Protein 6RMN (pdb70)

Radius of gyration: 34.29 Å; Cα contacts (8 Å, |Δi|>4): 699; chains: 2; bounding box: 45×53×118 Å

B-factor: mean 69.09, std 30.94, range [25.37, 197.37]

GO terms:
  GO:0016887 ATP hydrolysis activity (F, IDA)
  GO:0005524 ATP binding (F, IMP)
  GO:0005634 nucleus (C, HDA)
  GO:0005737 cytoplasm (C, HDA)
  GO:0005739 mitochondrion (C, HDA)
  GO:0016887 ATP hydrolysis activity (F, IMP)
  GO:0006298 mismatch repair (P, IMP)
  GO:0007131 reciprocal meiotic recombination (P, IMP)
  GO:0000710 meiotic mismatch repair (P, IMP)
  GO:0000713 meiotic heteroduplex formation (P, IMP)
  GO:0032389 MutLalpha complex (C, IPI)
  GO:0032390 MutLbeta complex (C, IPI)
  GO:0097587 MutLgamma complex (C, IPI)
  GO:0005515 protein binding (F, IPI)
  GO:0000710 meiotic mismatch repair (P, IDA)

Solvent-accessible surface area: 26705 Å² total; per-residue (Å²): 218,136,84,149,31,119,52,90,9,0,98,129,2,74,112,142,21,103,98,24,39,44,199,120,6,20,78,25,0,44,97,5,90,49,9,9,12,6,35,14,75,150,33,20,0,0,0,16,30,106,80,82,0,16,30,0,37,0,4,22,0,0,61,23,1,1,27,18,0,1,5,68,30,1,19,43,20,41,88,18,111,73,150,132,84,32,36,0,49,107,27,0,75,132,21,133,131,10,131,84,99,64,32,36,45,116,3,0,34,75,0,54,119,72,23,89,41,0,48,108,58,0,8,0,32,12,55,32,99,44,131,110,136,46,22,124,24,0,61,4,83,0,0,0,64,13,18,177,46,8,124,4,44,58,110,36,3,7,101,4,0,29,65,0,13,117,106,12,64,33,149,67,96,52,81,6,8,14,5,0,2,92,8,3,0,60,3,0,6,5,34,101,11,80,125,41,78,69,107,56,97,110,51,63,157,113,72,42,47,80,9,82,93,134,27,110,115,8,50,49,36,0,88,120,31,0,2,48,0,1,90,165,102,6,81,0,2,134,119,6,95,188,38,15,78,85,34,6,45,0,61,86,15,59,158,65,15,131,188,60,135,206,121,114,102,106,153,79,100,50,146,54,49,6,78,118,24,82,8,8,38,26,1,27,85,49,0,0,0,0,23,50,119,92,76,90,124,48,78,2,14,0,0,10,0,24,3,0,15,0,20,13,90,5,15,100,56,2,113,56,3,0,42,57,5,36,83,70,90,34,82,47,115,120,42,190,123,2,53,8,129,6,87,176,107,31,10,95,26,0,143,130,32,52,80,12,1,97,60,1,7,3,1,0,68,37,69,168,140,9,56,0,57,3,95,30,0,0,79,38,0,40,88,121,15,133,51,68,81,121,53,0,54,102,6,2,24,62,6,0,74,24,10,100,66,187,160,29,113,71,2,70,67,88,107,252,229,46,100,27,94,130,37,25,72,5,0,3,42,6,0,60,98,15,2,23,60,98,0,36,217,66,8,30,127,65,46,60,126,24,86,111,110,81,0,58,77,18,6,48,85,0,29,148,9,96,43,11,77,62,2,13,82,42,123,64,0,31,31,104,20,89

Structure (mmCIF, N/CA/C/O backbone):
data_6RMN
#
_entry.id   6RMN
#
_cell.length_a   92.260
_cell.length_b   104.360
_cell.length_c   135.600
_cell.angle_alpha   90.00
_cell.angle_beta   90.00
_cell.angle_gamma   90.00
#
_symmetry.space_group_name_H-M   'I 2 2 2'
#
loop_
_entity.id
_entity.type
_entity.pdbx_description
1 polymer 'DNA mismatch repair protein MLH1'
2 polymer 'DNA mismatch repair protein MLH3'
3 non-polymer 'ZINC ION'
4 water water
#
loop_
_atom_site.group_PDB
_atom_site.id
_atom_site.type_symbol
_atom_site.label_atom_id
_atom_site.label_alt_id
_atom_site.label_comp_id
_atom_site.label_asym_id
_atom_site.label_entity_id
_atom_site.label_seq_id
_atom_site.pdbx_PDB_ins_code
_atom_site.Cartn_x
_atom_site.Cartn_y
_atom_site.Cartn_z
_atom_site.occupancy
_atom_site.B_iso_or_equiv
_atom_site.auth_seq_id
_atom_site.auth_comp_id
_atom_site.auth_asym_id
_atom_site.auth_atom_id
_atom_site.pdbx_PDB_model_num
ATOM 1 N N . GLU A 1 1 ? 23.939 -6.908 60.446 1.00 122.50 505 GLU A N 1
ATOM 2 C CA . GLU A 1 1 ? 24.990 -5.943 60.132 1.00 120.66 505 GLU A CA 1
ATOM 3 C C . GLU A 1 1 ? 24.415 -4.543 59.871 1.00 119.84 505 GLU A C 1
ATOM 4 O O . GLU A 1 1 ? 24.917 -3.562 60.427 1.00 118.55 505 GLU A O 1
ATOM 10 N N . ARG A 1 2 ? 23.370 -4.458 59.025 1.00 113.34 506 ARG A N 1
ATOM 11 C CA . ARG A 1 2 ? 22.701 -3.206 58.680 1.00 108.96 506 ARG A CA 1
ATOM 12 C C . ARG A 1 2 ? 21.827 -2.750 59.853 1.00 110.17 506 ARG A C 1
ATOM 13 O O . ARG A 1 2 ? 20.871 -3.443 60.206 1.00 111.00 506 ARG A O 1
ATOM 21 N N . VAL A 1 3 ? 22.177 -1.599 60.468 1.00 103.75 507 VAL A N 1
ATOM 22 C CA . VAL A 1 3 ? 21.460 -1.046 61.625 1.00 102.74 507 VAL A CA 1
ATOM 23 C C . VAL A 1 3 ? 20.042 -0.581 61.243 1.00 103.64 507 VAL A C 1
ATOM 24 O O . VAL A 1 3 ? 19.849 0.072 60.216 1.00 101.16 507 VAL A O 1
ATOM 28 N N . ASN A 1 4 ? 19.054 -0.972 62.066 1.00 100.54 508 ASN A N 1
ATOM 29 C CA . ASN A 1 4 ? 17.634 -0.676 61.869 1.00 98.94 508 ASN A CA 1
ATOM 30 C C . ASN A 1 4 ? 17.287 0.741 62.309 1.00 98.33 508 ASN A C 1
ATOM 31 O O . ASN A 1 4 ? 17.589 1.126 63.446 1.00 99.23 508 ASN A O 1
ATOM 36 N N . VAL A 1 5 ? 16.640 1.509 61.412 1.00 89.39 509 VAL A N 1
ATOM 37 C CA . VAL A 1 5 ? 16.213 2.886 61.680 1.00 85.46 509 VAL A CA 1
ATOM 38 C C . VAL A 1 5 ? 14.698 2.885 61.919 1.00 86.88 509 VAL A C 1
ATOM 39 O O . VAL A 1 5 ? 13.926 2.672 60.979 1.00 86.85 509 VAL A O 1
ATOM 43 N N . ASN A 1 6 ? 14.283 3.105 63.177 1.00 81.16 510 ASN A N 1
ATOM 44 C CA . ASN A 1 6 ? 12.869 3.133 63.561 1.00 80.51 510 ASN A CA 1
ATOM 45 C C . ASN A 1 6 ? 12.379 4.572 63.829 1.00 79.80 510 ASN A C 1
ATOM 46 O O . ASN A 1 6 ? 11.278 4.767 64.365 1.00 80.07 510 ASN A O 1
ATOM 51 N N . LEU A 1 7 ? 13.189 5.580 63.431 1.00 71.39 511 LEU A N 1
ATOM 52 C CA . LEU A 1 7 ? 12.873 6.995 63.625 1.00 68.51 511 LEU A CA 1
ATOM 53 C C . LEU A 1 7 ? 11.671 7.394 62.782 1.00 71.34 511 LEU A C 1
ATOM 54 O O . LEU A 1 7 ? 11.667 7.169 61.571 1.00 70.75 511 LEU A O 1
ATOM 59 N N . THR A 1 8 ? 10.642 7.963 63.435 1.00 67.91 512 THR A N 1
ATOM 60 C CA . THR A 1 8 ? 9.404 8.430 62.794 1.00 67.22 512 THR A CA 1
ATOM 61 C C . THR A 1 8 ? 9.702 9.558 61.813 1.00 67.79 512 THR A C 1
ATOM 62 O O . THR A 1 8 ? 9.127 9.586 60.719 1.00 67.39 512 THR A O 1
ATOM 66 N N . SER A 1 9 ? 10.637 10.461 62.195 1.00 61.51 513 SER A N 1
ATOM 67 C CA . SER A 1 9 ? 11.109 11.580 61.380 1.00 58.56 513 SER A CA 1
ATOM 68 C C . SER A 1 9 ? 11.604 11.064 60.023 1.00 60.67 513 SER A C 1
ATOM 69 O O . SER A 1 9 ? 11.171 11.587 58.999 1.00 60.31 513 SER A O 1
ATOM 72 N N . ILE A 1 10 ? 12.460 10.009 60.025 1.00 56.11 514 ILE A N 1
ATOM 73 C CA . ILE A 1 10 ? 13.022 9.373 58.823 1.00 54.93 514 ILE A CA 1
ATOM 74 C C . ILE A 1 10 ? 11.929 8.692 57.992 1.00 59.66 514 ILE A C 1
ATOM 75 O O . ILE A 1 10 ? 11.930 8.844 56.770 1.00 59.25 514 ILE A O 1
ATOM 80 N N . LYS A 1 11 ? 10.996 7.974 58.648 1.00 57.13 515 LYS A N 1
ATOM 81 C CA . LYS A 1 11 ? 9.875 7.309 57.978 1.00 57.97 515 LYS A CA 1
ATOM 82 C C . LYS A 1 11 ? 9.038 8.311 57.161 1.00 60.23 515 LYS A C 1
ATOM 83 O O . LYS A 1 11 ? 8.745 8.044 55.991 1.00 60.50 515 LYS A O 1
ATOM 89 N N . LYS A 1 12 ? 8.720 9.478 57.758 1.00 55.02 516 LYS A N 1
ATOM 90 C CA . LYS A 1 12 ? 7.962 10.567 57.127 1.00 54.50 516 LYS A CA 1
ATOM 91 C C . LYS A 1 12 ? 8.736 11.204 55.967 1.00 56.07 516 LYS A C 1
ATOM 92 O O . LYS A 1 12 ? 8.117 11.577 54.963 1.00 55.93 516 LYS A O 1
ATOM 98 N N . LEU A 1 13 ? 10.083 11.305 56.095 1.00 49.99 517 LEU A N 1
ATOM 99 C CA . LEU A 1 13 ? 10.948 11.856 55.045 1.00 48.12 517 LEU A CA 1
ATOM 100 C C . LEU A 1 13 ? 10.997 10.950 53.816 1.00 52.54 517 LEU A C 1
ATOM 101 O O . LEU A 1 13 ? 11.084 11.446 52.686 1.00 50.15 517 LEU A O 1
ATOM 106 N N . ARG A 1 14 ? 10.933 9.617 54.053 1.00 51.97 518 ARG A N 1
ATOM 107 C CA . ARG A 1 14 ? 10.938 8.552 53.039 1.00 52.22 518 ARG A CA 1
ATOM 108 C C . ARG A 1 14 ? 9.591 8.459 52.327 1.00 58.06 518 ARG A C 1
ATOM 109 O O . ARG A 1 14 ? 9.552 8.175 51.133 1.00 58.04 518 ARG A O 1
ATOM 117 N N . GLU A 1 15 ? 8.492 8.688 53.063 1.00 56.82 519 GLU A N 1
ATOM 118 C CA . GLU A 1 15 ? 7.127 8.679 52.536 1.00 58.39 519 GLU A CA 1
ATOM 119 C C . GLU A 1 15 ? 6.967 9.865 51.572 1.00 60.93 519 GLU A C 1
ATOM 120 O O . GLU A 1 15 ? 6.378 9.715 50.498 1.00 60.39 519 GLU A O 1
ATOM 126 N N . LYS A 1 16 ? 7.548 11.027 51.951 1.00 56.07 520 LYS A N 1
ATOM 127 C CA . LYS A 1 16 ? 7.542 12.268 51.178 1.00 54.43 520 LYS A CA 1
ATOM 128 C C . LYS A 1 16 ? 8.207 12.082 49.812 1.00 56.35 520 LYS A C 1
ATOM 129 O O . LYS A 1 16 ? 7.674 12.580 48.818 1.00 56.57 520 LYS A O 1
ATOM 135 N N . VAL A 1 17 ? 9.342 11.345 49.752 1.00 50.97 521 VAL A N 1
ATOM 136 C CA . VAL A 1 17 ? 10.035 11.056 48.491 1.00 49.58 521 VAL A CA 1
ATOM 137 C C . VAL A 1 17 ? 9.159 10.121 47.660 1.00 56.71 521 VAL A C 1
ATOM 138 O O . VAL A 1 17 ? 8.912 10.400 46.489 1.00 56.74 521 VAL A O 1
ATOM 142 N N . ASP A 1 18 ? 8.645 9.050 48.282 1.00 56.31 522 ASP A N 1
ATOM 143 C CA . ASP A 1 18 ? 7.793 8.052 47.626 1.00 58.64 522 ASP A CA 1
ATOM 144 C C . ASP A 1 18 ? 6.529 8.643 46.962 1.00 61.78 522 ASP A C 1
ATOM 145 O O . ASP A 1 18 ? 6.202 8.258 45.835 1.00 62.78 522 ASP A O 1
ATOM 150 N N . ASP A 1 19 ? 5.870 9.604 47.623 1.00 56.65 523 ASP A N 1
ATOM 151 C CA . ASP A 1 19 ? 4.677 10.271 47.097 1.00 57.82 523 ASP A CA 1
ATOM 152 C C . ASP A 1 19 ? 4.984 11.256 45.966 1.00 59.58 523 ASP A C 1
ATOM 153 O O . ASP A 1 19 ? 4.068 11.639 45.238 1.00 61.07 523 ASP A O 1
ATOM 158 N N . SER A 1 20 ? 6.256 11.671 45.822 1.00 52.40 524 SER A N 1
ATOM 159 C CA . SER A 1 20 ? 6.687 12.644 44.817 1.00 50.16 524 SER A CA 1
ATOM 160 C C . SER A 1 20 ? 7.111 12.035 43.474 1.00 53.17 524 SER A C 1
ATOM 161 O O . SER A 1 20 ? 7.149 12.753 42.467 1.00 52.07 524 SER A O 1
ATOM 164 N N . ILE A 1 21 ? 7.427 10.725 43.462 1.00 49.23 525 ILE A N 1
ATOM 165 C CA . ILE A 1 21 ? 7.923 10.004 42.289 1.00 48.00 525 ILE A CA 1
ATOM 166 C C . ILE A 1 21 ? 6.907 9.993 41.140 1.00 55.90 525 ILE A C 1
ATOM 167 O O . ILE A 1 21 ? 5.738 9.657 41.335 1.00 57.57 525 ILE A O 1
ATOM 172 N N . HIS A 1 22 ? 7.386 10.438 39.956 1.00 53.62 526 HIS A N 1
ATOM 173 C CA . HIS A 1 22 ? 6.706 10.514 38.662 1.00 55.54 526 HIS A CA 1
ATOM 174 C C . HIS A 1 22 ? 7.181 9.283 37.865 1.00 59.80 526 HIS A C 1
ATOM 175 O O . HIS A 1 22 ? 8.369 9.177 37.552 1.00 57.31 526 HIS A O 1
ATOM 182 N N . ARG A 1 23 ? 6.254 8.339 37.598 1.00 59.82 527 ARG A N 1
ATOM 183 C CA . ARG A 1 23 ? 6.468 7.048 36.930 1.00 61.01 527 ARG A CA 1
ATOM 184 C C . ARG A 1 23 ? 7.065 7.138 35.537 1.00 65.07 527 ARG A C 1
ATOM 185 O O . ARG A 1 23 ? 7.973 6.370 35.220 1.00 63.59 527 ARG A O 1
ATOM 193 N N . GLU A 1 24 ? 6.517 8.030 34.692 1.00 63.33 528 GLU A N 1
ATOM 194 C CA . GLU A 1 24 ? 6.928 8.209 33.299 1.00 62.61 528 GLU A CA 1
ATOM 195 C C . GLU A 1 24 ? 8.290 8.868 33.181 1.00 64.10 528 GLU A C 1
ATOM 196 O O . GLU A 1 24 ? 9.040 8.543 32.259 1.00 63.52 528 GLU A O 1
ATOM 202 N N . LEU A 1 25 ? 8.604 9.807 34.097 1.00 58.81 529 LEU A N 1
ATOM 203 C CA . LEU A 1 25 ? 9.892 10.493 34.114 1.00 55.85 529 LEU A CA 1
ATOM 204 C C . LEU A 1 25 ? 10.970 9.507 34.566 1.00 56.86 529 LEU A C 1
ATOM 205 O O . LEU A 1 25 ? 12.059 9.504 34.007 1.00 54.66 529 LEU A O 1
ATOM 210 N N . THR A 1 26 ? 10.632 8.619 35.520 1.00 53.77 530 THR A N 1
ATOM 211 C CA . THR A 1 26 ? 11.532 7.582 36.027 1.00 52.89 530 THR A CA 1
ATOM 212 C C . THR A 1 26 ? 11.852 6.560 34.917 1.00 57.48 530 THR A C 1
ATOM 213 O O . THR A 1 26 ? 12.973 6.056 34.876 1.00 56.54 530 THR A O 1
ATOM 217 N N . ASP A 1 27 ? 10.898 6.308 33.996 1.00 55.99 531 ASP A N 1
ATOM 218 C CA . ASP A 1 27 ? 11.075 5.405 32.851 1.00 56.60 531 ASP A CA 1
ATOM 219 C C . ASP A 1 27 ? 12.097 5.907 31.826 1.00 57.89 531 ASP A C 1
ATOM 220 O O . ASP A 1 27 ? 12.764 5.087 31.199 1.00 58.48 531 ASP A O 1
ATOM 225 N N . ILE A 1 28 ? 12.242 7.240 31.679 1.00 52.13 532 ILE A N 1
ATOM 226 C CA . ILE A 1 28 ? 13.216 7.883 30.776 1.00 49.94 532 ILE A CA 1
ATOM 227 C C . ILE A 1 28 ? 14.650 7.586 31.268 1.00 50.07 532 ILE A C 1
ATOM 228 O O . ILE A 1 28 ? 15.514 7.250 30.464 1.00 48.31 532 ILE A O 1
ATOM 233 N N . PHE A 1 29 ? 14.881 7.710 32.592 1.00 45.23 533 PHE A N 1
ATOM 234 C CA . PHE A 1 29 ? 16.171 7.470 33.231 1.00 42.86 533 PHE A CA 1
ATOM 235 C C . PHE A 1 29 ? 16.493 5.999 33.321 1.00 49.09 533 PHE A C 1
ATOM 236 O O . PHE A 1 29 ? 17.642 5.621 33.101 1.00 48.58 533 PHE A O 1
ATOM 244 N N . ALA A 1 30 ? 15.489 5.163 33.651 1.00 48.73 534 ALA A N 1
ATOM 245 C CA . ALA A 1 30 ? 15.634 3.710 33.788 1.00 50.45 534 ALA A CA 1
ATOM 246 C C . ALA A 1 30 ? 16.235 3.046 32.544 1.00 55.09 534 ALA A C 1
ATOM 247 O O . ALA A 1 30 ? 17.069 2.153 32.682 1.00 55.58 534 ALA A O 1
ATOM 249 N N . ASN A 1 31 ? 15.852 3.531 31.338 1.00 51.79 535 ASN A N 1
ATOM 250 C CA . ASN A 1 31 ? 16.299 3.030 30.035 1.00 51.52 535 ASN A CA 1
ATOM 251 C C . ASN A 1 31 ? 17.064 4.078 29.200 1.00 53.12 535 ASN A C 1
ATOM 252 O O . ASN A 1 31 ? 16.931 4.090 27.975 1.00 53.96 535 ASN A O 1
ATOM 257 N N . LEU A 1 32 ? 17.891 4.930 29.849 1.00 46.42 536 LEU A N 1
ATOM 258 C CA . LEU A 1 32 ? 18.674 5.973 29.170 1.00 42.46 536 LEU A CA 1
ATOM 259 C C . LEU A 1 32 ? 19.897 5.436 28.441 1.00 46.18 536 LEU A C 1
ATOM 260 O O . LEU A 1 32 ? 20.510 4.462 28.879 1.00 46.25 536 LEU A O 1
ATOM 265 N N . ASN A 1 33 ? 20.279 6.121 27.354 1.00 42.40 537 ASN A N 1
ATOM 266 C CA . ASN A 1 33 ? 21.488 5.875 26.580 1.00 41.62 537 ASN A CA 1
ATOM 267 C C . ASN A 1 33 ? 22.242 7.207 26.637 1.00 41.83 537 ASN A C 1
ATOM 268 O O . ASN A 1 33 ? 21.788 8.204 26.072 1.00 40.60 537 ASN A O 1
ATOM 273 N N . TYR A 1 34 ? 23.319 7.250 27.436 1.00 37.39 538 TYR A N 1
ATOM 274 C CA . TYR A 1 34 ? 24.091 8.468 27.677 1.00 35.05 538 TYR A CA 1
ATOM 275 C C . TYR A 1 34 ? 24.916 8.908 26.462 1.00 38.16 538 TYR A C 1
ATOM 276 O O . TYR A 1 34 ? 25.721 8.131 25.942 1.00 38.22 538 TYR A O 1
ATOM 285 N N . VAL A 1 35 ? 24.703 10.166 26.013 1.00 33.73 539 VAL A N 1
ATOM 286 C CA . VAL A 1 35 ? 25.406 10.745 24.861 1.00 32.30 539 VAL A CA 1
ATOM 287 C C . VAL A 1 35 ? 26.670 11.528 25.295 1.00 35.95 539 VAL A C 1
ATOM 288 O O . VAL A 1 35 ? 27.768 11.196 24.841 1.00 36.90 539 VAL A O 1
ATOM 292 N N . GLY A 1 36 ? 26.508 12.549 26.139 1.00 30.55 540 GLY A N 1
ATOM 293 C CA . GLY A 1 36 ? 27.623 13.371 26.604 1.00 30.13 540 GLY A CA 1
ATOM 294 C C . GLY A 1 36 ? 27.243 14.728 27.163 1.00 33.92 540 GLY A C 1
ATOM 295 O O . GLY A 1 36 ? 26.067 15.095 27.158 1.00 32.13 540 GLY A O 1
ATOM 296 N N . VAL A 1 37 ? 28.255 15.485 27.659 1.00 32.51 541 VAL A N 1
ATOM 297 C CA . VAL A 1 37 ? 28.091 16.818 28.254 1.00 32.18 541 VAL A CA 1
ATOM 298 C C . VAL A 1 37 ? 27.824 17.854 27.155 1.00 37.94 541 VAL A C 1
ATOM 299 O O . VAL A 1 37 ? 28.596 17.954 26.195 1.00 36.76 541 VAL A O 1
ATOM 303 N N . VAL A 1 38 ? 26.755 18.662 27.364 1.00 35.17 542 VAL A N 1
ATOM 304 C CA . VAL A 1 38 ? 26.300 19.760 26.527 1.00 35.23 542 VAL A CA 1
ATOM 305 C C . VAL A 1 38 ? 26.833 21.109 27.069 1.00 42.00 542 VAL A C 1
ATOM 306 O O . VAL A 1 38 ? 27.274 21.927 26.274 1.00 42.69 542 VAL A O 1
ATOM 310 N N . ASP A 1 39 ? 26.784 21.344 28.401 1.00 39.78 543 ASP A N 1
ATOM 311 C CA . ASP A 1 39 ? 27.249 22.594 29.035 1.00 40.60 543 ASP A CA 1
ATOM 312 C C . ASP A 1 39 ? 27.716 22.293 30.456 1.00 44.00 543 ASP A C 1
ATOM 313 O O . ASP A 1 39 ? 26.910 21.866 31.273 1.00 43.90 543 ASP A O 1
ATOM 318 N N . GLU A 1 40 ? 29.008 22.533 30.752 1.00 41.08 544 GLU A N 1
ATOM 319 C CA . GLU A 1 40 ? 29.648 22.278 32.054 1.00 41.37 544 GLU A CA 1
ATOM 320 C C . GLU A 1 40 ? 29.355 23.339 33.116 1.00 47.80 544 GLU A C 1
ATOM 321 O O . GLU A 1 40 ? 29.517 23.074 34.309 1.00 47.70 544 GLU A O 1
ATOM 327 N N . GLU A 1 41 ? 28.982 24.546 32.684 1.00 46.66 545 GLU A N 1
ATOM 328 C CA . GLU A 1 41 ? 28.674 25.666 33.563 1.00 48.15 545 GLU A CA 1
ATOM 329 C C . GLU A 1 41 ? 27.229 25.568 34.074 1.00 51.20 545 GLU A C 1
ATOM 330 O O . GLU A 1 41 ? 26.999 25.715 35.275 1.00 52.67 545 GLU A O 1
ATOM 336 N N . ARG A 1 42 ? 26.269 25.312 33.169 1.00 45.07 546 ARG A N 1
ATOM 337 C CA . ARG A 1 42 ? 24.853 25.158 33.500 1.00 44.08 546 ARG A CA 1
ATOM 338 C C . ARG A 1 42 ? 24.505 23.699 33.850 1.00 45.14 546 ARG A C 1
ATOM 339 O O . ARG A 1 42 ? 23.339 23.391 34.136 1.00 44.82 546 ARG A O 1
ATOM 347 N N . ARG A 1 43 ? 25.528 22.811 33.847 1.00 38.85 547 ARG A N 1
ATOM 348 C CA . ARG A 1 43 ? 25.448 21.380 34.155 1.00 35.92 547 ARG A CA 1
ATOM 349 C C . ARG A 1 43 ? 24.367 20.659 33.338 1.00 38.16 547 ARG A C 1
ATOM 350 O O . ARG A 1 43 ? 23.458 20.045 33.904 1.00 36.67 547 ARG A O 1
ATOM 358 N N . LEU A 1 44 ? 24.509 20.711 31.994 1.00 33.63 548 LEU A N 1
ATOM 359 C CA . LEU A 1 44 ? 23.609 20.068 31.047 1.00 33.04 548 LEU A CA 1
ATOM 360 C C . LEU A 1 44 ? 24.300 18.917 30.314 1.00 36.10 548 LEU A C 1
ATOM 361 O O . LEU A 1 44 ? 25.473 19.029 29.954 1.00 36.07 548 LEU A O 1
ATOM 366 N N . ALA A 1 45 ? 23.570 17.812 30.112 1.00 31.19 549 ALA A N 1
ATOM 367 C CA . ALA A 1 45 ? 24.052 16.628 29.399 1.00 31.36 549 ALA A CA 1
ATOM 368 C C . ALA A 1 45 ? 22.926 16.071 28.538 1.00 37.19 549 ALA A C 1
ATOM 369 O O . ALA A 1 45 ? 21.753 16.251 28.880 1.00 37.79 549 ALA A O 1
ATOM 371 N N . ALA A 1 46 ? 23.272 15.443 27.398 1.00 34.18 550 ALA A N 1
ATOM 372 C CA . ALA A 1 46 ? 22.292 14.846 26.500 1.00 34.17 550 ALA A CA 1
ATOM 373 C C . ALA A 1 46 ? 22.250 13.341 26.663 1.00 36.98 550 ALA A C 1
ATOM 374 O O . ALA A 1 46 ? 23.286 12.702 26.856 1.00 35.34 550 ALA A O 1
ATOM 376 N N . ILE A 1 47 ? 21.033 12.792 26.631 1.00 34.82 551 ILE A N 1
ATOM 377 C CA . ILE A 1 47 ? 20.748 11.359 26.701 1.00 36.28 551 ILE A CA 1
ATOM 378 C C . ILE A 1 47 ? 19.729 11.038 25.609 1.00 41.91 551 ILE A C 1
ATOM 379 O O . ILE A 1 47 ? 19.014 11.931 25.132 1.00 41.13 551 ILE A O 1
ATOM 384 N N . GLN A 1 48 ? 19.651 9.755 25.237 1.00 39.23 552 GLN A N 1
ATOM 385 C CA . GLN A 1 48 ? 18.657 9.261 24.304 1.00 39.25 552 GLN A CA 1
ATOM 386 C C . GLN A 1 48 ? 17.768 8.282 25.062 1.00 42.37 552 GLN A C 1
ATOM 387 O O . GLN A 1 48 ? 18.275 7.420 25.784 1.00 40.41 552 GLN A O 1
ATOM 393 N N . HIS A 1 49 ? 16.446 8.438 24.913 1.00 40.82 553 HIS A N 1
ATOM 394 C CA . HIS A 1 49 ? 15.444 7.526 25.466 1.00 42.60 553 HIS A CA 1
ATOM 395 C C . HIS A 1 49 ? 14.565 7.148 24.295 1.00 51.40 553 HIS A C 1
ATOM 396 O O . HIS A 1 49 ? 13.922 8.022 23.702 1.00 51.22 553 HIS A O 1
ATOM 403 N N . ASP A 1 50 ? 14.589 5.846 23.930 1.00 51.91 554 ASP A N 1
ATOM 404 C CA . ASP A 1 50 ? 13.902 5.274 22.772 1.00 54.27 554 ASP A CA 1
ATOM 405 C C . ASP A 1 50 ? 14.470 5.942 21.531 1.00 58.17 554 ASP A C 1
ATOM 406 O O . ASP A 1 50 ? 15.678 5.828 21.306 1.00 56.35 554 ASP A O 1
ATOM 411 N N . LEU A 1 51 ? 13.641 6.690 20.775 1.00 55.96 555 LEU A N 1
ATOM 412 C CA . LEU A 1 51 ? 14.103 7.412 19.589 1.00 55.10 555 LEU A CA 1
ATOM 413 C C . LEU A 1 51 ? 13.917 8.925 19.772 1.00 57.53 555 LEU A C 1
ATOM 414 O O . LEU A 1 51 ? 13.577 9.646 18.829 1.00 57.80 555 LEU A O 1
ATOM 419 N N . LYS A 1 52 ? 14.145 9.390 21.012 1.00 51.87 556 LYS A N 1
ATOM 420 C CA . LYS A 1 52 ? 14.042 10.792 21.410 1.00 50.18 556 LYS A CA 1
ATOM 421 C C . LYS A 1 52 ? 15.315 11.220 22.107 1.00 50.94 556 LYS A C 1
ATOM 422 O O . LYS A 1 52 ? 15.909 10.430 22.846 1.00 49.67 556 LYS A O 1
ATOM 428 N N . LEU A 1 53 ? 15.726 12.472 21.870 1.00 46.16 557 LEU A N 1
ATOM 429 C CA . LEU A 1 53 ? 16.907 13.073 22.477 1.00 44.44 557 LEU A CA 1
ATOM 430 C C . LEU A 1 53 ? 16.482 14.087 23.544 1.00 46.94 557 LEU A C 1
ATOM 431 O O . LEU A 1 53 ? 15.581 14.910 23.310 1.00 47.08 557 LEU A O 1
ATOM 436 N N . PHE A 1 54 ? 17.108 13.984 24.735 1.00 40.51 558 PHE A N 1
ATOM 437 C CA . PHE A 1 54 ? 16.801 14.825 25.880 1.00 39.66 558 PHE A CA 1
ATOM 438 C C . PHE A 1 54 ? 17.985 15.613 26.411 1.00 41.18 558 PHE A C 1
ATOM 439 O O . PHE A 1 54 ? 19.120 15.132 26.402 1.00 38.69 558 PHE A O 1
ATOM 447 N N . LEU A 1 55 ? 17.686 16.822 26.912 1.00 38.31 559 LEU A N 1
ATOM 448 C CA . LEU A 1 55 ? 18.617 17.687 27.608 1.00 38.17 559 LEU A CA 1
ATOM 449 C C . LEU A 1 55 ? 18.287 17.552 29.115 1.00 43.73 559 LEU A C 1
ATOM 450 O O . LEU A 1 55 ? 17.140 17.752 29.517 1.00 44.56 559 LEU A O 1
ATOM 455 N N . ILE A 1 56 ? 19.272 17.118 29.916 1.00 40.04 560 ILE A N 1
ATOM 456 C CA . ILE A 1 56 ? 19.139 16.824 31.355 1.00 39.80 560 ILE A CA 1
ATOM 457 C C . ILE A 1 56 ? 20.034 17.737 32.205 1.00 43.77 560 ILE A C 1
ATOM 458 O O . ILE A 1 56 ? 21.233 17.827 31.945 1.00 43.60 560 ILE A O 1
ATOM 463 N N . ASP A 1 57 ? 19.469 18.360 33.257 1.00 40.40 561 ASP A N 1
ATOM 464 C CA . ASP A 1 57 ? 20.258 19.145 34.207 1.00 39.36 561 ASP A CA 1
ATOM 465 C C . ASP A 1 57 ? 20.816 18.098 35.185 1.00 40.27 561 ASP A C 1
ATOM 466 O O . ASP A 1 57 ? 20.071 17.626 36.049 1.00 40.31 561 ASP A O 1
ATOM 471 N N . TYR A 1 58 ? 22.096 17.688 35.011 1.00 34.82 562 TYR A N 1
ATOM 472 C CA . TYR A 1 58 ? 22.698 16.650 35.863 1.00 33.59 562 TYR A CA 1
ATOM 473 C C . TYR A 1 58 ? 23.047 17.149 37.266 1.00 38.96 562 TYR A C 1
ATOM 474 O O . TYR A 1 58 ? 23.309 16.323 38.138 1.00 40.02 562 TYR A O 1
ATOM 483 N N . GLY A 1 59 ? 23.000 18.461 37.492 1.00 34.68 563 GLY A N 1
ATOM 484 C CA . GLY A 1 59 ? 23.215 19.028 38.821 1.00 34.82 563 GLY A CA 1
ATOM 485 C C . GLY A 1 59 ? 21.996 18.748 39.672 1.00 38.66 563 GLY A C 1
ATOM 486 O O . GLY A 1 59 ? 22.103 18.249 40.787 1.00 37.65 563 GLY A O 1
ATOM 487 N N . SER A 1 60 ? 20.817 18.973 39.072 1.00 37.21 564 SER A N 1
ATOM 488 C CA . SER A 1 60 ? 19.485 18.730 39.613 1.00 37.46 564 SER A CA 1
ATOM 489 C C . SER A 1 60 ? 19.243 17.248 39.883 1.00 41.83 564 SER A C 1
ATOM 490 O O . SER A 1 60 ? 18.725 16.902 40.943 1.00 41.99 564 SER A O 1
ATOM 493 N N . VAL A 1 61 ? 19.616 16.379 38.913 1.00 38.10 565 VAL A N 1
ATOM 494 C CA . VAL A 1 61 ? 19.463 14.927 38.983 1.00 37.03 565 VAL A CA 1
ATOM 495 C C . VAL A 1 61 ? 20.386 14.347 40.057 1.00 41.45 565 VAL A C 1
ATOM 496 O O . VAL A 1 61 ? 19.924 13.560 40.876 1.00 40.91 565 VAL A O 1
ATOM 500 N N . CYS A 1 62 ? 21.679 14.751 40.073 1.00 40.27 566 CYS A N 1
ATOM 501 C CA . CYS A 1 62 ? 22.655 14.295 41.082 1.00 41.43 566 CYS A CA 1
ATOM 502 C C . CYS A 1 62 ? 22.252 14.734 42.483 1.00 42.79 566 CYS A C 1
ATOM 503 O O . CYS A 1 62 ? 22.466 13.977 43.421 1.00 42.01 566 CYS A O 1
ATOM 506 N N . TYR A 1 63 ? 21.679 15.961 42.617 1.00 37.97 567 TYR A N 1
ATOM 507 C CA . TYR A 1 63 ? 21.208 16.493 43.898 1.00 38.30 567 TYR A CA 1
ATOM 508 C C . TYR A 1 63 ? 20.148 15.570 44.489 1.00 40.24 567 TYR A C 1
ATOM 509 O O . TYR A 1 63 ? 20.293 15.126 45.626 1.00 40.88 567 TYR A O 1
ATOM 518 N N . GLU A 1 64 ? 19.144 15.219 43.671 1.00 35.15 568 GLU A N 1
ATOM 519 C CA . GLU A 1 64 ? 18.047 14.329 44.027 1.00 35.35 568 GLU A CA 1
ATOM 520 C C . GLU A 1 64 ? 18.516 12.902 44.266 1.00 39.93 568 GLU A C 1
ATOM 521 O O . GLU A 1 64 ? 18.030 12.255 45.188 1.00 41.62 568 GLU A O 1
ATOM 527 N N . LEU A 1 65 ? 19.472 12.421 43.473 1.00 35.52 569 LEU A N 1
ATOM 528 C CA . LEU A 1 65 ? 20.018 11.066 43.618 1.00 35.36 569 LEU A CA 1
ATOM 529 C C . LEU A 1 65 ? 20.751 10.909 44.948 1.00 40.27 569 LEU A C 1
ATOM 530 O O . LEU A 1 65 ? 20.435 9.980 45.692 1.00 41.02 569 LEU A O 1
ATOM 535 N N . PHE A 1 66 ? 21.700 11.824 45.263 1.00 37.94 570 PHE A N 1
ATOM 536 C CA . PHE A 1 66 ? 22.473 11.758 46.511 1.00 39.24 570 PHE A CA 1
ATOM 537 C C . PHE A 1 66 ? 21.602 11.997 47.741 1.00 45.04 570 PHE A C 1
ATOM 538 O O . PHE A 1 66 ? 21.873 11.400 48.782 1.00 47.19 570 PHE A O 1
ATOM 546 N N . TYR A 1 67 ? 20.508 12.778 47.606 1.00 41.73 571 TYR A N 1
ATOM 547 C CA . TYR A 1 67 ? 19.541 12.980 48.697 1.00 42.12 571 TYR A CA 1
ATOM 548 C C . TYR A 1 67 ? 18.772 11.671 48.962 1.00 45.68 571 TYR A C 1
ATOM 549 O O . TYR A 1 67 ? 18.486 11.357 50.119 1.00 45.80 571 TYR A O 1
ATOM 558 N N . GLN A 1 68 ? 18.431 10.932 47.885 1.00 41.50 572 GLN A N 1
ATOM 559 C CA . GLN A 1 68 ? 17.712 9.664 47.949 1.00 42.72 572 GLN A CA 1
ATOM 560 C C . GLN A 1 68 ? 18.574 8.551 48.557 1.00 48.84 572 GLN A C 1
ATOM 561 O O . GLN A 1 68 ? 18.074 7.829 49.420 1.00 50.56 572 GLN A O 1
ATOM 567 N N . ILE A 1 69 ? 19.860 8.424 48.118 1.00 44.29 573 ILE A N 1
ATOM 568 C CA . ILE A 1 69 ? 20.840 7.446 48.620 1.00 44.81 573 ILE A CA 1
ATOM 569 C C . ILE A 1 69 ? 21.071 7.683 50.118 1.00 51.45 573 ILE A C 1
ATOM 570 O O . ILE A 1 69 ? 21.117 6.723 50.895 1.00 52.91 573 ILE A O 1
ATOM 575 N N . GLY A 1 70 ? 21.189 8.958 50.497 1.00 47.73 574 GLY A N 1
ATOM 576 C CA . GLY A 1 70 ? 21.383 9.375 51.880 1.00 47.98 574 GLY A CA 1
ATOM 577 C C . GLY A 1 70 ? 20.246 8.914 52.769 1.00 52.77 574 GLY A C 1
ATOM 578 O O . GLY A 1 70 ? 20.485 8.376 53.856 1.00 52.88 574 GLY A O 1
ATOM 579 N N . LEU A 1 71 ? 18.995 9.100 52.284 1.00 49.00 575 LEU A N 1
ATOM 580 C CA . LEU A 1 71 ? 17.777 8.681 52.974 1.00 49.50 575 LEU A CA 1
ATOM 581 C C . LEU A 1 71 ? 17.744 7.162 53.151 1.00 57.29 575 LEU A C 1
ATOM 582 O O . LEU A 1 71 ? 17.414 6.703 54.241 1.00 58.90 575 LEU A O 1
ATOM 587 N N . THR A 1 72 ? 18.102 6.393 52.084 1.00 54.15 576 THR A N 1
ATOM 588 C CA . THR A 1 72 ? 18.125 4.932 52.060 1.00 55.63 576 THR A CA 1
ATOM 589 C C . THR A 1 72 ? 19.192 4.366 52.986 1.00 62.34 576 THR A C 1
ATOM 590 O O . THR A 1 72 ? 18.875 3.552 53.857 1.00 63.81 576 THR A O 1
ATOM 594 N N . ASP A 1 73 ? 20.457 4.770 52.769 1.00 58.58 577 ASP A N 1
ATOM 595 C CA . ASP A 1 73 ? 21.623 4.283 53.504 1.00 59.38 577 ASP A CA 1
ATOM 596 C C . ASP A 1 73 ? 21.878 5.024 54.820 1.00 63.55 577 ASP A C 1
ATOM 597 O O . ASP A 1 73 ? 22.994 4.955 55.349 1.00 64.01 577 ASP A O 1
ATOM 602 N N . PHE A 1 74 ? 20.828 5.692 55.372 1.00 59.39 578 PHE A N 1
ATOM 603 C CA . PHE A 1 74 ? 20.868 6.426 56.645 1.00 59.54 578 PHE A CA 1
ATOM 604 C C . PHE A 1 74 ? 21.367 5.516 57.777 1.00 67.19 578 PHE A C 1
ATOM 605 O O . PHE A 1 74 ? 20.898 4.376 57.894 1.00 68.45 578 PHE A O 1
ATOM 613 N N . ALA A 1 75 ? 22.380 6.008 58.544 1.00 64.94 579 ALA A N 1
ATOM 614 C CA . ALA A 1 75 ? 23.089 5.332 59.647 1.00 67.43 579 ALA A CA 1
ATOM 615 C C . ALA A 1 75 ? 23.910 4.087 59.201 1.00 75.24 579 ALA A C 1
ATOM 616 O O . ALA A 1 75 ? 24.513 3.419 60.043 1.00 77.14 579 ALA A O 1
ATOM 618 N N . ASN A 1 76 ? 23.987 3.822 57.878 1.00 71.94 580 ASN A N 1
ATOM 619 C CA . ASN A 1 76 ? 24.696 2.664 57.328 1.00 73.89 580 ASN A CA 1
ATOM 620 C C . ASN A 1 76 ? 25.720 3.016 56.246 1.00 77.33 580 ASN A C 1
ATOM 621 O O . ASN A 1 76 ? 25.974 2.213 55.340 1.00 76.94 580 ASN A O 1
ATOM 626 N N . PHE A 1 77 ? 26.334 4.204 56.359 1.00 74.02 581 PHE A N 1
ATOM 627 C CA . PHE A 1 77 ? 27.311 4.669 55.375 1.00 73.31 581 PHE A CA 1
ATOM 628 C C . PHE A 1 77 ? 28.729 4.211 55.681 1.00 79.98 581 PHE A C 1
ATOM 629 O O . PHE A 1 77 ? 29.139 4.162 56.846 1.00 81.82 581 PHE A O 1
ATOM 637 N N . GLY A 1 78 ? 29.474 3.941 54.614 1.00 76.27 582 GLY A N 1
ATOM 638 C CA . GLY A 1 78 ? 30.893 3.630 54.663 1.00 78.04 582 GLY A CA 1
ATOM 639 C C . GLY A 1 78 ? 31.648 4.937 54.815 1.00 81.17 582 GLY A C 1
ATOM 640 O O . GLY A 1 78 ? 31.057 6.017 54.683 1.00 78.51 582 GLY A O 1
ATOM 641 N N . LYS A 1 79 ? 32.948 4.872 55.106 1.00 79.65 583 LYS A N 1
ATOM 642 C CA . LYS A 1 79 ? 33.694 6.108 55.309 1.00 79.16 583 LYS A CA 1
ATOM 643 C C . LYS A 1 79 ? 34.726 6.395 54.228 1.00 83.00 583 LYS A C 1
ATOM 644 O O . LYS A 1 79 ? 35.259 5.480 53.593 1.00 84.26 583 LYS A O 1
ATOM 650 N N . ILE A 1 80 ? 34.957 7.693 53.999 1.00 77.58 584 ILE A N 1
ATOM 651 C CA . ILE A 1 80 ? 35.966 8.230 53.095 1.00 77.45 584 ILE A CA 1
ATOM 652 C C . ILE A 1 80 ? 36.989 8.835 54.067 1.00 86.26 584 ILE A C 1
ATOM 653 O O . ILE A 1 80 ? 36.704 9.858 54.698 1.00 85.92 584 ILE A O 1
ATOM 658 N N . ASN A 1 81 ? 38.135 8.161 54.257 1.00 86.65 585 ASN A N 1
ATOM 659 C CA . ASN A 1 81 ? 39.141 8.645 55.196 1.00 89.89 585 ASN A CA 1
ATOM 660 C C . ASN A 1 81 ? 39.981 9.779 54.611 1.00 94.24 585 ASN A C 1
ATOM 661 O O . ASN A 1 81 ? 40.519 9.651 53.509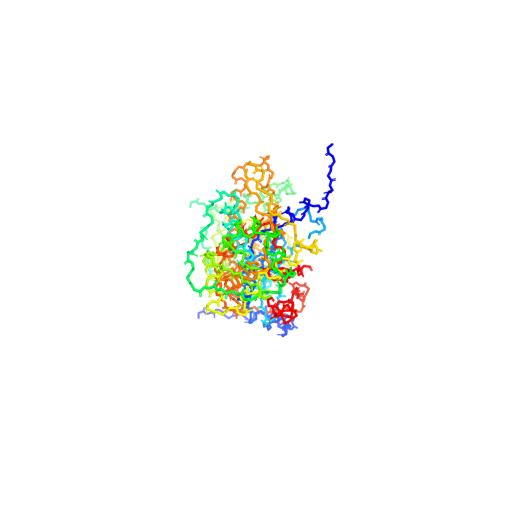 1.00 93.56 585 ASN A O 1
ATOM 666 N N . LEU A 1 82 ? 40.061 10.900 55.354 1.00 91.52 586 LEU A N 1
ATOM 667 C CA . LEU A 1 82 ? 40.798 12.105 54.970 1.00 123.25 586 LEU A CA 1
ATOM 668 C C . LEU A 1 82 ? 41.927 12.401 55.963 1.00 160.92 586 LEU A C 1
ATOM 669 O O . LEU A 1 82 ? 42.655 11.497 56.375 1.00 126.29 586 LEU A O 1
ATOM 674 N N . SER A 1 88 ? 49.003 13.457 56.090 1.00 148.34 592 SER A N 1
ATOM 675 C CA . SER A 1 88 ? 49.830 14.609 55.743 1.00 150.35 592 SER A CA 1
ATOM 676 C C . SER A 1 88 ? 48.985 15.852 55.438 1.00 150.33 592 SER A C 1
ATOM 677 O O . SER A 1 88 ? 49.163 16.881 56.094 1.00 151.61 592 SER A O 1
ATOM 680 N N . ASP A 1 89 ? 48.065 15.751 54.454 1.00 142.29 593 ASP A N 1
ATOM 681 C CA . ASP A 1 89 ? 47.191 16.846 54.025 1.00 139.08 593 ASP A CA 1
ATOM 682 C C . ASP A 1 89 ? 45.848 16.848 54.789 1.00 139.07 593 ASP A C 1
ATOM 683 O O . ASP A 1 89 ? 44.789 16.604 54.200 1.00 134.56 593 ASP A O 1
ATOM 688 N N . ASP A 1 90 ? 45.908 17.128 56.109 1.00 137.85 594 ASP A N 1
ATOM 689 C CA . ASP A 1 90 ? 44.740 17.172 56.998 1.00 135.22 594 ASP A CA 1
ATOM 690 C C . ASP A 1 90 ? 43.863 18.412 56.782 1.00 135.42 594 ASP A C 1
ATOM 691 O O . ASP A 1 90 ? 44.359 19.447 56.328 1.00 136.22 594 ASP A O 1
ATOM 696 N N . ILE A 1 91 ? 42.555 18.298 57.108 1.00 127.75 595 ILE A N 1
ATOM 697 C CA . ILE A 1 91 ? 41.575 19.375 56.933 1.00 124.82 595 ILE A CA 1
ATOM 698 C C . ILE A 1 91 ? 41.071 19.912 58.287 1.00 128.04 595 ILE A C 1
ATOM 699 O O . ILE A 1 91 ? 40.444 19.178 59.056 1.00 126.56 595 ILE A O 1
ATOM 704 N N . VAL A 1 92 ? 41.351 21.204 58.555 1.00 125.39 596 VAL A N 1
ATOM 705 C CA . VAL A 1 92 ? 40.963 21.933 59.772 1.00 125.52 596 VAL A CA 1
ATOM 706 C C . VAL A 1 92 ? 39.780 22.844 59.415 1.00 124.42 596 VAL A C 1
ATOM 707 O O . VAL A 1 92 ? 39.859 23.603 58.443 1.00 123.45 596 VAL A O 1
ATOM 711 N N . LEU A 1 93 ? 38.685 22.751 60.194 1.00 117.66 597 LEU A N 1
ATOM 712 C CA . LEU A 1 93 ? 37.446 23.510 59.976 1.00 114.20 597 LEU A CA 1
ATOM 713 C C . LEU A 1 93 ? 37.608 25.024 60.125 1.00 119.27 597 LEU A C 1
ATOM 714 O O . LEU A 1 93 ? 36.987 25.775 59.370 1.00 117.17 597 LEU A O 1
ATOM 719 N N . TYR A 1 94 ? 38.442 25.464 61.090 1.00 119.15 598 TYR A N 1
ATOM 720 C CA . TYR A 1 94 ? 38.743 26.872 61.372 1.00 121.55 598 TYR A CA 1
ATOM 721 C C . TYR A 1 94 ? 39.387 27.540 60.147 1.00 125.33 598 TYR A C 1
ATOM 722 O O . TYR A 1 94 ? 39.065 28.687 59.831 1.00 124.92 598 TYR A O 1
ATOM 731 N N . ASN A 1 95 ? 40.283 26.806 59.459 1.00 122.16 599 ASN A N 1
ATOM 732 C CA . ASN A 1 95 ? 40.993 27.259 58.263 1.00 122.60 599 ASN A CA 1
ATOM 733 C C . ASN A 1 95 ? 40.098 27.270 57.024 1.00 121.67 599 ASN A C 1
ATOM 734 O O . ASN A 1 95 ? 40.359 28.049 56.106 1.00 122.03 599 ASN A O 1
ATOM 739 N N . LEU A 1 96 ? 39.049 26.416 56.995 1.00 113.68 600 LEU A N 1
ATOM 740 C CA . LEU A 1 96 ? 38.093 26.325 55.882 1.00 109.40 600 LEU A CA 1
ATOM 741 C C . LEU A 1 96 ? 37.260 27.601 55.739 1.00 112.54 600 LEU A C 1
ATOM 742 O O . LEU A 1 96 ? 37.088 28.102 54.625 1.00 111.23 600 LEU A O 1
ATOM 747 N N . LEU A 1 97 ? 36.763 28.128 56.877 1.00 109.72 601 LEU A N 1
ATOM 748 C CA . LEU A 1 97 ? 35.914 29.319 56.972 1.00 109.42 601 LEU A CA 1
ATOM 749 C C . LEU A 1 97 ? 36.601 30.642 56.547 1.00 116.55 601 LEU A C 1
ATOM 750 O O . LEU A 1 97 ? 35.929 31.677 56.495 1.00 116.11 601 LEU A O 1
ATOM 755 N N . SER A 1 98 ? 37.912 30.596 56.195 1.00 116.04 602 SER A N 1
ATOM 756 C CA . SER A 1 98 ? 38.712 31.744 55.737 1.00 119.49 602 SER A CA 1
ATOM 757 C C . SER A 1 98 ? 38.144 32.358 54.456 1.00 122.61 602 SER A C 1
ATOM 758 O O . SER A 1 98 ? 38.321 33.553 54.217 1.00 124.32 602 SER A O 1
ATOM 761 N N . GLU A 1 99 ? 37.434 31.536 53.657 1.00 116.58 603 GLU A N 1
ATOM 762 C CA . GLU A 1 99 ? 36.774 31.905 52.401 1.00 115.15 603 GLU A CA 1
ATOM 763 C C . GLU A 1 99 ? 35.608 32.895 52.609 1.00 120.17 603 GLU A C 1
ATOM 764 O O . GLU A 1 99 ? 35.063 33.407 51.626 1.00 119.24 603 GLU A O 1
ATOM 770 N N . PHE A 1 100 ? 35.222 33.150 53.878 1.00 118.03 604 PHE A N 1
ATOM 771 C CA . PHE A 1 100 ? 34.116 34.041 54.229 1.00 117.99 604 PHE A CA 1
ATOM 772 C C . PHE A 1 100 ? 34.585 35.304 54.958 1.00 127.60 604 PHE A C 1
ATOM 773 O O . PHE A 1 100 ? 35.130 35.223 56.065 1.00 128.96 604 PHE A O 1
ATOM 781 N N . ASP A 1 101 ? 34.376 36.470 54.319 1.00 127.03 605 ASP A N 1
ATOM 782 C CA . ASP A 1 101 ? 34.712 37.778 54.885 1.00 131.71 605 ASP A CA 1
ATOM 783 C C . ASP A 1 101 ? 33.538 38.274 55.738 1.00 136.49 605 ASP A C 1
ATOM 784 O O . ASP A 1 101 ? 33.711 39.177 56.562 1.00 139.74 605 ASP A O 1
ATOM 789 N N . GLU A 1 102 ? 32.350 37.644 55.556 1.00 129.84 606 GLU A N 1
ATOM 790 C CA . GLU A 1 102 ? 31.102 37.904 56.287 1.00 129.22 606 GLU A CA 1
ATOM 791 C C . GLU A 1 102 ? 31.319 37.675 57.788 1.00 134.90 606 GLU A C 1
ATOM 792 O O . GLU A 1 102 ? 30.784 38.421 58.611 1.00 136.64 606 GLU A O 1
ATOM 798 N N . LEU A 1 103 ? 32.116 36.646 58.133 1.00 130.61 607 LEU A N 1
ATOM 799 C CA . LEU A 1 103 ? 32.456 36.288 59.506 1.00 131.76 607 LEU A CA 1
ATOM 800 C C . LEU A 1 103 ? 33.725 37.051 59.901 1.00 140.69 607 LEU A C 1
ATOM 801 O O . LEU A 1 103 ? 34.792 36.459 60.088 1.00 141.11 607 LEU A O 1
ATOM 806 N N . ASN A 1 104 ? 33.595 38.388 60.014 1.00 140.32 608 ASN A N 1
ATOM 807 C CA . ASN A 1 104 ? 34.668 39.325 60.365 1.00 144.84 608 ASN A CA 1
ATOM 808 C C . ASN A 1 104 ? 34.999 39.326 61.873 1.00 150.27 608 ASN A C 1
ATOM 809 O O . ASN A 1 104 ? 35.269 40.381 62.458 1.00 154.44 608 ASN A O 1
ATOM 814 N N . ASP A 1 105 ? 34.990 38.130 62.490 1.00 143.13 609 ASP A N 1
ATOM 815 C CA . ASP A 1 105 ? 35.276 37.923 63.909 1.00 144.47 609 ASP A CA 1
ATOM 816 C C . ASP A 1 105 ? 35.762 36.493 64.142 1.00 144.73 609 ASP A C 1
ATOM 817 O O . ASP A 1 105 ? 35.364 35.581 63.414 1.00 139.85 609 ASP A O 1
ATOM 822 N N . ASP A 1 106 ? 36.634 36.304 65.150 1.00 143.37 610 ASP A N 1
ATOM 823 C CA . ASP A 1 106 ? 37.177 34.993 65.526 1.00 141.60 610 ASP A CA 1
ATOM 824 C C . ASP A 1 106 ? 36.080 34.140 66.179 1.00 139.91 610 ASP A C 1
ATOM 825 O O . ASP A 1 106 ? 35.957 32.955 65.859 1.00 136.11 610 ASP A O 1
ATOM 830 N N . ALA A 1 107 ? 35.271 34.760 67.072 1.00 135.63 611 ALA A N 1
ATOM 831 C CA . ALA A 1 107 ? 34.159 34.119 67.781 1.00 131.83 611 ALA A CA 1
ATOM 832 C C . ALA A 1 107 ? 33.006 33.737 66.845 1.00 129.62 611 ALA A C 1
ATOM 833 O O . ALA A 1 107 ? 32.317 32.749 67.115 1.00 126.10 611 ALA A O 1
ATOM 835 N N . SER A 1 108 ? 32.799 34.510 65.749 1.00 124.63 612 SER A N 1
ATOM 836 C CA . SER A 1 108 ? 31.754 34.247 64.749 1.00 120.19 612 SER A CA 1
ATOM 837 C C . SER A 1 108 ? 32.060 32.954 63.972 1.00 118.59 612 SER A C 1
ATOM 838 O O . SER A 1 108 ? 31.144 32.184 63.666 1.00 114.14 612 SER A O 1
ATOM 841 N N . LYS A 1 109 ? 33.360 32.712 63.700 1.00 115.28 613 LYS A N 1
ATOM 842 C CA . LYS A 1 109 ? 33.881 31.519 63.029 1.00 112.16 613 LYS A CA 1
ATOM 843 C C . LYS A 1 109 ? 33.857 30.332 64.006 1.00 113.17 613 LYS A C 1
ATOM 844 O O . LYS A 1 109 ? 33.578 29.202 63.596 1.00 109.59 613 LYS A O 1
ATOM 850 N N . GLU A 1 110 ? 34.143 30.602 65.301 1.00 111.23 614 GLU A N 1
ATOM 851 C CA . GLU A 1 110 ? 34.150 29.611 66.384 1.00 110.20 614 GLU A CA 1
ATOM 852 C C . GLU A 1 110 ? 32.744 29.113 66.748 1.00 109.74 614 GLU A C 1
ATOM 853 O O . GLU A 1 110 ? 32.596 27.943 67.111 1.00 107.93 614 GLU A O 1
ATOM 859 N N . LYS A 1 111 ? 31.718 29.996 66.645 1.00 104.07 615 LYS A N 1
ATOM 860 C CA . LYS A 1 111 ? 30.309 29.683 66.926 1.00 100.36 615 LYS A CA 1
ATOM 861 C C . LYS A 1 111 ? 29.801 28.548 66.032 1.00 99.25 615 LYS A C 1
ATOM 862 O O . LYS A 1 111 ? 29.084 27.673 66.519 1.00 97.33 615 LYS A O 1
ATOM 868 N N . ILE A 1 112 ? 30.194 28.555 64.739 1.00 93.57 616 ILE A N 1
ATOM 869 C CA . ILE A 1 112 ? 29.816 27.533 63.755 1.00 89.68 616 ILE A CA 1
ATOM 870 C C . ILE A 1 112 ? 30.372 26.163 64.167 1.00 93.24 616 ILE A C 1
ATOM 871 O O . ILE A 1 112 ? 29.607 25.199 64.246 1.00 90.79 616 ILE A O 1
ATOM 876 N N . ILE A 1 113 ? 31.681 26.102 64.490 1.00 92.33 617 ILE A N 1
ATOM 877 C CA . ILE A 1 113 ? 32.387 24.885 64.911 1.00 92.65 617 ILE A CA 1
ATOM 878 C C . ILE A 1 113 ? 31.754 24.286 66.183 1.00 97.44 617 ILE A C 1
ATOM 879 O O . ILE A 1 113 ? 31.643 23.063 66.281 1.00 95.99 617 ILE A O 1
ATOM 884 N N . SER A 1 114 ? 31.297 25.158 67.120 1.00 95.70 618 SER A N 1
ATOM 885 C CA . SER A 1 114 ? 30.641 24.809 68.388 1.00 95.37 618 SER A CA 1
ATOM 886 C C . SER A 1 114 ? 29.358 24.001 68.186 1.00 96.23 618 SER A C 1
ATOM 887 O O . SER A 1 114 ? 29.162 23.004 68.878 1.00 95.16 618 SER A O 1
ATOM 890 N N . LYS A 1 115 ? 28.496 24.433 67.233 1.00 91.35 619 LYS A N 1
ATOM 891 C CA . LYS A 1 115 ? 27.220 23.794 66.878 1.00 88.57 619 LYS A CA 1
ATOM 892 C C . LYS A 1 115 ? 27.434 22.376 66.346 1.00 90.87 619 LYS A C 1
ATOM 893 O O . LYS A 1 115 ? 26.648 21.475 66.656 1.00 88.74 619 LYS A O 1
ATOM 899 N N . ILE A 1 116 ? 28.508 22.196 65.547 1.00 88.25 620 ILE A N 1
ATOM 900 C CA . ILE A 1 116 ? 28.896 20.941 64.898 1.00 87.04 620 ILE A CA 1
ATOM 901 C C . ILE A 1 116 ? 29.591 19.990 65.889 1.00 92.66 620 ILE A C 1
ATOM 902 O O . ILE A 1 116 ? 29.222 18.815 65.944 1.00 91.09 620 ILE A O 1
ATOM 907 N N . TRP A 1 117 ? 30.575 20.496 66.674 1.00 92.44 621 TRP A N 1
ATOM 908 C CA . TRP A 1 117 ? 31.313 19.688 67.658 1.00 94.33 621 TRP A CA 1
ATOM 909 C C . TRP A 1 117 ? 30.410 19.128 68.760 1.00 96.19 621 TRP A C 1
ATOM 910 O O . TRP A 1 117 ? 30.626 17.995 69.192 1.00 96.37 621 TRP A O 1
ATOM 921 N N . ASP A 1 118 ? 29.380 19.893 69.179 1.00 90.79 622 ASP A N 1
ATOM 922 C CA . ASP A 1 118 ? 28.410 19.450 70.186 1.00 90.12 622 ASP A CA 1
ATOM 923 C C . ASP A 1 118 ? 27.603 18.245 69.694 1.00 91.25 622 ASP A C 1
ATOM 924 O O . ASP A 1 118 ? 27.181 17.413 70.502 1.00 90.63 622 ASP A O 1
ATOM 929 N N . MET A 1 119 ? 27.415 18.152 68.364 1.00 85.87 623 MET A N 1
ATOM 930 C CA . MET A 1 119 ? 26.659 17.098 67.695 1.00 83.52 623 MET A CA 1
ATOM 931 C C . MET A 1 119 ? 27.560 16.104 66.952 1.00 86.39 623 MET A C 1
ATOM 932 O O . MET A 1 119 ? 27.084 15.419 66.043 1.00 84.78 623 MET A O 1
ATOM 937 N N . SER A 1 120 ? 28.848 15.997 67.367 1.00 83.54 624 SER A N 1
ATOM 938 C CA . SER A 1 120 ? 29.845 15.104 66.760 1.00 83.10 624 SER A CA 1
ATOM 939 C C . SER A 1 120 ? 29.448 13.628 66.815 1.00 85.27 624 SER A C 1
ATOM 940 O O . SER A 1 120 ? 29.700 12.892 65.857 1.00 83.65 624 SER A O 1
ATOM 943 N N . SER A 1 121 ? 28.821 13.207 67.927 1.00 82.38 625 SER A N 1
ATOM 944 C CA . SER A 1 121 ? 28.363 11.831 68.131 1.00 82.50 625 SER A CA 1
ATOM 945 C C . SER A 1 121 ? 27.215 11.489 67.182 1.00 83.22 625 SER A C 1
ATOM 946 O O . SER A 1 121 ? 27.205 10.406 66.594 1.00 82.36 625 SER A O 1
ATOM 949 N N . MET A 1 122 ? 26.260 12.422 67.039 1.00 77.97 626 MET A N 1
ATOM 950 C CA . MET A 1 122 ? 25.083 12.315 66.185 1.00 75.80 626 MET A CA 1
ATOM 951 C C . MET A 1 122 ? 25.508 12.297 64.699 1.00 78.94 626 MET A C 1
ATOM 952 O O . MET A 1 122 ? 25.051 11.432 63.945 1.00 78.47 626 MET A O 1
ATOM 957 N N . LEU A 1 123 ? 26.398 13.232 64.294 1.00 74.92 627 LEU A N 1
ATOM 958 C CA . LEU A 1 123 ? 26.909 13.351 62.924 1.00 73.48 627 LEU A CA 1
ATOM 959 C C . LEU A 1 123 ? 27.714 12.138 62.470 1.00 79.04 627 LEU A C 1
ATOM 960 O O . LEU A 1 123 ? 27.676 11.797 61.286 1.00 77.21 627 LEU A O 1
ATOM 965 N N . ASN A 1 124 ? 28.453 11.499 63.401 1.00 78.68 628 ASN A N 1
ATOM 966 C CA . ASN A 1 124 ? 29.283 10.327 63.099 1.00 79.99 628 ASN A CA 1
ATOM 967 C C . ASN A 1 124 ? 28.471 9.032 63.045 1.00 83.14 628 ASN A C 1
ATOM 968 O O . ASN A 1 124 ? 28.769 8.167 62.220 1.00 82.98 628 ASN A O 1
ATOM 973 N N . GLU A 1 125 ? 27.463 8.893 63.927 1.00 78.99 629 GLU A N 1
ATOM 974 C CA . GLU A 1 125 ? 26.627 7.694 64.015 1.00 78.56 629 GLU A CA 1
ATOM 975 C C . GLU A 1 125 ? 25.662 7.553 62.834 1.00 78.74 629 GLU A C 1
ATOM 976 O O . GLU A 1 125 ? 25.648 6.515 62.171 1.00 78.11 629 GLU A O 1
ATOM 982 N N . TYR A 1 126 ? 24.850 8.591 62.596 1.00 72.62 630 TYR A N 1
ATOM 983 C CA . TYR A 1 126 ? 23.815 8.603 61.570 1.00 69.96 630 TYR A CA 1
ATOM 984 C C . TYR A 1 126 ? 24.309 8.966 60.161 1.00 70.58 630 TYR A C 1
ATOM 985 O O . TYR A 1 126 ? 23.719 8.503 59.180 1.00 69.81 630 TYR A O 1
ATOM 994 N N . TYR A 1 127 ? 25.384 9.775 60.051 1.00 65.09 631 TYR A N 1
ATOM 995 C CA . TYR A 1 127 ? 25.861 10.252 58.747 1.00 63.03 631 TYR A CA 1
ATOM 996 C C . TYR A 1 127 ? 27.317 9.952 58.395 1.00 69.61 631 TYR A C 1
ATOM 997 O O . TYR A 1 127 ? 27.746 10.370 57.323 1.00 69.12 631 TYR A O 1
ATOM 1006 N N . SER A 1 128 ? 28.085 9.269 59.273 1.00 68.75 632 SER A N 1
ATOM 1007 C CA . SER A 1 128 ? 29.511 8.944 59.072 1.00 70.03 632 SER A CA 1
ATOM 1008 C C . SER A 1 128 ? 30.392 10.201 58.827 1.00 74.25 632 SER A C 1
ATOM 1009 O O . SER A 1 128 ? 31.409 10.128 58.127 1.00 74.48 632 SER A O 1
ATOM 1012 N N . ILE A 1 129 ? 29.982 11.349 59.408 1.00 71.02 633 ILE A N 1
ATOM 1013 C CA . ILE A 1 129 ? 30.727 12.612 59.375 1.00 72.11 633 ILE A CA 1
ATOM 1014 C C . ILE A 1 129 ? 31.486 12.622 60.722 1.00 82.01 633 ILE A C 1
ATOM 1015 O O . ILE A 1 129 ? 30.938 13.035 61.745 1.00 81.35 633 ILE A O 1
ATOM 1020 N N . GLU A 1 130 ? 32.716 12.073 60.719 1.00 83.88 634 GLU A N 1
ATOM 1021 C CA . GLU A 1 130 ? 33.569 11.929 61.899 1.00 87.80 634 GLU A CA 1
ATOM 1022 C C . GLU A 1 130 ? 34.401 13.178 62.157 1.00 95.19 634 GLU A C 1
ATOM 1023 O O . GLU A 1 130 ? 35.219 13.578 61.324 1.00 94.53 634 GLU A O 1
ATOM 1029 N N . LEU A 1 131 ? 34.185 13.786 63.326 1.00 95.28 635 LEU A N 1
ATOM 1030 C CA . LEU A 1 131 ? 34.910 14.968 63.771 1.00 98.16 635 LEU A CA 1
ATOM 1031 C C . LEU A 1 131 ? 35.844 14.587 64.914 1.00 107.61 635 LEU A C 1
ATOM 1032 O O . LEU A 1 131 ? 35.409 14.001 65.910 1.00 107.50 635 LEU A O 1
ATOM 1037 N N . VAL A 1 132 ? 37.139 14.886 64.741 1.00 108.90 636 VAL A N 1
ATOM 1038 C CA . VAL A 1 132 ? 38.188 14.552 65.700 1.00 113.48 636 VAL A CA 1
ATOM 1039 C C . VAL A 1 132 ? 38.821 15.813 66.306 1.00 121.81 636 VAL A C 1
ATOM 1040 O O . VAL A 1 132 ? 39.203 16.729 65.575 1.00 121.81 636 VAL A O 1
ATOM 1044 N N . ASN A 1 133 ? 38.916 15.847 67.646 1.00 121.73 637 ASN A N 1
ATOM 1045 C CA . ASN A 1 133 ? 39.543 16.922 68.413 1.00 124.91 637 ASN A CA 1
ATOM 1046 C C . ASN A 1 133 ? 40.872 16.397 68.954 1.00 133.60 637 ASN A C 1
ATOM 1047 O O . ASN A 1 133 ? 40.951 15.238 69.370 1.00 133.94 637 ASN A O 1
ATOM 1052 N N . ASP A 1 134 ? 41.915 17.241 68.930 1.00 134.26 638 ASP A N 1
ATOM 1053 C CA . ASP A 1 134 ? 43.247 16.875 69.412 1.00 139.39 638 ASP A CA 1
ATOM 1054 C C . ASP A 1 134 ? 43.614 17.579 70.719 1.00 147.38 638 ASP A C 1
ATOM 1055 O O . ASP A 1 134 ? 44.103 16.929 71.643 1.00 149.84 638 ASP A O 1
ATOM 1060 N N . GLY A 1 135 ? 43.339 18.880 70.796 1.00 144.39 639 GLY A N 1
ATOM 1061 C CA . GLY A 1 135 ? 43.600 19.687 71.982 1.00 147.80 639 GLY A CA 1
ATOM 1062 C C . GLY A 1 135 ? 42.535 19.522 73.047 1.00 150.26 639 GLY A C 1
ATOM 1063 O O . GLY A 1 135 ? 42.073 18.406 73.303 1.00 148.82 639 GLY A O 1
ATOM 1064 N N . LEU A 1 136 ? 42.143 20.639 73.680 1.00 148.18 640 LEU A N 1
ATOM 1065 C CA . LEU A 1 136 ? 41.115 20.663 74.724 1.00 147.30 640 LEU A CA 1
ATOM 1066 C C . LEU A 1 136 ? 39.711 20.526 74.109 1.00 147.75 640 LEU A C 1
ATOM 1067 O O . LEU A 1 136 ? 39.526 20.849 72.932 1.00 145.27 640 LEU A O 1
ATOM 1072 N N . ASP A 1 137 ? 38.730 20.037 74.907 1.00 143.97 641 ASP A N 1
ATOM 1073 C CA . ASP A 1 137 ? 37.326 19.857 74.494 1.00 139.82 641 ASP A CA 1
ATOM 1074 C C . ASP A 1 137 ? 36.643 21.199 74.197 1.00 142.20 641 ASP A C 1
ATOM 1075 O O . ASP A 1 137 ? 35.814 21.273 73.287 1.00 138.40 641 ASP A O 1
ATOM 1080 N N . ASN A 1 138 ? 36.994 22.248 74.972 1.00 141.64 642 ASN A N 1
ATOM 1081 C CA . ASN A 1 138 ? 36.485 23.617 74.829 1.00 140.99 642 ASN A CA 1
ATOM 1082 C C . ASN A 1 138 ? 37.168 24.335 73.651 1.00 145.46 642 ASN A C 1
ATOM 1083 O O . ASN A 1 138 ? 36.581 25.255 73.075 1.00 143.26 642 ASN A O 1
ATOM 1088 N N . ASP A 1 139 ? 38.409 23.913 73.306 1.00 144.75 643 ASP A N 1
ATOM 1089 C CA . ASP A 1 139 ? 39.202 24.456 72.200 1.00 145.74 643 ASP A CA 1
ATOM 1090 C C . ASP A 1 139 ? 38.611 23.994 70.865 1.00 145.85 643 ASP A C 1
ATOM 1091 O O . ASP A 1 139 ? 38.369 22.798 70.672 1.00 143.79 643 ASP A O 1
ATOM 1096 N N . LEU A 1 140 ? 38.369 24.952 69.956 1.00 140.82 644 LEU A N 1
ATOM 1097 C CA . LEU A 1 140 ? 37.754 24.709 68.649 1.00 136.36 644 LEU A CA 1
ATOM 1098 C C . LEU A 1 140 ? 38.730 24.795 67.466 1.00 139.90 644 LEU A C 1
ATOM 1099 O O . LEU A 1 140 ? 38.398 24.343 66.365 1.00 136.76 644 LEU A O 1
ATOM 1104 N N . LYS A 1 141 ? 39.932 25.357 67.695 1.00 139.46 645 LYS A N 1
ATOM 1105 C CA . LYS A 1 141 ? 40.978 25.507 66.676 1.00 140.50 645 LYS A CA 1
ATOM 1106 C C . LYS A 1 141 ? 41.612 24.156 66.299 1.00 142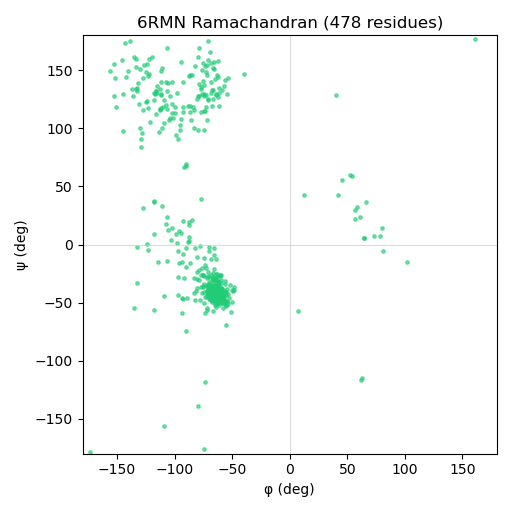.93 645 LYS A C 1
ATOM 1107 O O . LYS A 1 141 ? 42.155 24.024 65.200 1.00 141.89 645 LYS A O 1
ATOM 1113 N N . SER A 1 142 ? 41.535 23.163 67.214 1.00 139.11 646 SER A N 1
ATOM 1114 C CA . SER A 1 142 ? 42.091 21.814 67.056 1.00 138.75 646 SER A CA 1
ATOM 1115 C C . SER A 1 142 ? 41.084 20.774 66.513 1.00 136.52 646 SER A C 1
ATOM 1116 O O . SER A 1 142 ? 41.391 19.575 66.502 1.00 136.14 646 SER A O 1
ATOM 1119 N N . VAL A 1 143 ? 39.899 21.228 66.050 1.00 127.99 647 VAL A N 1
ATOM 1120 C CA . VAL A 1 143 ? 38.860 20.343 65.508 1.00 122.71 647 VAL A CA 1
ATOM 1121 C C . VAL A 1 143 ? 39.064 20.120 64.002 1.00 122.21 647 VAL A C 1
ATOM 1122 O O . VAL A 1 143 ? 39.041 21.074 63.220 1.00 121.35 647 VAL A O 1
ATOM 1126 N N . LYS A 1 144 ? 39.273 18.848 63.617 1.00 115.86 648 LYS A N 1
ATOM 1127 C CA . LYS A 1 144 ? 39.492 18.405 62.237 1.00 113.10 648 LYS A CA 1
ATOM 1128 C C . LYS A 1 144 ? 38.401 17.419 61.813 1.00 110.88 648 LYS A C 1
ATOM 1129 O O . LYS A 1 144 ? 37.741 16.820 62.668 1.00 109.57 648 LYS A O 1
ATOM 1135 N N . LEU A 1 145 ? 38.237 17.228 60.491 1.00 103.75 649 LEU A N 1
ATOM 1136 C CA . LEU A 1 145 ? 37.278 16.289 59.911 1.00 99.49 649 LEU A CA 1
ATOM 1137 C C . LEU A 1 145 ? 38.004 15.010 59.462 1.00 102.50 649 LEU A C 1
ATOM 1138 O O . LEU A 1 145 ? 38.771 15.041 58.493 1.00 101.91 649 LEU A O 1
ATOM 1143 N N . LYS A 1 146 ? 37.775 13.894 60.192 1.00 98.84 650 LYS A N 1
ATOM 1144 C CA . LYS A 1 146 ? 38.392 12.593 59.914 1.00 99.43 650 LYS A CA 1
ATOM 1145 C C . LYS A 1 146 ? 37.789 11.934 58.676 1.00 99.67 650 LYS A C 1
ATOM 1146 O O . LYS A 1 146 ? 38.522 11.650 57.725 1.00 100.18 650 LYS A O 1
ATOM 1152 N N . SER A 1 147 ? 36.464 11.686 58.683 1.00 92.56 651 SER A N 1
ATOM 1153 C CA . SER A 1 147 ? 35.803 11.028 57.559 1.00 89.37 651 SER A CA 1
ATOM 1154 C C . SER A 1 147 ? 34.476 11.668 57.116 1.00 87.40 651 SER A C 1
ATOM 1155 O O . SER A 1 147 ? 33.868 12.444 57.860 1.00 85.85 651 SER A O 1
ATOM 1158 N N . LEU A 1 148 ? 34.058 11.336 55.875 1.00 80.28 652 LEU A N 1
ATOM 1159 C CA . LEU A 1 148 ? 32.814 11.754 55.224 1.00 76.21 652 LEU A CA 1
ATOM 1160 C C . LEU A 1 148 ? 32.039 10.495 54.784 1.00 78.05 652 LEU A C 1
ATOM 1161 O O . LEU A 1 148 ? 32.682 9.460 54.571 1.00 78.80 652 LEU A O 1
ATOM 1166 N N . PRO A 1 149 ? 30.684 10.537 54.619 1.00 71.81 653 PRO A N 1
ATOM 1167 C CA . PRO A 1 149 ? 29.966 9.321 54.181 1.00 70.55 653 PRO A CA 1
ATOM 1168 C C . PRO A 1 149 ? 30.282 8.929 52.740 1.00 72.38 653 PRO A C 1
ATOM 1169 O O . PRO A 1 149 ? 30.403 9.810 51.890 1.00 70.48 653 PRO A O 1
ATOM 1173 N N . LEU A 1 150 ? 30.438 7.619 52.475 1.00 69.16 654 LEU A N 1
ATOM 1174 C CA . LEU A 1 150 ? 30.691 7.094 51.134 1.00 68.04 654 LEU A CA 1
ATOM 1175 C C . LEU A 1 150 ? 29.332 6.674 50.567 1.00 69.38 654 LEU A C 1
ATOM 1176 O O . LEU A 1 150 ? 28.828 5.599 50.905 1.00 70.22 654 LEU A O 1
ATOM 1181 N N . LEU A 1 151 ? 28.719 7.545 49.744 1.00 62.38 655 LEU A N 1
ATOM 1182 C CA . LEU A 1 151 ? 27.392 7.298 49.171 1.00 59.43 655 LEU A CA 1
ATOM 1183 C C . LEU A 1 151 ? 27.442 6.401 47.955 1.00 61.82 655 LEU A C 1
ATOM 1184 O O . LEU A 1 151 ? 26.556 5.563 47.778 1.00 60.96 655 LEU A O 1
ATOM 1189 N N . LEU A 1 152 ? 28.451 6.598 47.100 1.00 58.43 656 LEU A N 1
ATOM 1190 C CA . LEU A 1 152 ? 28.591 5.833 45.877 1.00 58.57 656 LEU A CA 1
ATOM 1191 C C . LEU A 1 152 ? 29.998 5.275 45.709 1.00 66.16 656 LEU A C 1
ATOM 1192 O O . LEU A 1 152 ? 30.963 6.043 45.667 1.00 66.25 656 LEU A O 1
ATOM 1197 N N . LYS A 1 153 ? 30.103 3.930 45.604 1.00 65.38 657 LYS A N 1
ATOM 1198 C CA . LYS A 1 153 ? 31.363 3.207 45.381 1.00 67.39 657 LYS A CA 1
ATOM 1199 C C . LYS A 1 153 ? 31.993 3.694 44.068 1.00 69.89 657 LYS A C 1
ATOM 1200 O O . LYS A 1 153 ? 31.291 3.859 43.069 1.00 67.88 657 LYS A O 1
ATOM 1206 N N . GLY A 1 154 ? 33.289 3.983 44.116 1.00 67.33 658 GLY A N 1
ATOM 1207 C CA . GLY A 1 154 ? 34.026 4.494 42.968 1.00 66.49 658 GLY A CA 1
ATOM 1208 C C . GLY A 1 154 ? 33.833 5.979 42.736 1.00 68.21 658 GLY A C 1
ATOM 1209 O O . GLY A 1 154 ? 34.177 6.486 41.670 1.00 66.61 658 GLY A O 1
ATOM 1210 N N . TYR A 1 155 ? 33.288 6.694 43.731 1.00 65.02 659 TYR A N 1
ATOM 1211 C CA . TYR A 1 155 ? 33.076 8.136 43.634 1.00 62.99 659 TYR A CA 1
ATOM 1212 C C . TYR A 1 155 ? 33.577 8.833 44.890 1.00 69.29 659 TYR A C 1
ATOM 1213 O O . TYR A 1 155 ? 33.305 8.375 46.002 1.00 70.17 659 TYR A O 1
ATOM 1222 N N . ILE A 1 156 ? 34.360 9.905 44.700 1.00 66.72 660 ILE A N 1
ATOM 1223 C CA . ILE A 1 156 ? 34.893 10.748 45.771 1.00 68.28 660 ILE A CA 1
ATOM 1224 C C . ILE A 1 156 ? 34.418 12.172 45.454 1.00 69.34 660 ILE A C 1
ATOM 1225 O O . ILE A 1 156 ? 34.751 12.690 44.387 1.00 68.43 660 ILE A O 1
ATOM 1230 N N . PRO A 1 157 ? 33.600 12.807 46.322 1.00 64.68 661 PRO A N 1
ATOM 1231 C CA . PRO A 1 157 ? 33.118 14.162 46.003 1.00 63.35 661 PRO A CA 1
ATOM 1232 C C . PRO A 1 157 ? 34.228 15.211 45.974 1.00 69.14 661 PRO A C 1
ATOM 1233 O O . PRO A 1 157 ? 35.244 15.054 46.658 1.00 71.47 661 PRO A O 1
ATOM 1237 N N . SER A 1 158 ? 34.041 16.265 45.162 1.00 64.15 662 SER A N 1
ATOM 1238 C CA . SER A 1 158 ? 34.985 17.373 45.068 1.00 65.24 662 SER A CA 1
ATOM 1239 C C . SER A 1 158 ? 34.831 18.217 46.324 1.00 70.31 662 SER A C 1
ATOM 1240 O O . SER A 1 158 ? 33.716 18.611 46.677 1.00 68.92 662 SER A O 1
ATOM 1243 N N . LEU A 1 159 ? 35.946 18.473 47.011 1.00 69.05 663 LEU A N 1
ATOM 1244 C CA . LEU A 1 159 ? 35.937 19.229 48.256 1.00 70.04 663 LEU A CA 1
ATOM 1245 C C . LEU A 1 159 ? 36.046 20.749 48.049 1.00 74.37 663 LEU A C 1
ATOM 1246 O O . LEU A 1 159 ? 36.366 21.470 48.992 1.00 76.47 663 LEU A O 1
ATOM 1251 N N . VAL A 1 160 ? 35.732 21.242 46.833 1.00 69.02 664 VAL A N 1
ATOM 1252 C CA . VAL A 1 160 ? 35.718 22.679 46.519 1.00 69.58 664 VAL A CA 1
ATOM 1253 C C . VAL A 1 160 ? 34.579 23.318 47.354 1.00 73.21 664 VAL A C 1
ATOM 1254 O O . VAL A 1 160 ? 34.745 24.405 47.915 1.00 74.37 664 VAL A O 1
ATOM 1258 N N . LYS A 1 161 ? 33.448 22.584 47.451 1.00 67.18 665 LYS A N 1
ATOM 1259 C CA . LYS A 1 161 ? 32.215 22.911 48.162 1.00 65.62 665 LYS A CA 1
ATOM 1260 C C . LYS A 1 161 ? 32.274 22.582 49.675 1.00 70.10 665 LYS A C 1
ATOM 1261 O O . LYS A 1 161 ? 31.311 22.873 50.383 1.00 69.53 665 LYS A O 1
ATOM 1267 N N . LEU A 1 162 ? 33.384 21.984 50.165 1.00 67.86 666 LEU A N 1
ATOM 1268 C CA . LEU A 1 162 ? 33.557 21.612 51.576 1.00 69.24 666 LEU A CA 1
ATOM 1269 C C . LEU A 1 162 ? 33.494 22.807 52.573 1.00 75.56 666 LEU A C 1
ATOM 1270 O O . LEU A 1 162 ? 32.833 22.641 53.602 1.00 74.57 666 LEU A O 1
ATOM 1275 N N . PRO A 1 163 ? 34.107 24.003 52.328 1.00 74.81 667 PRO A N 1
ATOM 1276 C CA . PRO A 1 163 ? 33.960 25.100 53.304 1.00 76.79 667 PRO A CA 1
ATOM 1277 C C . PRO A 1 163 ? 32.523 25.626 53.401 1.00 79.44 667 PRO A C 1
ATOM 1278 O O . PRO A 1 163 ? 32.147 26.158 54.444 1.00 80.75 667 PRO A O 1
ATOM 1282 N N . PHE A 1 164 ? 31.725 25.456 52.325 1.00 73.34 668 PHE A N 1
ATOM 1283 C CA . PHE A 1 164 ? 30.318 25.854 52.258 1.00 71.60 668 PHE A CA 1
ATOM 1284 C C . PHE A 1 164 ? 29.431 24.832 52.974 1.00 67.76 668 PHE A C 1
ATOM 1285 O O . PHE A 1 164 ? 28.398 25.196 53.516 1.00 65.09 668 PHE A O 1
ATOM 1293 N N . PHE A 1 165 ? 29.844 23.554 52.970 1.00 61.79 669 PHE A N 1
ATOM 1294 C CA . PHE A 1 165 ? 29.163 22.442 53.631 1.00 59.05 669 PHE A CA 1
ATOM 1295 C C . PHE A 1 165 ? 29.199 22.660 55.146 1.00 65.84 669 PHE A C 1
ATOM 1296 O O . PHE A 1 165 ? 28.162 22.554 55.810 1.00 65.39 669 PHE A O 1
ATOM 1304 N N . ILE A 1 166 ? 30.392 23.006 55.671 1.00 64.68 670 ILE A N 1
ATOM 1305 C CA . ILE A 1 166 ? 30.652 23.277 57.083 1.00 66.44 670 ILE A CA 1
ATOM 1306 C C . ILE A 1 166 ? 29.896 24.538 57.555 1.00 69.16 670 ILE A C 1
ATOM 1307 O O . ILE A 1 166 ? 29.244 24.502 58.600 1.00 68.20 670 ILE A O 1
ATOM 1312 N N . TYR A 1 167 ? 29.964 25.625 56.767 1.00 65.57 671 TYR A N 1
ATOM 1313 C CA . TYR A 1 167 ? 29.289 26.893 57.040 1.00 66.28 671 TYR A CA 1
ATOM 1314 C C . TYR A 1 167 ? 27.771 26.714 57.141 1.00 68.98 671 TYR A C 1
ATOM 1315 O O . TYR A 1 167 ? 27.165 27.214 58.089 1.00 70.41 671 TYR A O 1
ATOM 1324 N N . ARG A 1 168 ? 27.166 25.981 56.187 1.00 62.91 672 ARG A N 1
ATOM 1325 C CA . ARG A 1 168 ? 25.726 25.720 56.162 1.00 60.84 672 ARG A CA 1
ATOM 1326 C C . ARG A 1 168 ? 25.278 24.737 57.255 1.00 64.63 672 ARG A C 1
ATOM 1327 O O . ARG A 1 168 ? 24.147 24.838 57.728 1.00 63.57 672 ARG A O 1
ATOM 1335 N N . LEU A 1 169 ? 26.166 23.820 57.681 1.00 62.12 673 LEU A N 1
ATOM 1336 C CA . LEU A 1 169 ? 25.884 22.854 58.751 1.00 62.29 673 LEU A CA 1
ATOM 1337 C C . LEU A 1 169 ? 25.608 23.554 60.102 1.00 68.31 673 LEU A C 1
ATOM 1338 O O . LEU A 1 169 ? 24.783 23.082 60.886 1.00 67.48 673 LEU A O 1
ATOM 1343 N N . GLY A 1 170 ? 26.264 24.687 60.327 1.00 67.09 674 GLY A N 1
ATOM 1344 C CA . GLY A 1 170 ? 26.090 25.482 61.533 1.00 69.23 674 GLY A CA 1
ATOM 1345 C C . GLY A 1 170 ? 25.062 26.588 61.394 1.00 74.42 674 GLY A C 1
ATOM 1346 O O . GLY A 1 170 ? 24.215 26.757 62.278 1.00 74.70 674 GLY A O 1
ATOM 1347 N N . LYS A 1 171 ? 25.122 27.344 60.274 1.00 70.69 675 LYS A N 1
ATOM 1348 C CA . LYS A 1 171 ? 24.260 28.503 60.009 1.00 70.78 675 LYS A CA 1
ATOM 1349 C C . LYS A 1 171 ? 22.867 28.193 59.422 1.00 72.26 675 LYS A C 1
ATOM 1350 O O . LYS A 1 171 ? 21.906 28.842 59.830 1.00 73.78 675 LYS A O 1
ATOM 1356 N N . GLU A 1 172 ? 22.755 27.253 58.460 1.00 65.10 676 GLU A N 1
ATOM 1357 C CA . GLU A 1 172 ? 21.488 26.924 57.776 1.00 62.24 676 GLU A CA 1
ATOM 1358 C C . GLU A 1 172 ? 20.641 25.843 58.443 1.00 62.15 676 GLU A C 1
ATOM 1359 O O . GLU A 1 172 ? 19.423 26.006 58.521 1.00 61.44 676 GLU A O 1
ATOM 1365 N N . VAL A 1 173 ? 21.271 24.724 58.861 1.00 55.94 677 VAL A N 1
ATOM 1366 C CA . VAL A 1 173 ? 20.602 23.576 59.488 1.00 53.92 677 VAL A CA 1
ATOM 1367 C C . VAL A 1 173 ? 19.915 23.980 60.800 1.00 58.65 677 VAL A C 1
ATOM 1368 O O . VAL A 1 173 ? 20.527 24.656 61.631 1.00 60.46 677 VAL A O 1
ATOM 1372 N N . ASP A 1 174 ? 18.632 23.594 60.951 1.00 53.42 678 ASP A N 1
ATOM 1373 C CA . ASP A 1 174 ? 17.829 23.824 62.145 1.00 54.05 678 ASP A CA 1
ATOM 1374 C C . ASP A 1 174 ? 18.114 22.660 63.108 1.00 59.39 678 ASP A C 1
ATOM 1375 O O . ASP A 1 174 ? 17.667 21.541 62.860 1.00 57.66 678 ASP A O 1
ATOM 1380 N N . TRP A 1 175 ? 18.870 22.921 64.197 1.00 57.60 679 TRP A N 1
ATOM 1381 C CA . TRP A 1 175 ? 19.212 21.885 65.182 1.00 57.17 679 TRP A CA 1
ATOM 1382 C C . TRP A 1 175 ? 18.156 21.745 66.277 1.00 60.64 679 TRP A C 1
ATOM 1383 O O . TRP A 1 175 ? 18.341 20.929 67.180 1.00 61.00 679 TRP A O 1
ATOM 1394 N N . GLU A 1 176 ? 17.041 22.507 66.177 1.00 56.53 680 GLU A N 1
ATOM 1395 C CA . GLU A 1 176 ? 15.975 22.541 67.187 1.00 57.34 680 GLU A CA 1
ATOM 1396 C C . GLU A 1 176 ? 14.748 21.664 66.874 1.00 60.72 680 GLU A C 1
ATOM 1397 O O . GLU A 1 176 ? 13.744 21.754 67.584 1.00 62.06 680 GLU A O 1
ATOM 1403 N N . ASP A 1 177 ? 14.820 20.825 65.839 1.00 55.77 681 ASP A N 1
ATOM 1404 C CA . ASP A 1 177 ? 13.724 19.930 65.458 1.00 55.28 681 ASP A CA 1
ATOM 1405 C C . ASP A 1 177 ? 14.325 18.734 64.782 1.00 57.98 681 ASP A C 1
ATOM 1406 O O . ASP A 1 177 ? 15.099 18.921 63.846 1.00 58.07 681 ASP A O 1
ATOM 1411 N N . GLU A 1 178 ? 13.981 17.506 65.243 1.00 53.74 682 GLU A N 1
ATOM 1412 C CA . GLU A 1 178 ? 14.502 16.239 64.698 1.00 51.92 682 GLU A CA 1
ATOM 1413 C C . GLU A 1 178 ? 14.372 16.119 63.187 1.00 53.56 682 GLU A C 1
ATOM 1414 O O . GLU A 1 178 ? 15.397 15.942 62.530 1.00 52.81 682 GLU A O 1
ATOM 1420 N N . GLN A 1 179 ? 13.133 16.214 62.639 1.00 49.52 683 GLN A N 1
ATOM 1421 C CA . GLN A 1 179 ? 12.879 16.070 61.197 1.00 48.75 683 GLN A CA 1
ATOM 1422 C C . GLN A 1 179 ? 13.599 17.125 60.342 1.00 51.59 683 GLN A C 1
ATOM 1423 O O . GLN A 1 179 ? 14.324 16.731 59.431 1.00 49.57 683 GLN A O 1
ATOM 1429 N N . GLU A 1 180 ? 13.443 18.441 60.661 1.00 48.13 684 GLU A N 1
ATOM 1430 C CA . GLU A 1 180 ? 14.098 19.543 59.937 1.00 47.58 684 GLU A CA 1
ATOM 1431 C C . GLU A 1 180 ? 15.619 19.438 59.983 1.00 51.36 684 GLU A C 1
ATOM 1432 O O . GLU A 1 180 ? 16.278 19.704 58.971 1.00 50.74 684 GLU A O 1
ATOM 1438 N N . CYS A 1 181 ? 16.169 19.001 61.139 1.00 48.41 685 CYS A N 1
ATOM 1439 C CA . CYS A 1 181 ? 17.610 18.787 61.314 1.00 48.48 685 CYS A CA 1
ATOM 1440 C C . CYS A 1 181 ? 18.125 17.686 60.403 1.00 51.43 685 CYS A C 1
ATOM 1441 O O . CYS A 1 181 ? 19.066 17.936 59.653 1.00 51.12 685 CYS A O 1
ATOM 1444 N N . LEU A 1 182 ? 17.507 16.481 60.452 1.00 47.93 686 LEU A N 1
ATOM 1445 C CA . LEU A 1 182 ? 17.929 15.350 59.624 1.00 47.48 686 LEU A CA 1
ATOM 1446 C C . LEU A 1 182 ? 17.791 15.638 58.122 1.00 50.79 686 LEU A C 1
ATOM 1447 O O . LEU A 1 182 ? 18.716 15.344 57.352 1.00 50.47 686 LEU A O 1
ATOM 1452 N N . ASP A 1 183 ? 16.673 16.272 57.725 1.00 46.64 687 ASP A N 1
ATOM 1453 C CA . ASP A 1 183 ? 16.385 16.677 56.342 1.00 45.63 687 ASP A CA 1
ATOM 1454 C C . ASP A 1 183 ? 17.486 17.635 55.801 1.00 49.99 687 ASP A C 1
ATOM 1455 O O . ASP A 1 183 ? 18.027 17.399 54.712 1.00 49.58 687 ASP A O 1
ATOM 1460 N N . GLY A 1 184 ? 17.830 18.650 56.606 1.00 46.49 688 GLY A N 1
ATOM 1461 C CA . GLY A 1 184 ? 18.851 19.653 56.323 1.00 45.80 688 GLY A CA 1
ATOM 1462 C C . GLY A 1 184 ? 20.251 19.100 56.137 1.00 48.88 688 GLY A C 1
ATOM 1463 O O . GLY A 1 184 ? 20.975 19.568 55.252 1.00 49.49 688 GLY A O 1
ATOM 1464 N N . ILE A 1 185 ? 20.645 18.091 56.952 1.00 43.84 689 ILE A N 1
ATOM 1465 C CA . ILE A 1 185 ? 21.966 17.458 56.836 1.00 43.03 689 ILE A CA 1
ATOM 1466 C C . ILE A 1 185 ? 22.052 16.670 55.512 1.00 48.17 689 ILE A C 1
ATOM 1467 O O . ILE A 1 185 ? 23.080 16.736 54.832 1.00 48.88 689 ILE A O 1
ATOM 1472 N N . LEU A 1 186 ? 20.960 15.970 55.131 1.00 43.66 690 LEU A N 1
ATOM 1473 C CA . LEU A 1 186 ? 20.897 15.196 53.893 1.00 42.79 690 LEU A CA 1
ATOM 1474 C C . LEU A 1 186 ? 20.997 16.098 52.650 1.00 46.05 690 LEU A C 1
ATOM 1475 O O . LEU A 1 186 ? 21.710 15.761 51.711 1.00 44.83 690 LEU A O 1
ATOM 1480 N N . ARG A 1 187 ? 20.340 17.272 52.693 1.00 42.88 691 ARG A N 1
ATOM 1481 C CA . ARG A 1 187 ? 20.387 18.285 51.644 1.00 41.75 691 ARG A CA 1
ATOM 1482 C C . ARG A 1 187 ? 21.798 18.901 51.553 1.00 46.34 691 ARG A C 1
ATOM 1483 O O . ARG A 1 187 ? 22.262 19.191 50.449 1.00 45.26 691 ARG A O 1
ATOM 1491 N N . GLU A 1 188 ? 22.481 19.070 52.707 1.00 43.82 692 GLU A N 1
ATOM 1492 C CA . GLU A 1 188 ? 23.850 19.593 52.763 1.00 44.09 692 GLU A CA 1
ATOM 1493 C C . GLU A 1 188 ? 24.861 18.588 52.231 1.00 46.34 692 GLU A C 1
ATOM 1494 O O . GLU A 1 188 ? 25.843 19.007 51.622 1.00 46.52 692 GLU A O 1
ATOM 1500 N N . ILE A 1 189 ? 24.641 17.273 52.470 1.00 41.51 693 ILE A N 1
ATOM 1501 C CA . ILE A 1 189 ? 25.510 16.219 51.925 1.00 41.40 693 ILE A CA 1
ATOM 1502 C C . ILE A 1 189 ? 25.295 16.163 50.390 1.00 45.66 693 ILE A C 1
ATOM 1503 O O . ILE A 1 189 ? 26.274 16.169 49.643 1.00 45.65 693 ILE A O 1
ATOM 1508 N N . ALA A 1 190 ? 24.017 16.165 49.933 1.00 42.38 694 ALA A N 1
ATOM 1509 C CA . ALA A 1 190 ? 23.638 16.157 48.509 1.00 41.62 694 ALA A CA 1
ATOM 1510 C C . ALA A 1 190 ? 24.259 17.331 47.741 1.00 46.72 694 ALA A C 1
ATOM 1511 O O . ALA A 1 190 ? 24.758 17.124 46.644 1.00 47.76 694 ALA A O 1
ATOM 1513 N N . LEU A 1 191 ? 24.247 18.546 48.323 1.00 44.31 695 LEU A N 1
ATOM 1514 C CA . LEU A 1 191 ? 24.821 19.749 47.731 1.00 45.00 695 LEU A CA 1
ATOM 1515 C C . LEU A 1 191 ? 26.354 19.629 47.582 1.00 52.03 695 LEU A C 1
ATOM 1516 O O . LEU A 1 191 ? 26.916 20.109 46.599 1.00 51.42 695 LEU A O 1
ATOM 1521 N N . LEU A 1 192 ? 27.015 18.985 48.560 1.00 51.18 696 LEU A N 1
ATOM 1522 C CA . LEU A 1 192 ? 28.462 18.762 48.574 1.00 52.36 696 LEU A CA 1
ATOM 1523 C C . LEU A 1 192 ? 28.856 17.729 47.503 1.00 56.26 696 LEU A C 1
ATOM 1524 O O . LEU A 1 192 ? 29.839 17.913 46.778 1.00 55.90 696 LEU A O 1
ATOM 1529 N N . TYR A 1 193 ? 28.062 16.657 47.417 1.00 52.74 697 TYR A N 1
ATOM 1530 C CA . TYR A 1 193 ? 28.257 15.501 46.558 1.00 52.32 697 TYR A CA 1
ATOM 1531 C C . TYR A 1 193 ? 28.042 15.730 45.070 1.00 53.81 697 TYR A C 1
ATOM 1532 O O . TYR A 1 193 ? 28.634 14.997 44.284 1.00 53.58 697 TYR A O 1
ATOM 1541 N N . ILE A 1 194 ? 27.208 16.710 44.670 1.00 48.45 698 ILE A N 1
ATOM 1542 C CA . ILE A 1 194 ? 26.953 16.972 43.247 1.00 46.37 698 ILE A CA 1
ATOM 1543 C C . ILE A 1 194 ? 28.229 17.447 42.539 1.00 50.16 698 ILE A C 1
ATOM 1544 O O . ILE A 1 194 ? 29.026 18.154 43.166 1.00 50.69 698 ILE A O 1
ATOM 1549 N N . PRO A 1 195 ? 28.485 17.038 41.265 1.00 45.36 699 PRO A N 1
ATOM 1550 C CA . PRO A 1 195 ? 29.710 17.505 40.597 1.00 45.41 699 PRO A CA 1
ATOM 1551 C C . PRO A 1 195 ? 29.720 19.027 40.429 1.00 48.42 699 PRO A C 1
ATOM 1552 O O . PRO A 1 195 ? 28.667 19.629 40.226 1.00 46.14 699 PRO A O 1
ATOM 1556 N N . ASP A 1 196 ? 30.898 19.643 40.556 1.00 47.69 700 ASP A N 1
ATOM 1557 C CA . ASP A 1 196 ? 31.080 21.094 40.450 1.00 49.46 700 ASP A CA 1
ATOM 1558 C C . ASP A 1 196 ? 30.708 21.635 39.083 1.00 54.00 700 ASP A C 1
ATOM 1559 O O . ASP A 1 196 ? 30.724 20.898 38.089 1.00 54.31 700 ASP A O 1
ATOM 1564 N N . MET A 1 197 ? 30.403 22.936 39.033 1.00 50.82 701 MET A N 1
ATOM 1565 C CA . MET A 1 197 ? 30.128 23.658 37.800 1.00 50.75 701 MET A CA 1
ATOM 1566 C C . MET A 1 197 ? 31.486 24.084 37.260 1.00 54.10 701 MET A C 1
ATOM 1567 O O . MET A 1 197 ? 32.389 24.385 38.047 1.00 54.15 701 MET A O 1
ATOM 1572 N N . VAL A 1 198 ? 31.640 24.110 35.930 1.00 49.92 702 VAL A N 1
ATOM 1573 C CA . VAL A 1 198 ? 32.894 24.539 35.309 1.00 50.89 702 VAL A CA 1
ATOM 1574 C C . VAL A 1 198 ? 32.648 25.852 34.556 1.00 55.96 702 VAL A C 1
ATOM 1575 O O . VAL A 1 198 ? 32.128 25.821 33.434 1.00 53.77 702 VAL A O 1
ATOM 1579 N N . PRO A 1 199 ? 32.964 27.017 35.188 1.00 56.40 703 PRO A N 1
ATOM 1580 C CA . PRO A 1 199 ? 32.739 28.313 34.511 1.00 58.32 703 PRO A CA 1
ATOM 1581 C C . PRO A 1 199 ? 33.469 28.411 33.172 1.00 65.40 703 PRO A C 1
ATOM 1582 O O . PRO A 1 199 ? 34.616 27.968 33.079 1.00 65.79 703 PRO A O 1
ATOM 1586 N N . LYS A 1 200 ? 32.783 28.936 32.131 1.00 63.74 704 LYS A N 1
ATOM 1587 C CA . LYS A 1 200 ? 33.334 29.061 30.773 1.00 65.03 704 LYS A CA 1
ATOM 1588 C C . LYS A 1 200 ? 34.538 30.007 30.694 1.00 73.83 704 LYS A C 1
ATOM 1589 O O . LYS A 1 200 ? 34.494 31.139 31.187 1.00 75.19 704 LYS A O 1
ATOM 1595 N N . VAL A 1 201 ? 35.616 29.506 30.075 1.00 72.50 705 VAL A N 1
ATOM 1596 C CA . VAL A 1 201 ? 36.880 30.208 29.878 1.00 75.97 705 VAL A CA 1
ATOM 1597 C C . VAL A 1 201 ? 37.100 30.371 28.362 1.00 82.47 705 VAL A C 1
ATOM 1598 O O . VAL A 1 201 ? 36.963 29.396 27.621 1.00 79.56 705 VAL A O 1
ATOM 1602 N N . ASP A 1 202 ? 37.405 31.612 27.910 1.00 84.48 706 ASP A N 1
ATOM 1603 C CA . ASP A 1 202 ? 37.649 31.941 26.497 1.00 85.82 706 ASP A CA 1
ATOM 1604 C C . ASP A 1 202 ? 39.023 31.433 26.043 1.00 93.40 706 ASP A C 1
ATOM 1605 O O . ASP A 1 202 ? 40.047 32.079 26.288 1.00 96.27 706 ASP A O 1
ATOM 1610 N N . THR A 1 203 ? 39.034 30.268 25.384 1.00 89.70 707 THR A N 1
ATOM 1611 C CA . THR A 1 203 ? 40.255 29.631 24.888 1.00 91.41 707 THR A CA 1
ATOM 1612 C C . THR A 1 203 ? 40.892 30.392 23.709 1.00 99.97 707 THR A C 1
ATOM 1613 O O . THR A 1 203 ? 42.121 30.404 23.599 1.00 102.39 707 THR A O 1
ATOM 1617 N N . SER A 1 204 ? 40.071 31.045 22.854 1.00 96.76 708 SER A N 1
ATOM 1618 C CA . SER A 1 204 ? 40.560 31.812 21.697 1.00 98.46 708 SER A CA 1
ATOM 1619 C C . SER A 1 204 ? 41.252 33.142 22.077 1.00 106.41 708 SER A C 1
ATOM 1620 O O . SER A 1 204 ? 42.033 33.665 21.276 1.00 108.26 708 SER A O 1
ATOM 1623 N N . ASP A 1 205 ? 40.981 33.672 23.296 1.00 103.89 709 ASP A N 1
ATOM 1624 C CA . ASP A 1 205 ? 41.576 34.916 23.792 1.00 107.79 709 ASP A CA 1
ATOM 1625 C C . ASP A 1 205 ? 43.051 34.701 24.175 1.00 113.88 709 ASP A C 1
ATOM 1626 O O . ASP A 1 205 ? 43.340 33.953 25.112 1.00 112.99 709 ASP A O 1
ATOM 1631 N N . ALA A 1 206 ? 43.975 35.359 23.443 1.00 112.85 710 ALA A N 1
ATOM 1632 C CA . ALA A 1 206 ? 45.426 35.262 23.654 1.00 115.57 710 ALA A CA 1
ATOM 1633 C C . ALA A 1 206 ? 45.923 35.833 24.998 1.00 122.00 710 ALA A C 1
ATOM 1634 O O . ALA A 1 206 ? 46.995 35.440 25.461 1.00 123.43 710 ALA A O 1
ATOM 1636 N N . SER A 1 207 ? 45.135 36.727 25.633 1.00 118.96 711 SER A N 1
ATOM 1637 C CA . SER A 1 207 ? 45.453 37.383 26.910 1.00 121.96 711 SER A CA 1
ATOM 1638 C C . SER A 1 207 ? 45.423 36.457 28.158 1.00 123.33 711 SER A C 1
ATOM 1639 O O . SER A 1 207 ? 45.725 36.920 29.263 1.00 125.18 711 SER A O 1
ATOM 1642 N N . LEU A 1 208 ? 45.078 35.165 27.983 1.00 115.68 712 LEU A N 1
ATOM 1643 C CA . LEU A 1 208 ? 45.039 34.168 29.063 1.00 113.50 712 LEU A CA 1
ATOM 1644 C C . LEU A 1 208 ? 46.228 33.206 28.955 1.00 116.39 712 LEU A C 1
ATOM 1645 O O . LEU A 1 208 ? 46.586 32.795 27.845 1.00 115.43 712 LEU A O 1
ATOM 1650 N N . SER A 1 209 ? 46.842 32.861 30.109 1.00 112.65 713 SER A N 1
ATOM 1651 C CA . SER A 1 209 ? 48.008 31.972 30.183 1.00 112.89 713 SER A CA 1
ATOM 1652 C C . SER A 1 209 ? 47.722 30.523 29.749 1.00 110.89 713 SER A C 1
ATOM 1653 O O . SER A 1 209 ? 46.569 30.082 29.783 1.00 106.09 713 SER A O 1
ATOM 1656 N N . GLU A 1 210 ? 48.788 29.797 29.333 1.00 107.66 714 GLU A N 1
ATOM 1657 C CA . GLU A 1 210 ? 48.738 28.401 28.886 1.00 104.12 714 GLU A CA 1
ATOM 1658 C C . GLU A 1 210 ? 48.266 27.431 29.970 1.00 104.87 714 GLU A C 1
ATOM 1659 O O . GLU A 1 210 ? 47.718 26.386 29.634 1.00 101.33 714 GLU A O 1
ATOM 1665 N N . ASP A 1 211 ? 48.476 27.775 31.256 1.00 102.69 715 ASP A N 1
ATOM 1666 C CA . ASP A 1 211 ? 48.058 26.967 32.405 1.00 100.67 715 ASP A CA 1
ATOM 1667 C C . ASP A 1 211 ? 46.549 27.090 32.636 1.00 98.29 715 ASP A C 1
ATOM 1668 O O . ASP A 1 211 ? 45.899 26.081 32.906 1.00 94.97 715 ASP A O 1
ATOM 1673 N N . GLU A 1 212 ? 46.000 28.326 32.519 1.00 93.31 716 GLU A N 1
ATOM 1674 C CA . GLU A 1 212 ? 44.574 28.647 32.682 1.00 89.38 716 GLU A CA 1
ATOM 1675 C C . GLU A 1 212 ? 43.703 27.896 31.671 1.00 86.23 716 GLU A C 1
ATOM 1676 O O . GLU A 1 212 ? 42.611 27.444 32.019 1.00 82.94 716 GLU A O 1
ATOM 1682 N N . LYS A 1 213 ? 44.183 27.778 30.425 1.00 80.50 717 LYS A N 1
ATOM 1683 C CA . LYS A 1 213 ? 43.475 27.088 29.353 1.00 76.14 717 LYS A CA 1
ATOM 1684 C C . LYS A 1 213 ? 43.595 25.571 29.498 1.00 77.85 717 LYS A C 1
ATOM 1685 O O . LYS A 1 213 ? 42.629 24.858 29.208 1.00 74.75 717 LYS A O 1
ATOM 1691 N N . ALA A 1 214 ? 44.774 25.079 29.948 1.00 75.61 718 ALA A N 1
ATOM 1692 C CA . ALA A 1 214 ? 45.053 23.649 30.147 1.00 73.98 718 ALA A CA 1
ATOM 1693 C C . ALA A 1 214 ? 44.240 23.060 31.298 1.00 74.56 718 ALA A C 1
ATOM 1694 O O . ALA A 1 214 ? 43.705 21.955 31.154 1.00 71.04 718 ALA A O 1
ATOM 1696 N N . GLN A 1 215 ? 44.151 23.798 32.436 1.00 71.81 719 GLN A N 1
ATOM 1697 C CA . GLN A 1 215 ? 43.402 23.384 33.623 1.00 69.80 719 GLN A CA 1
ATOM 1698 C C . GLN A 1 215 ? 41.895 23.312 33.342 1.00 68.52 719 GLN A C 1
ATOM 1699 O O . GLN A 1 215 ? 41.216 22.433 33.875 1.00 66.92 719 GLN A O 1
ATOM 1705 N N . PHE A 1 216 ? 41.390 24.220 32.484 1.00 61.91 720 PHE A N 1
ATOM 1706 C CA . PHE A 1 216 ? 39.993 24.271 32.082 1.00 58.16 720 PHE A CA 1
ATOM 1707 C C . PHE A 1 216 ? 39.679 23.017 31.264 1.00 58.82 720 PHE A C 1
ATOM 1708 O O . PHE A 1 216 ? 38.690 22.344 31.554 1.00 55.42 720 PHE A O 1
ATOM 1716 N N . ILE A 1 217 ? 40.568 22.666 30.294 1.00 56.03 721 ILE A N 1
ATOM 1717 C CA . ILE A 1 217 ? 40.450 21.463 29.461 1.00 53.43 721 ILE A CA 1
ATOM 1718 C C . ILE A 1 217 ? 40.417 20.213 30.353 1.00 56.68 721 ILE A C 1
ATOM 1719 O O . ILE A 1 217 ? 39.518 19.383 30.201 1.00 53.78 721 ILE A O 1
ATOM 1724 N N . ASN A 1 218 ? 41.353 20.123 31.314 1.00 56.29 722 ASN A N 1
ATOM 1725 C CA . ASN A 1 218 ? 41.431 19.014 32.260 1.00 57.23 722 ASN A CA 1
ATOM 1726 C C . ASN A 1 218 ? 40.218 18.931 33.189 1.00 61.23 722 ASN A C 1
ATOM 1727 O O . ASN A 1 218 ? 39.830 17.821 33.559 1.00 60.53 722 ASN A O 1
ATOM 1732 N N . ARG A 1 219 ? 39.597 20.086 33.533 1.00 57.80 723 ARG A N 1
ATOM 1733 C CA . ARG A 1 219 ? 38.391 20.140 34.370 1.00 56.06 723 ARG A CA 1
ATOM 1734 C C . ARG A 1 219 ? 37.188 19.607 33.594 1.00 57.88 723 ARG A C 1
ATOM 1735 O O . ARG A 1 219 ? 36.358 18.900 34.164 1.00 56.99 723 ARG A O 1
ATOM 1743 N N . LYS A 1 220 ? 37.120 19.935 32.288 1.00 53.25 724 LYS A N 1
ATOM 1744 C CA . LYS A 1 220 ? 36.092 19.493 31.340 1.00 50.47 724 LYS A CA 1
ATOM 1745 C C . LYS A 1 220 ? 36.197 17.977 31.132 1.00 53.51 724 LYS A C 1
ATOM 1746 O O . LYS A 1 220 ? 35.178 17.285 31.114 1.00 50.83 724 LYS A O 1
ATOM 1752 N N . GLU A 1 221 ? 37.431 17.466 30.993 1.00 52.53 725 GLU A N 1
ATOM 1753 C CA . GLU A 1 221 ? 37.697 16.044 30.789 1.00 53.02 725 GLU A CA 1
ATOM 1754 C C . GLU A 1 221 ? 37.353 15.205 32.016 1.00 57.37 725 GLU A C 1
ATOM 1755 O O . GLU A 1 221 ? 36.832 14.095 31.875 1.00 55.41 725 GLU A O 1
ATOM 1761 N N . HIS A 1 222 ? 37.586 15.769 33.217 1.00 56.32 726 HIS A N 1
ATOM 1762 C CA . HIS A 1 222 ? 37.303 15.124 34.499 0.60 56.47 726 HIS A CA 1
ATOM 1763 C C . HIS A 1 222 ? 35.811 14.904 34.707 1.00 55.71 726 HIS A C 1
ATOM 1764 O O . HIS A 1 222 ? 35.415 13.794 35.061 1.00 55.15 726 HIS A O 1
ATOM 1771 N N . ILE A 1 223 ? 34.981 15.939 34.458 1.00 49.40 727 ILE A N 1
ATOM 1772 C CA . ILE A 1 223 ? 33.530 15.825 34.609 1.00 47.17 727 ILE A CA 1
ATOM 1773 C C . ILE A 1 223 ? 32.962 14.801 33.585 1.00 47.63 727 ILE A C 1
ATOM 1774 O O . ILE A 1 223 ? 32.215 13.900 33.978 1.00 45.84 727 ILE A O 1
ATOM 1779 N N . SER A 1 224 ? 33.375 14.912 32.308 1.00 42.76 728 SER A N 1
ATOM 1780 C CA . SER A 1 224 ? 32.981 14.013 31.220 1.00 41.58 728 SER A CA 1
ATOM 1781 C C . SER A 1 224 ? 33.180 12.524 31.597 1.00 45.57 728 SER A C 1
ATOM 1782 O O . SER A 1 224 ? 32.245 11.734 31.466 1.00 44.59 728 SER A O 1
ATOM 1785 N N . SER A 1 225 ? 34.373 12.171 32.109 1.00 43.62 729 SER A N 1
ATOM 1786 C CA . SER A 1 225 ? 34.741 10.833 32.574 1.00 45.34 729 SER A CA 1
ATOM 1787 C C . SER A 1 225 ? 33.860 10.393 33.776 1.00 49.53 729 SER A C 1
ATOM 1788 O O . SER A 1 225 ? 33.404 9.252 33.815 1.00 48.60 729 SER A O 1
ATOM 1791 N N . LEU A 1 226 ? 33.603 11.313 34.728 1.00 47.14 730 LEU A N 1
ATOM 1792 C CA . LEU A 1 226 ? 32.768 11.077 35.913 1.00 47.51 730 LEU A CA 1
ATOM 1793 C C . LEU A 1 226 ? 31.316 10.741 35.558 1.00 48.91 730 LEU A C 1
ATOM 1794 O O . LEU A 1 226 ? 30.774 9.768 36.085 1.00 49.09 730 LEU A O 1
ATOM 1799 N N . LEU A 1 227 ? 30.695 11.538 34.666 1.00 43.08 731 LEU A N 1
ATOM 1800 C CA . LEU A 1 227 ? 29.321 11.327 34.233 1.00 41.42 731 LEU A CA 1
ATOM 1801 C C . LEU A 1 227 ? 29.153 10.034 33.444 1.00 47.09 731 LEU A C 1
ATOM 1802 O O . LEU A 1 227 ? 28.182 9.312 33.655 1.00 47.17 731 LEU A O 1
ATOM 1807 N N . GLU A 1 228 ? 30.099 9.740 32.554 1.00 44.85 732 GLU A N 1
ATOM 1808 C CA . GLU A 1 228 ? 30.056 8.554 31.701 1.00 45.37 732 GLU A CA 1
ATOM 1809 C C . GLU A 1 228 ? 30.324 7.246 32.453 1.00 50.65 732 GLU A C 1
ATOM 1810 O O . GLU A 1 228 ? 29.611 6.265 32.228 1.00 50.75 732 GLU A O 1
ATOM 1816 N N . HIS A 1 229 ? 31.353 7.220 33.313 1.00 47.82 733 HIS A N 1
ATOM 1817 C CA . HIS A 1 229 ? 31.757 5.998 34.002 1.00 49.35 733 HIS A CA 1
ATOM 1818 C C . HIS A 1 229 ? 31.138 5.747 35.349 1.00 51.79 733 HIS A C 1
ATOM 1819 O O . HIS A 1 229 ? 31.026 4.580 35.730 1.00 53.01 733 HIS A O 1
ATOM 1826 N N . VAL A 1 230 ? 30.769 6.808 36.098 1.00 45.95 734 VAL A N 1
ATOM 1827 C CA . VAL A 1 230 ? 30.276 6.641 37.467 1.00 44.83 734 VAL A CA 1
ATOM 1828 C C . VAL A 1 230 ? 28.814 7.123 37.698 1.00 45.25 734 VAL A C 1
ATOM 1829 O O . VAL A 1 230 ? 27.993 6.358 38.203 1.00 44.24 734 VAL A O 1
ATOM 1833 N N . LEU A 1 231 ? 28.518 8.387 37.390 1.00 40.00 735 LEU A N 1
ATOM 1834 C CA . LEU A 1 231 ? 27.236 9.007 37.708 1.00 38.30 735 LEU A CA 1
ATOM 1835 C C . LEU A 1 231 ? 26.050 8.525 36.864 1.00 40.54 735 LEU A C 1
ATOM 1836 O O . LEU A 1 231 ? 25.078 8.063 37.459 1.00 40.77 735 LEU A O 1
ATOM 1841 N N . PHE A 1 232 ? 26.103 8.608 35.517 1.00 36.19 736 PHE A N 1
ATOM 1842 C CA . PHE A 1 232 ? 24.980 8.143 34.685 1.00 34.77 736 PHE A CA 1
ATOM 1843 C C . PHE A 1 232 ? 24.714 6.623 34.846 1.00 42.72 736 PHE A C 1
ATOM 1844 O O . PHE A 1 232 ? 23.541 6.296 35.039 1.00 42.88 736 PHE A O 1
ATOM 1852 N N . PRO A 1 233 ? 25.720 5.699 34.951 1.00 41.67 737 PRO A N 1
ATOM 1853 C CA . PRO A 1 233 ? 25.383 4.295 35.244 1.00 42.91 737 PRO A CA 1
ATOM 1854 C C . PRO A 1 233 ? 24.554 4.147 36.524 1.00 48.74 737 PRO A C 1
ATOM 1855 O O . PRO A 1 233 ? 23.590 3.391 36.522 1.00 50.14 737 PRO A O 1
ATOM 1859 N N . CYS A 1 234 ? 24.883 4.915 37.584 1.00 45.63 738 CYS A N 1
ATOM 1860 C CA . CYS A 1 234 ? 24.177 4.924 38.875 1.00 45.33 738 CYS A CA 1
ATOM 1861 C C . CYS A 1 234 ? 22.756 5.491 38.725 1.00 47.85 738 CYS A C 1
ATOM 1862 O O . CYS A 1 234 ? 21.807 4.894 39.245 1.00 47.57 738 CYS A O 1
ATOM 1865 N N . ILE A 1 235 ? 22.618 6.650 38.023 1.00 42.40 739 ILE A N 1
ATOM 1866 C CA . ILE A 1 235 ? 21.335 7.311 37.749 1.00 40.97 739 ILE A CA 1
ATOM 1867 C C . ILE A 1 235 ? 20.410 6.297 37.044 1.00 47.33 739 ILE A C 1
ATOM 1868 O O . ILE A 1 235 ? 19.312 6.036 37.532 1.00 49.31 739 ILE A O 1
ATOM 1873 N N . LYS A 1 236 ? 20.901 5.667 35.965 1.00 43.18 740 LYS A N 1
ATOM 1874 C CA . LYS A 1 236 ? 20.174 4.663 35.188 1.00 43.79 740 LYS A CA 1
ATOM 1875 C C . LYS A 1 236 ? 19.748 3.478 36.059 1.00 51.37 740 LYS A C 1
ATOM 1876 O O . LYS A 1 236 ? 18.601 3.036 35.986 1.00 52.91 740 LYS A O 1
ATOM 1882 N N . ARG A 1 237 ? 20.664 3.006 36.904 1.00 49.50 741 ARG A N 1
ATOM 1883 C CA . ARG A 1 237 ? 20.491 1.882 37.815 1.00 51.66 741 ARG A CA 1
ATOM 1884 C C . ARG A 1 237 ? 19.413 2.081 38.892 1.00 55.65 741 ARG A C 1
ATOM 1885 O O . ARG A 1 237 ? 18.576 1.197 39.060 1.00 57.84 741 ARG A O 1
ATOM 1893 N N . ARG A 1 238 ? 19.437 3.216 39.628 1.00 50.20 742 ARG A N 1
ATOM 1894 C CA . ARG A 1 238 ? 18.540 3.414 40.770 1.00 50.23 742 ARG A CA 1
ATOM 1895 C C . ARG A 1 238 ? 17.771 4.757 40.886 1.00 52.61 742 ARG A C 1
ATOM 1896 O O . ARG A 1 238 ? 16.999 4.898 41.843 1.00 54.34 742 ARG A O 1
ATOM 1904 N N . PHE A 1 239 ? 17.961 5.726 39.973 1.00 45.36 743 PHE A N 1
ATOM 1905 C CA . PHE A 1 239 ? 17.282 7.019 40.130 1.00 43.12 743 PHE A CA 1
ATOM 1906 C C . PHE A 1 239 ? 15.751 6.985 39.947 1.00 47.82 743 PHE A C 1
ATOM 1907 O O . PHE A 1 239 ? 15.238 6.456 38.963 1.00 48.81 743 PHE A O 1
ATOM 1915 N N . LEU A 1 240 ? 15.041 7.578 40.918 1.00 44.08 744 LEU A N 1
ATOM 1916 C CA . LEU A 1 240 ? 13.583 7.758 40.939 1.00 44.52 744 LEU A CA 1
ATOM 1917 C C . LEU A 1 240 ? 13.339 9.252 40.759 1.00 45.75 744 LEU A C 1
ATOM 1918 O O . LEU A 1 240 ? 13.817 10.061 41.555 1.00 43.95 744 LEU A O 1
ATOM 1923 N N . ALA A 1 241 ? 12.655 9.612 39.673 1.00 41.85 745 ALA A N 1
ATOM 1924 C CA . ALA A 1 241 ? 12.412 10.998 39.322 1.00 41.47 745 ALA A CA 1
ATOM 1925 C C . ALA A 1 241 ? 11.211 11.650 40.035 1.00 49.07 745 ALA A C 1
ATOM 1926 O O . ALA A 1 241 ? 10.064 11.256 39.796 1.00 50.88 745 ALA A O 1
ATOM 1928 N N . PRO A 1 242 ? 11.455 12.687 40.879 1.00 45.87 746 PRO A N 1
ATOM 1929 C CA . PRO A 1 242 ? 10.330 13.416 41.492 1.00 46.93 746 PRO A CA 1
ATOM 1930 C C . PRO A 1 242 ? 9.623 14.302 40.458 1.00 52.08 746 PRO A C 1
ATOM 1931 O O . PRO A 1 242 ? 10.267 14.791 39.530 1.00 51.26 746 PRO A O 1
ATOM 1935 N N . ARG A 1 243 ? 8.305 14.507 40.605 1.00 51.22 747 ARG A N 1
ATOM 1936 C CA . ARG A 1 243 ? 7.503 15.342 39.697 1.00 52.75 747 ARG A CA 1
ATOM 1937 C C . ARG A 1 243 ? 8.092 16.743 39.481 1.00 57.57 747 ARG A C 1
ATOM 1938 O O . ARG A 1 243 ? 7.977 17.279 38.382 1.00 57.19 747 ARG A O 1
ATOM 1946 N N . HIS A 1 244 ? 8.722 17.325 40.523 1.00 54.96 748 HIS A N 1
ATOM 1947 C CA . HIS A 1 244 ? 9.296 18.667 40.479 1.00 55.19 748 HIS A CA 1
ATOM 1948 C C . HIS A 1 244 ? 10.552 18.783 39.605 1.00 60.01 748 HIS A C 1
ATOM 1949 O O . HIS A 1 244 ? 11.041 19.898 39.400 1.00 60.25 748 HIS A O 1
ATOM 1956 N N . ILE A 1 245 ? 11.056 17.640 39.082 1.00 56.33 749 ILE A N 1
ATOM 1957 C CA . ILE A 1 245 ? 12.238 17.536 38.220 1.00 54.42 749 ILE A CA 1
ATOM 1958 C C . ILE A 1 245 ? 11.839 17.584 36.724 1.00 59.49 749 ILE A C 1
ATOM 1959 O O . ILE A 1 245 ? 12.708 17.756 35.871 1.00 57.72 749 ILE A O 1
ATOM 1964 N N . LEU A 1 246 ? 10.526 17.534 36.422 1.00 59.09 750 LEU A N 1
ATOM 1965 C CA . LEU A 1 246 ? 9.989 17.587 35.058 1.00 60.92 750 LEU A CA 1
ATOM 1966 C C . LEU A 1 246 ? 10.567 18.726 34.183 1.00 66.05 750 LEU A C 1
ATOM 1967 O O . LEU A 1 246 ? 10.829 18.505 32.998 1.00 65.70 750 LEU A O 1
ATOM 1972 N N . LYS A 1 247 ? 10.784 19.920 34.776 1.00 63.47 751 LYS A N 1
ATOM 1973 C CA . LYS A 1 247 ? 11.350 21.099 34.103 1.00 63.66 751 LYS A CA 1
ATOM 1974 C C . LYS A 1 247 ? 12.839 20.912 33.734 1.00 65.45 751 LYS A C 1
ATOM 1975 O O . LYS A 1 247 ? 13.320 21.547 32.790 1.00 65.90 751 LYS A O 1
ATOM 1981 N N . ASP A 1 248 ? 13.559 20.045 34.477 1.00 58.54 752 ASP A N 1
ATOM 1982 C CA . ASP A 1 248 ? 14.984 19.758 34.276 1.00 55.49 752 ASP A CA 1
ATOM 1983 C C . ASP A 1 248 ? 15.253 18.626 33.252 1.00 54.39 752 ASP A C 1
ATOM 1984 O O . ASP A 1 248 ? 16.404 18.214 33.081 1.00 52.03 752 ASP A O 1
ATOM 1989 N N . VAL A 1 249 ? 14.183 18.135 32.582 1.00 49.56 753 VAL A N 1
ATOM 1990 C CA . VAL A 1 249 ? 14.191 17.059 31.574 1.00 48.35 753 VAL A CA 1
ATOM 1991 C C . VAL A 1 249 ? 13.406 17.566 30.347 1.00 52.02 753 VAL A C 1
ATOM 1992 O O . VAL A 1 249 ? 12.170 17.584 30.365 1.00 53.88 753 VAL A O 1
ATOM 1996 N N . VAL A 1 250 ? 14.133 18.021 29.307 1.00 46.38 754 VAL A N 1
ATOM 1997 C CA . VAL A 1 250 ? 13.549 18.621 28.099 1.00 46.55 754 VAL A CA 1
ATOM 1998 C C . VAL A 1 250 ? 13.838 17.801 26.830 1.00 50.35 754 VAL A C 1
ATOM 1999 O O . VAL A 1 250 ? 14.998 17.483 26.561 1.00 48.47 754 VAL A O 1
ATOM 2003 N N . GLU A 1 251 ? 12.791 17.537 26.019 1.00 48.10 755 GLU A N 1
ATOM 2004 C CA . GLU A 1 251 ? 12.918 16.846 24.739 1.00 48.11 755 GLU A CA 1
ATOM 2005 C C . GLU A 1 251 ? 13.471 17.851 23.711 1.00 52.16 755 GLU A C 1
ATOM 2006 O O . GLU A 1 251 ? 12.797 18.832 23.404 1.00 53.77 755 GLU A O 1
ATOM 2012 N N . ILE A 1 252 ? 14.701 17.619 23.203 1.00 46.94 756 ILE A N 1
ATOM 2013 C CA . ILE A 1 252 ? 15.353 18.502 22.223 1.00 46.24 756 ILE A CA 1
ATOM 2014 C C . ILE A 1 252 ? 15.184 18.011 20.764 1.00 51.71 756 ILE A C 1
ATOM 2015 O O . ILE A 1 252 ? 15.176 18.840 19.848 1.00 52.74 756 ILE A O 1
ATOM 2020 N N . ALA A 1 253 ? 15.024 16.685 20.551 1.00 47.56 757 ALA A N 1
ATOM 2021 C CA . ALA A 1 253 ? 14.827 16.111 19.221 1.00 47.27 757 ALA A CA 1
ATOM 2022 C C . ALA A 1 253 ? 14.025 14.814 19.232 1.00 53.40 757 ALA A C 1
ATOM 2023 O O . ALA A 1 253 ? 14.174 13.997 20.141 1.00 52.30 757 ALA A O 1
ATOM 2025 N N . ASN A 1 254 ? 13.186 14.631 18.191 1.00 52.20 758 ASN A N 1
ATOM 2026 C CA . ASN A 1 254 ? 12.417 13.421 17.927 1.00 53.20 758 ASN A CA 1
ATOM 2027 C C . ASN A 1 254 ? 13.062 12.843 16.663 1.00 56.44 758 ASN A C 1
ATOM 2028 O O . ASN A 1 254 ? 12.838 13.350 15.560 1.00 55.97 758 ASN A O 1
ATOM 2033 N N . LEU A 1 255 ? 13.927 11.825 16.847 1.00 52.75 759 LEU A N 1
ATOM 2034 C CA . LEU A 1 255 ? 14.713 11.170 15.792 1.00 52.23 759 LEU A CA 1
ATOM 2035 C C . LEU A 1 255 ? 13.875 10.592 14.615 1.00 59.86 759 LEU A C 1
ATOM 2036 O O . LEU A 1 255 ? 14.370 10.726 13.498 1.00 59.67 759 LEU A O 1
ATOM 2041 N N . PRO A 1 256 ? 12.626 10.056 14.740 1.00 59.95 760 PRO A N 1
ATOM 2042 C CA . PRO A 1 256 ? 11.901 9.625 13.525 1.00 62.49 760 PRO A CA 1
ATOM 2043 C C . PRO A 1 256 ? 11.648 10.769 12.529 1.00 68.48 760 PRO A C 1
ATOM 2044 O O . PRO A 1 256 ? 11.583 10.522 11.323 1.00 68.82 760 PRO A O 1
ATOM 2048 N N . ASP A 1 257 ? 11.556 12.022 13.032 1.00 65.69 761 ASP A N 1
ATOM 2049 C CA . ASP A 1 257 ? 11.381 13.224 12.213 1.00 66.65 761 ASP A CA 1
ATOM 2050 C C . ASP A 1 257 ? 12.682 13.590 11.495 1.00 70.03 761 ASP A C 1
ATOM 2051 O O . ASP A 1 257 ? 12.646 14.202 10.431 1.00 70.04 761 ASP A O 1
ATOM 2056 N N . LEU A 1 258 ? 13.824 13.207 12.081 1.00 66.79 762 LEU A N 1
ATOM 2057 C CA . LEU A 1 258 ? 15.160 13.443 11.538 1.00 65.78 762 LEU A CA 1
ATOM 2058 C C . LEU A 1 258 ? 15.509 12.411 10.469 1.00 71.71 762 LEU A C 1
ATOM 2059 O O . LEU A 1 258 ? 16.257 12.741 9.548 1.00 71.16 762 LEU A O 1
ATOM 2064 N N . TYR A 1 259 ? 14.953 11.174 10.572 1.00 70.25 763 TYR A N 1
ATOM 2065 C CA . TYR A 1 259 ? 15.170 10.105 9.585 1.00 71.10 763 TYR A CA 1
ATOM 2066 C C . TYR A 1 259 ? 14.610 10.541 8.239 1.00 77.40 763 TYR A C 1
ATOM 2067 O O . TYR A 1 259 ? 15.220 10.252 7.218 1.00 76.19 76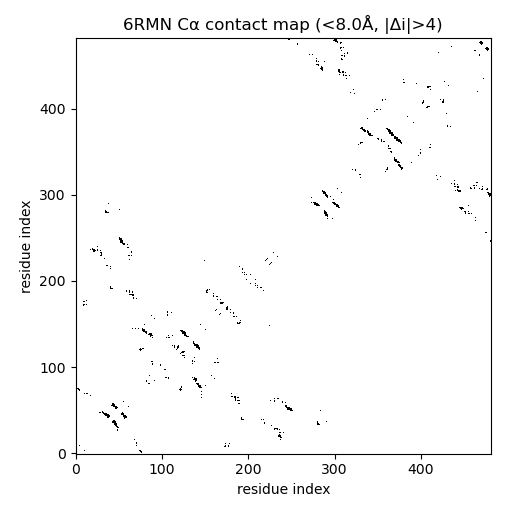3 TYR A O 1
ATOM 2076 N N . LYS A 1 260 ? 13.451 11.243 8.258 1.00 76.94 764 LYS A N 1
ATOM 2077 C CA . LYS A 1 260 ? 12.739 11.811 7.109 1.00 78.87 764 LYS A CA 1
ATOM 2078 C C . LYS A 1 260 ? 13.606 12.859 6.368 1.00 82.62 764 LYS A C 1
ATOM 2079 O O . LYS A 1 260 ? 13.576 12.900 5.136 1.00 83.57 764 LYS A O 1
ATOM 2085 N N . VAL A 1 261 ? 14.369 13.694 7.118 1.00 77.59 765 VAL A N 1
ATOM 2086 C CA . VAL A 1 261 ? 15.262 14.743 6.583 1.00 76.11 765 VAL A CA 1
ATOM 2087 C C . VAL A 1 261 ? 16.402 14.124 5.752 1.00 78.04 765 VAL A C 1
ATOM 2088 O O . VAL A 1 261 ? 16.734 14.635 4.679 1.00 78.31 765 VAL A O 1
ATOM 2092 N N . PHE A 1 262 ? 16.989 13.026 6.257 1.00 72.39 766 PHE A N 1
ATOM 2093 C CA . PHE A 1 262 ? 18.087 12.299 5.616 1.00 70.32 766 PHE A CA 1
ATOM 2094 C C . PHE A 1 262 ? 17.611 10.913 5.127 1.00 76.49 766 PHE A C 1
ATOM 2095 O O . PHE A 1 262 ? 18.389 9.952 5.139 1.00 75.22 766 PHE A O 1
ATOM 2103 N N . GLU A 1 263 ? 16.321 10.827 4.693 1.00 76.22 767 GLU A N 1
ATOM 2104 C CA . GLU A 1 263 ? 15.645 9.608 4.215 1.00 78.34 767 GLU A CA 1
ATOM 2105 C C . GLU A 1 263 ? 16.380 8.950 3.052 1.00 82.17 767 GLU A C 1
ATOM 2106 O O . GLU A 1 263 ? 16.623 7.739 3.079 1.00 83.11 767 GLU A O 1
ATOM 2112 N N . ARG A 1 264 ? 16.731 9.756 2.041 1.00 76.49 768 ARG A N 1
ATOM 2113 C CA . ARG A 1 264 ? 17.470 9.317 0.863 1.00 75.03 768 ARG A CA 1
ATOM 2114 C C . ARG A 1 264 ? 18.688 10.223 0.721 1.00 73.56 768 ARG A C 1
ATOM 2115 O O . ARG A 1 264 ? 18.681 11.338 1.255 1.00 73.07 768 ARG A O 1
ATOM 2123 N N . CYS A 1 265 ? 19.754 9.727 0.071 1.00 65.61 769 CYS A N 1
ATOM 2124 C CA . CYS A 1 265 ? 20.993 10.491 -0.119 1.00 55.57 769 CYS A CA 1
ATOM 2125 C C . CYS A 1 265 ? 20.859 11.505 -1.273 1.00 73.97 769 CYS A C 1
ATOM 2126 O O . CYS A 1 265 ? 19.941 11.362 -2.108 1.00 79.32 769 CYS A O 1
ATOM 2130 N N . GLY B 2 1 ? 37.978 48.643 -0.459 1.00 126.41 477 GLY B N 1
ATOM 2131 C CA . GLY B 2 1 ? 38.099 47.195 -0.369 1.00 120.95 477 GLY B CA 1
ATOM 2132 C C . GLY B 2 1 ? 36.907 46.538 0.296 1.00 121.25 477 GLY B C 1
ATOM 2133 O O . GLY B 2 1 ? 37.058 45.867 1.322 1.00 119.63 477 GLY B O 1
ATOM 2134 N N . LYS B 2 2 ? 35.712 46.719 -0.295 1.00 117.45 478 LYS B N 1
ATOM 2135 C CA . LYS B 2 2 ? 34.443 46.183 0.209 1.00 114.13 478 LYS B CA 1
ATOM 2136 C C . LYS B 2 2 ? 34.180 44.709 -0.177 1.00 112.63 478 LYS B C 1
ATOM 2137 O O . LYS B 2 2 ? 34.684 44.215 -1.190 1.00 110.55 478 LYS B O 1
ATOM 2143 N N . THR B 2 3 ? 33.391 44.019 0.659 1.00 107.17 479 THR B N 1
ATOM 2144 C CA . THR B 2 3 ? 32.948 42.628 0.502 1.00 103.08 479 THR B CA 1
ATOM 2145 C C . THR B 2 3 ? 31.493 42.507 1.017 1.00 108.11 479 THR B C 1
ATOM 2146 O O . THR B 2 3 ? 30.955 43.475 1.560 1.00 110.34 479 THR B O 1
ATOM 2150 N N . ILE B 2 4 ? 30.857 41.337 0.829 1.00 102.93 480 ILE B N 1
ATOM 2151 C CA . ILE B 2 4 ? 29.513 41.052 1.336 1.00 102.73 480 ILE B CA 1
ATOM 2152 C C . ILE B 2 4 ? 29.717 40.237 2.621 1.00 108.04 480 ILE B C 1
ATOM 2153 O O . ILE B 2 4 ? 30.324 39.161 2.590 1.00 104.47 480 ILE B O 1
ATOM 2158 N N . THR B 2 5 ? 29.257 40.795 3.752 1.00 109.29 481 THR B N 1
ATOM 2159 C CA . THR B 2 5 ? 29.413 40.247 5.107 1.00 108.87 481 THR B CA 1
ATOM 2160 C C . THR B 2 5 ? 28.793 38.847 5.322 1.00 111.76 481 THR B C 1
ATOM 2161 O O . THR B 2 5 ? 29.276 38.113 6.186 1.00 109.38 481 THR B O 1
ATOM 2165 N N . ASP B 2 6 ? 27.758 38.477 4.541 1.00 109.99 482 ASP B N 1
ATOM 2166 C CA . ASP B 2 6 ? 27.055 37.190 4.652 1.00 107.62 482 ASP B CA 1
ATOM 2167 C C . ASP B 2 6 ? 27.891 35.954 4.271 1.00 109.93 482 ASP B C 1
ATOM 2168 O O . ASP B 2 6 ? 27.620 34.866 4.787 1.00 107.01 482 ASP B O 1
ATOM 2173 N N . PHE B 2 7 ? 28.885 36.113 3.372 1.00 108.19 483 PHE B N 1
ATOM 2174 C CA . PHE B 2 7 ? 29.726 35.011 2.888 1.00 106.31 483 PHE B CA 1
ATOM 2175 C C . PHE B 2 7 ? 30.729 34.474 3.917 1.00 111.63 483 PHE B C 1
ATOM 2176 O O . PHE B 2 7 ? 30.924 33.257 3.982 1.00 108.58 483 PHE B O 1
ATOM 2184 N N . SER B 2 8 ? 31.361 35.368 4.706 1.00 112.26 484 SER B N 1
ATOM 2185 C CA . SER B 2 8 ? 32.355 35.005 5.726 1.00 112.32 484 SER B CA 1
ATOM 2186 C C . SER B 2 8 ? 31.766 34.275 6.942 1.00 116.17 484 SER B C 1
ATOM 2187 O O . SER B 2 8 ? 32.440 33.413 7.516 1.00 114.18 484 SER B O 1
ATOM 2190 N N . ILE B 2 9 ? 30.517 34.631 7.330 1.00 114.50 485 ILE B N 1
ATOM 2191 C CA . ILE B 2 9 ? 29.778 34.093 8.484 1.00 113.34 485 ILE B CA 1
ATOM 2192 C C . ILE B 2 9 ? 29.584 32.562 8.396 1.00 115.60 485 ILE B C 1
ATOM 2193 O O . ILE B 2 9 ? 29.755 31.888 9.415 1.00 113.91 485 ILE B O 1
ATOM 2198 N N . SER B 2 10 ? 29.266 32.020 7.194 1.00 112.23 486 SER B N 1
ATOM 2199 C CA . SER B 2 10 ? 29.041 30.578 6.971 1.00 109.72 486 SER B CA 1
ATOM 2200 C C . SER B 2 10 ? 30.224 29.680 7.389 1.00 112.00 486 SER B C 1
ATOM 2201 O O . SER B 2 10 ? 29.997 28.637 8.013 1.00 109.33 486 SER B O 1
ATOM 2204 N N . ARG B 2 11 ? 31.477 30.108 7.078 1.00 109.89 487 ARG B N 1
ATOM 2205 C CA . ARG B 2 11 ? 32.710 29.376 7.410 1.00 108.81 487 ARG B CA 1
ATOM 2206 C C . ARG B 2 11 ? 33.016 29.377 8.924 1.00 110.89 487 ARG B C 1
ATOM 2207 O O . ARG B 2 11 ? 33.311 28.312 9.481 1.00 108.77 487 ARG B O 1
ATOM 2215 N N . SER B 2 12 ? 32.932 30.563 9.576 1.00 107.57 488 SER B N 1
ATOM 2216 C CA . SER B 2 12 ? 33.196 30.758 11.010 1.00 106.76 488 SER B CA 1
ATOM 2217 C C . SER B 2 12 ? 32.220 30.001 11.954 1.00 104.81 488 SER B C 1
ATOM 2218 O O . SER B 2 12 ? 32.617 29.679 13.080 1.00 104.07 488 SER B O 1
ATOM 2221 N N . VAL B 2 13 ? 30.972 29.696 11.485 1.00 96.88 489 VAL B N 1
ATOM 2222 C CA . VAL B 2 13 ? 29.933 28.959 12.230 1.00 93.36 489 VAL B CA 1
ATOM 2223 C C . VAL B 2 13 ? 30.475 27.594 12.707 1.00 90.71 489 VAL B C 1
ATOM 2224 O O . VAL B 2 13 ? 30.737 27.457 13.901 1.00 90.63 489 VAL B O 1
ATOM 2228 N N . LEU B 2 14 ? 30.723 26.641 11.771 1.00 81.63 490 LEU B N 1
ATOM 2229 C CA . LEU B 2 14 ? 31.252 25.296 12.022 1.00 77.85 490 LEU B CA 1
ATOM 2230 C C . LEU B 2 14 ? 32.584 25.282 12.766 1.00 80.81 490 LEU B C 1
ATOM 2231 O O . LEU B 2 14 ? 32.851 24.325 13.501 1.00 80.74 490 LEU B O 1
ATOM 2236 N N . ALA B 2 15 ? 33.425 26.318 12.562 1.00 76.63 491 ALA B N 1
ATOM 2237 C CA . ALA B 2 15 ? 34.736 26.466 13.200 1.00 77.07 491 ALA B CA 1
ATOM 2238 C C . ALA B 2 15 ? 34.630 26.577 14.727 1.00 78.70 491 ALA B C 1
ATOM 2239 O O . ALA B 2 15 ? 35.527 26.108 15.432 1.00 79.22 491 ALA B O 1
ATOM 2241 N N . LYS B 2 16 ? 33.521 27.167 15.227 1.00 72.19 492 LYS B N 1
ATOM 2242 C CA . LYS B 2 16 ? 33.217 27.345 16.653 1.00 70.87 492 LYS B CA 1
ATOM 2243 C C . LYS B 2 16 ? 32.477 26.122 17.258 1.00 67.99 492 LYS B C 1
ATOM 2244 O O . LYS B 2 16 ? 31.883 26.259 18.321 1.00 66.95 492 LYS B O 1
ATOM 2250 N N . TYR B 2 17 ? 32.496 24.946 16.589 1.00 61.02 493 TYR B N 1
ATOM 2251 C CA . TYR B 2 17 ? 31.753 23.766 17.033 1.00 58.12 493 TYR B CA 1
ATOM 2252 C C . TYR B 2 17 ? 32.582 22.582 17.514 1.00 59.57 493 TYR B C 1
ATOM 2253 O O . TYR B 2 17 ? 33.277 21.948 16.704 1.00 60.99 493 TYR B O 1
ATOM 2262 N N . GLU B 2 18 ? 32.400 22.222 18.819 1.00 51.03 494 GLU B N 1
ATOM 2263 C CA . GLU B 2 18 ? 32.992 21.070 19.514 1.00 47.82 494 GLU B CA 1
ATOM 2264 C C . GLU B 2 18 ? 32.051 19.838 19.455 1.00 44.01 494 GLU B C 1
ATOM 2265 O O . GLU B 2 18 ? 30.838 19.975 19.622 1.00 42.26 494 GLU B O 1
ATOM 2271 N N . VAL B 2 19 ? 32.621 18.637 19.250 1.00 37.21 495 VAL B N 1
ATOM 2272 C CA . VAL B 2 19 ? 31.874 17.368 19.183 1.00 34.42 495 VAL B CA 1
ATOM 2273 C C . VAL B 2 19 ? 31.459 16.874 20.574 1.00 35.98 495 VAL B C 1
ATOM 2274 O O . VAL B 2 19 ? 32.297 16.762 21.468 1.00 33.79 495 VAL B O 1
ATOM 2278 N N . ILE B 2 20 ? 30.193 16.461 20.704 1.00 32.37 496 ILE B N 1
ATOM 2279 C CA . ILE B 2 20 ? 29.680 15.826 21.905 1.00 31.60 496 ILE B CA 1
ATOM 2280 C C . ILE B 2 20 ? 29.914 14.315 21.680 1.00 36.83 496 ILE B C 1
ATOM 2281 O O . ILE B 2 20 ? 30.887 13.784 22.214 1.00 37.72 496 ILE B O 1
ATOM 2286 N N . ASN B 2 21 ? 29.115 13.650 20.815 1.00 32.81 497 ASN B N 1
ATOM 2287 C CA . ASN B 2 21 ? 29.325 12.229 20.482 1.00 32.52 497 ASN B CA 1
ATOM 2288 C C . ASN B 2 21 ? 28.391 11.739 19.362 1.00 36.16 497 ASN B C 1
ATOM 2289 O O . ASN B 2 21 ? 27.591 12.523 18.837 1.00 35.85 497 ASN B O 1
ATOM 2294 N N . GLN B 2 22 ? 28.489 10.433 19.011 1.00 32.08 498 GLN B N 1
ATOM 2295 C CA . GLN B 2 22 ? 27.618 9.792 18.030 1.00 31.17 498 GLN B CA 1
ATOM 2296 C C . GLN B 2 22 ? 26.254 9.561 18.691 1.00 36.12 498 GLN B C 1
ATOM 2297 O O . GLN B 2 22 ? 26.180 9.229 19.879 1.00 34.90 498 GLN B O 1
ATOM 2303 N N . VAL B 2 23 ? 25.183 9.765 17.917 1.00 34.87 499 VAL B N 1
ATOM 2304 C CA . VAL B 2 23 ? 23.792 9.625 18.345 1.00 35.70 499 VAL B CA 1
ATOM 2305 C C . VAL B 2 23 ? 23.094 8.647 17.395 1.00 41.85 499 VAL B C 1
ATOM 2306 O O . VAL B 2 23 ? 23.085 8.882 16.187 1.00 41.94 499 VAL B O 1
ATOM 2310 N N . ASP B 2 24 ? 22.517 7.556 17.947 1.00 40.43 500 ASP B N 1
ATOM 2311 C CA . ASP B 2 24 ? 21.706 6.535 17.261 1.00 41.44 500 ASP B CA 1
ATOM 2312 C C . ASP B 2 24 ? 22.421 5.837 16.082 1.00 45.04 500 ASP B C 1
ATOM 2313 O O . ASP B 2 24 ? 21.757 5.232 15.237 1.00 45.71 500 ASP B O 1
ATOM 2318 N N . LYS B 2 25 ? 23.776 5.857 16.067 1.00 40.58 501 LYS B N 1
ATOM 2319 C CA . LYS B 2 25 ? 24.631 5.252 15.019 1.00 40.62 501 LYS B CA 1
ATOM 2320 C C . LYS B 2 25 ? 24.366 5.888 13.632 1.00 42.85 501 LYS B C 1
ATOM 2321 O O . LYS B 2 25 ? 24.614 5.270 12.594 1.00 43.42 501 LYS B O 1
ATOM 2327 N N . LYS B 2 26 ? 23.850 7.122 13.627 1.00 37.51 502 LYS B N 1
ATOM 2328 C CA . LYS B 2 26 ? 23.508 7.839 12.400 1.00 36.80 502 LYS B CA 1
ATOM 2329 C C . LYS B 2 26 ? 24.033 9.271 12.405 1.00 39.18 502 LYS B C 1
ATOM 2330 O O . LYS B 2 26 ? 24.344 9.812 11.335 1.00 38.29 502 LYS B O 1
ATOM 2336 N N . PHE B 2 27 ? 24.073 9.900 13.595 1.00 33.78 503 PHE B N 1
ATOM 2337 C CA . PHE B 2 27 ? 24.430 11.309 13.707 1.00 32.89 503 PHE B CA 1
ATOM 2338 C C . PHE B 2 27 ? 25.601 11.618 14.574 1.00 35.36 503 PHE B C 1
ATOM 2339 O O . PHE B 2 27 ? 25.954 10.832 15.448 1.00 34.90 503 PHE B O 1
ATOM 2347 N N . ILE B 2 28 ? 26.188 12.794 14.352 1.00 31.42 504 ILE B N 1
ATOM 2348 C CA . ILE B 2 28 ? 27.251 13.312 15.198 1.00 31.36 504 ILE B CA 1
ATOM 2349 C C . ILE B 2 28 ? 26.689 14.574 15.837 1.00 35.32 504 ILE B C 1
ATOM 2350 O O . ILE B 2 28 ? 26.382 15.529 15.121 1.00 35.10 504 ILE B O 1
ATOM 2355 N N . LEU B 2 29 ? 26.475 14.545 17.172 1.00 31.80 505 LEU B N 1
ATOM 2356 C CA . LEU B 2 29 ? 25.965 15.702 17.901 1.00 31.08 505 LEU B CA 1
ATOM 2357 C C . LEU B 2 29 ? 27.112 16.669 18.175 1.00 35.21 505 LEU B C 1
ATOM 2358 O O . LEU B 2 29 ? 28.154 16.274 18.712 1.00 33.84 505 LEU B O 1
ATOM 2363 N N . ILE B 2 30 ? 26.923 17.930 17.753 1.00 32.92 506 ILE B N 1
ATOM 2364 C CA . ILE B 2 30 ? 27.905 18.999 17.920 1.00 33.26 506 ILE B CA 1
ATOM 2365 C C . ILE B 2 30 ? 27.292 20.204 18.648 1.00 39.59 506 ILE B C 1
ATOM 2366 O O . ILE B 2 30 ? 26.084 20.451 18.556 1.00 38.96 506 ILE B O 1
ATOM 2371 N N . ARG B 2 31 ? 28.124 20.916 19.416 1.00 38.24 507 ARG B N 1
ATOM 2372 C CA . ARG B 2 31 ? 27.718 22.118 20.152 1.00 39.98 507 ARG B CA 1
ATOM 2373 C C . ARG B 2 31 ? 28.582 23.303 19.762 1.00 47.27 507 ARG B C 1
ATOM 2374 O O . ARG B 2 31 ? 29.774 23.126 19.510 1.00 46.91 507 ARG B O 1
ATOM 2382 N N . CYS B 2 32 ? 27.993 24.511 19.727 1.00 46.66 508 CYS B N 1
ATOM 2383 C CA . CYS B 2 32 ? 28.726 25.751 19.452 1.00 85.87 508 CYS B CA 1
ATOM 2384 C C . CYS B 2 32 ? 29.576 26.149 20.678 1.00 116.95 508 CYS B C 1
ATOM 2385 O O . CYS B 2 32 ? 29.132 26.037 21.826 1.00 73.04 508 CYS B O 1
ATOM 2388 N N . SER B 2 36 ? 29.378 31.687 24.650 1.00 139.48 511 SER B N 1
ATOM 2389 C CA . SER B 2 36 ? 29.88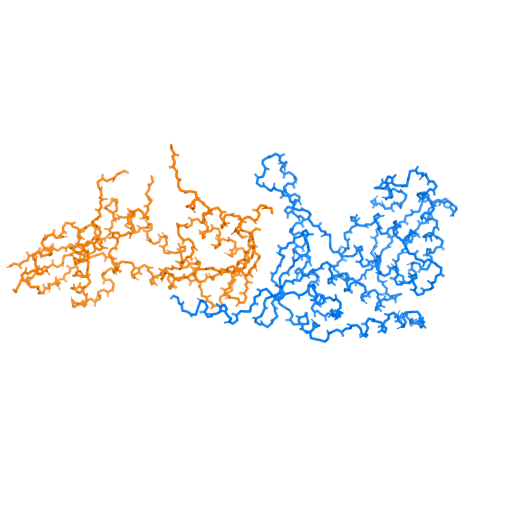9 33.034 24.419 1.00 142.13 511 SER B CA 1
ATOM 2390 C C . SER B 2 36 ? 29.655 33.486 22.973 1.00 146.60 511 SER B C 1
ATOM 2391 O O . SER B 2 36 ? 30.009 32.761 22.037 1.00 144.92 511 SER B O 1
ATOM 2393 N N . ILE B 2 37 ? 29.048 34.689 22.807 1.00 145.17 512 ILE B N 1
ATOM 2394 C CA . ILE B 2 37 ? 28.713 35.361 21.540 1.00 146.02 512 ILE B CA 1
ATOM 2395 C C . ILE B 2 37 ? 27.867 34.479 20.588 1.00 147.44 512 ILE B C 1
ATOM 2396 O O . ILE B 2 37 ? 28.273 34.206 19.452 1.00 146.47 512 ILE B O 1
ATOM 2398 N N . HIS B 2 38 ? 26.683 34.044 21.072 1.00 142.60 513 HIS B N 1
ATOM 2399 C CA . HIS B 2 38 ? 25.740 33.202 20.327 1.00 140.28 513 HIS B CA 1
ATOM 2400 C C . HIS B 2 38 ? 24.736 34.052 19.522 1.00 145.57 513 HIS B C 1
ATOM 2401 O O . HIS B 2 38 ? 23.543 34.101 19.846 1.00 145.09 513 HIS B O 1
ATOM 2403 N N . ASN B 2 39 ? 25.242 34.727 18.470 1.00 143.51 514 ASN B N 1
ATOM 2404 C CA . ASN B 2 39 ? 24.461 35.592 17.584 1.00 145.21 514 ASN B CA 1
ATOM 2405 C C . ASN B 2 39 ? 24.147 34.894 16.253 1.00 147.34 514 ASN B C 1
ATOM 2406 O O . ASN B 2 39 ? 25.064 34.598 15.481 1.00 146.23 514 ASN B O 1
ATOM 2408 N N . CYS B 2 40 ? 22.840 34.607 16.014 1.00 143.29 515 CYS B N 1
ATOM 2409 C CA . CYS B 2 40 ? 22.252 33.948 14.830 1.00 141.81 515 CYS B CA 1
ATOM 2410 C C . CYS B 2 40 ? 22.697 32.469 14.614 1.00 142.15 515 CYS B C 1
ATOM 2411 O O . CYS B 2 40 ? 22.293 31.862 13.616 1.00 140.93 515 CYS B O 1
ATOM 2413 N N . PRO B 2 41 ? 23.475 31.883 15.559 1.00 136.73 516 PRO B N 1
ATOM 2414 C CA . PRO B 2 41 ? 23.966 30.500 15.482 1.00 157.39 516 PRO B CA 1
ATOM 2415 C C . PRO B 2 41 ? 23.281 29.577 16.493 1.00 180.32 516 PRO B C 1
ATOM 2416 O O . PRO B 2 41 ? 23.450 29.734 17.701 1.00 141.38 516 PRO B O 1
ATOM 2418 N N . LEU B 2 42 ? 23.106 26.534 18.637 1.00 53.19 518 LEU B N 1
ATOM 2419 C CA . LEU B 2 42 ? 23.846 25.921 19.747 1.00 52.05 518 LEU B CA 1
ATOM 2420 C C . LEU B 2 42 ? 24.067 24.406 19.554 1.00 49.95 518 LEU B C 1
ATOM 2421 O O . LEU B 2 42 ? 25.207 23.967 19.643 1.00 49.23 518 LEU B O 1
ATOM 2426 N N . LEU B 2 43 ? 22.997 23.614 19.327 1.00 42.74 519 LEU B N 1
ATOM 2427 C CA . LEU B 2 43 ? 23.098 22.161 19.122 1.00 39.64 519 LEU B CA 1
ATOM 2428 C C . LEU B 2 43 ? 22.740 21.768 17.693 1.00 42.56 519 LEU B C 1
ATOM 2429 O O . LEU B 2 43 ? 21.687 22.163 17.181 1.00 42.84 519 LEU B O 1
ATOM 2434 N N . VAL B 2 44 ? 23.624 20.993 17.048 1.00 37.31 520 VAL B N 1
ATOM 2435 C CA . VAL B 2 44 ? 23.462 20.532 15.667 1.00 35.64 520 VAL B CA 1
ATOM 2436 C C . VAL B 2 44 ? 23.734 19.014 15.563 1.00 39.21 520 VAL B C 1
ATOM 2437 O O . VAL B 2 44 ? 24.678 18.505 16.183 1.00 36.92 520 VAL B O 1
ATOM 2441 N N . LEU B 2 45 ? 22.893 18.306 14.761 1.00 37.51 521 LEU B N 1
ATOM 2442 C CA . LEU B 2 45 ? 23.033 16.885 14.425 1.00 36.70 521 LEU B CA 1
ATOM 2443 C C . LEU B 2 45 ? 23.519 16.770 12.956 1.00 40.10 521 LEU B C 1
ATOM 2444 O O . LEU B 2 45 ? 22.840 17.228 12.025 1.00 40.33 521 LEU B O 1
ATOM 2449 N N . VAL B 2 46 ? 24.724 16.204 12.770 1.00 33.70 522 VAL B N 1
ATOM 2450 C CA . VAL B 2 46 ? 25.344 16.015 11.465 1.00 31.98 522 VAL B CA 1
ATOM 2451 C C . VAL B 2 46 ? 25.099 14.572 11.000 1.00 37.43 522 VAL B C 1
ATOM 2452 O O . VAL B 2 46 ? 25.363 13.636 11.765 1.00 38.31 522 VAL B O 1
ATOM 2456 N N . ASP B 2 47 ? 24.610 14.390 9.745 1.00 33.50 523 ASP B N 1
ATOM 2457 C CA . ASP B 2 47 ? 24.438 13.072 9.127 1.00 32.57 523 ASP B CA 1
ATOM 2458 C C . ASP B 2 47 ? 25.879 12.518 8.924 1.00 35.91 523 ASP B C 1
ATOM 2459 O O . ASP B 2 47 ? 26.689 13.165 8.249 1.00 35.53 523 ASP B O 1
ATOM 2464 N N . GLN B 2 48 ? 26.218 11.370 9.548 1.00 31.68 524 GLN B N 1
ATOM 2465 C CA . GLN B 2 48 ? 27.586 10.822 9.438 1.00 31.43 524 GLN B CA 1
ATOM 2466 C C . GLN B 2 48 ? 27.959 10.363 8.019 1.00 35.80 524 GLN B C 1
ATOM 2467 O O . GLN B 2 48 ? 29.135 10.392 7.657 1.00 35.51 524 GLN B O 1
ATOM 2473 N N . HIS B 2 49 ? 26.964 9.941 7.230 1.00 32.69 525 HIS B N 1
ATOM 2474 C CA . HIS B 2 49 ? 27.187 9.499 5.864 1.00 32.76 525 HIS B CA 1
ATOM 2475 C C . HIS B 2 49 ? 27.452 10.707 4.949 1.00 35.42 525 HIS B C 1
ATOM 2476 O O . HIS B 2 49 ? 28.458 10.713 4.237 1.00 34.28 525 HIS B O 1
ATOM 2483 N N . ALA B 2 50 ? 26.575 11.732 5.009 1.00 31.80 526 ALA B N 1
ATOM 2484 C CA . ALA B 2 50 ? 26.669 12.978 4.240 1.00 32.08 526 ALA B CA 1
ATOM 2485 C C . ALA B 2 50 ? 27.987 13.700 4.510 1.00 35.40 526 ALA B C 1
ATOM 2486 O O . ALA B 2 50 ? 28.616 14.194 3.580 1.00 34.41 526 ALA B O 1
ATOM 2488 N N . CYS B 2 51 ? 28.406 13.726 5.783 1.00 31.79 527 CYS B N 1
ATOM 2489 C CA . CYS B 2 51 ? 29.654 14.308 6.268 1.00 31.66 527 CYS B CA 1
ATOM 2490 C C . CYS B 2 51 ? 30.858 13.650 5.578 1.00 35.08 527 CYS B C 1
ATOM 2491 O O . CYS B 2 51 ? 31.682 14.344 4.992 1.00 36.55 527 CYS B O 1
ATOM 2494 N N . ASP B 2 52 ? 30.946 12.313 5.652 1.00 30.68 528 ASP B N 1
ATOM 2495 C CA . ASP B 2 52 ? 32.014 11.511 5.070 1.00 30.64 528 ASP B CA 1
ATOM 2496 C C . ASP B 2 52 ? 32.030 11.607 3.535 1.00 34.69 528 ASP B C 1
ATOM 2497 O O . ASP B 2 52 ? 33.097 11.829 2.947 1.00 34.70 528 ASP B O 1
ATOM 2502 N N . GLU B 2 53 ? 30.841 11.486 2.903 1.00 30.93 529 GLU B N 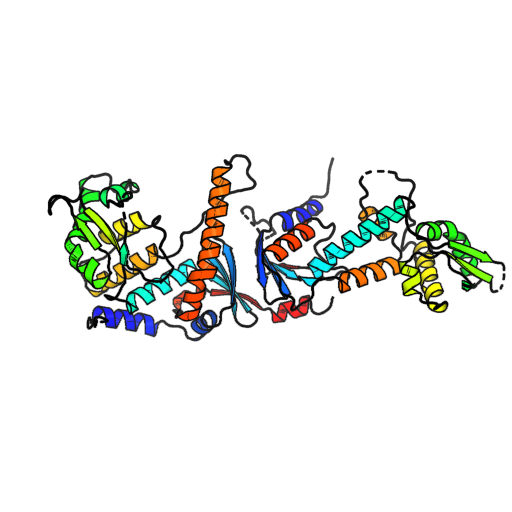1
ATOM 2503 C C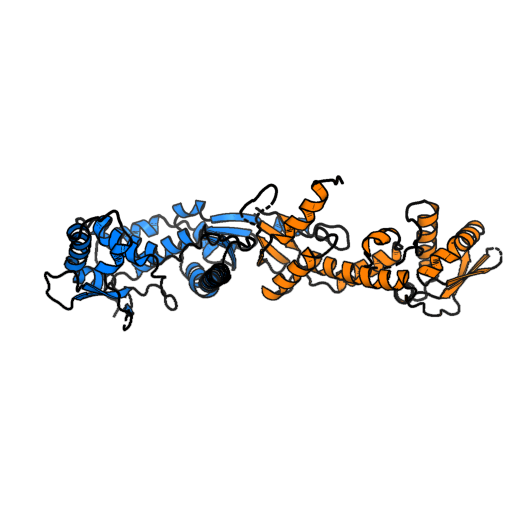A . GLU B 2 53 ? 30.639 11.598 1.452 1.00 31.36 529 GLU B CA 1
ATOM 2504 C C . GLU B 2 53 ? 31.114 12.964 0.931 1.00 35.11 529 GLU B C 1
ATOM 2505 O O . GLU B 2 53 ? 31.762 13.008 -0.114 1.00 36.19 529 GLU B O 1
ATOM 2511 N N . ARG B 2 54 ? 30.826 14.053 1.677 1.00 29.89 530 ARG B N 1
ATOM 2512 C CA . ARG B 2 54 ? 31.244 15.410 1.351 1.00 29.52 530 ARG B CA 1
ATOM 2513 C C . ARG B 2 54 ? 32.775 15.563 1.330 1.00 33.21 530 ARG B C 1
ATOM 2514 O O . ARG B 2 54 ? 33.327 16.135 0.377 1.00 33.33 530 ARG B O 1
ATOM 2522 N N . ILE B 2 55 ? 33.438 15.093 2.405 1.00 28.79 531 ILE B N 1
ATOM 2523 C CA . ILE B 2 55 ? 34.897 15.133 2.553 1.00 28.62 531 ILE B CA 1
ATOM 2524 C C . ILE B 2 55 ? 35.527 14.366 1.387 1.00 33.33 531 ILE B C 1
ATOM 2525 O O . ILE B 2 55 ? 36.511 14.828 0.806 1.00 33.16 531 ILE B O 1
ATOM 2530 N N . ARG B 2 56 ? 34.966 13.181 1.085 1.00 30.51 532 ARG B N 1
ATOM 2531 C CA . ARG B 2 56 ? 35.456 12.280 0.049 1.00 30.88 532 ARG B CA 1
ATOM 2532 C C . ARG B 2 56 ? 35.317 12.857 -1.347 1.00 35.13 532 ARG B C 1
ATOM 2533 O O . ARG B 2 56 ? 36.240 12.698 -2.141 1.00 35.56 532 ARG B O 1
ATOM 2541 N N . LEU B 2 57 ? 34.196 13.561 -1.626 1.00 31.39 533 LEU B N 1
ATOM 2542 C CA . LEU B 2 57 ? 33.924 14.205 -2.907 1.00 32.14 533 LEU B CA 1
ATOM 2543 C C . LEU B 2 57 ? 34.908 15.317 -3.191 1.00 35.14 533 LEU B C 1
ATOM 2544 O O . LEU B 2 57 ? 35.513 15.334 -4.259 1.00 35.42 533 LEU B O 1
ATOM 2549 N N . GLU B 2 58 ? 35.090 16.221 -2.235 1.00 31.24 534 GLU B N 1
ATOM 2550 C CA . GLU B 2 58 ? 36.021 17.339 -2.374 1.00 32.05 534 GLU B CA 1
ATOM 2551 C C . GLU B 2 58 ? 37.489 16.872 -2.601 1.00 39.00 534 GLU B C 1
ATOM 2552 O O . GLU B 2 58 ? 38.221 17.548 -3.330 1.00 40.18 534 GLU B O 1
ATOM 2558 N N . GLU B 2 59 ? 37.883 15.685 -2.039 1.00 34.81 535 GLU B N 1
ATOM 2559 C CA . GLU B 2 59 ? 39.199 15.073 -2.240 1.00 35.31 535 GLU B CA 1
ATOM 2560 C C . GLU B 2 59 ? 39.298 14.569 -3.675 1.00 38.00 535 GLU B C 1
ATOM 2561 O O . GLU B 2 59 ? 40.342 14.736 -4.313 1.00 39.37 535 GLU B O 1
ATOM 2567 N N . LEU B 2 60 ? 38.211 13.948 -4.181 1.00 32.56 536 LEU B N 1
ATOM 2568 C CA . LEU B 2 60 ? 38.128 13.388 -5.542 1.00 31.65 536 LEU B CA 1
ATOM 2569 C C . LEU B 2 60 ? 38.186 14.476 -6.600 1.00 36.26 536 LEU B C 1
ATOM 2570 O O . LEU B 2 60 ? 38.899 14.321 -7.599 1.00 36.39 536 LEU B O 1
ATOM 2575 N N . PHE B 2 61 ? 37.450 15.580 -6.363 1.00 33.94 537 PHE B N 1
ATOM 2576 C CA . PHE B 2 61 ? 37.421 16.760 -7.207 1.00 35.45 537 PHE B CA 1
ATOM 2577 C C . PHE B 2 61 ? 38.786 17.420 -7.261 1.00 41.78 537 PHE B C 1
ATOM 2578 O O . PHE B 2 61 ? 39.274 17.698 -8.359 1.00 43.10 537 PHE B O 1
ATOM 2586 N N . TYR B 2 62 ? 39.433 17.604 -6.092 1.00 39.87 538 TYR B N 1
ATOM 2587 C CA . TYR B 2 62 ? 40.767 18.193 -5.993 1.00 42.09 538 TYR B CA 1
ATOM 2588 C C . TYR B 2 62 ? 41.787 17.387 -6.820 1.00 44.93 538 TYR B C 1
ATOM 2589 O O . TYR B 2 62 ? 42.566 17.981 -7.555 1.00 46.62 538 TYR B O 1
ATOM 2598 N N . SER B 2 63 ? 41.745 16.050 -6.740 1.00 39.38 539 SER B N 1
ATOM 2599 C CA . SER B 2 63 ? 42.624 15.168 -7.514 1.00 39.63 539 SER B CA 1
ATOM 2600 C C . SER B 2 63 ? 42.405 15.291 -9.029 1.00 42.40 539 SER B C 1
ATOM 2601 O O . SER B 2 63 ? 43.377 15.404 -9.774 1.00 42.40 539 SER B O 1
ATOM 2604 N N . LEU B 2 64 ? 41.133 15.256 -9.473 1.00 37.77 540 LEU B N 1
ATOM 2605 C CA . LEU B 2 64 ? 40.733 15.317 -10.873 1.00 37.33 540 LEU B CA 1
ATOM 2606 C C . LEU B 2 64 ? 41.132 16.640 -11.527 1.00 43.07 540 LEU B C 1
ATOM 2607 O O . LEU B 2 64 ? 41.679 16.633 -12.630 1.00 43.98 540 LEU B O 1
ATOM 2612 N N . LEU B 2 65 ? 40.842 17.762 -10.860 1.00 39.62 541 LEU B N 1
ATOM 2613 C CA . LEU B 2 65 ? 41.124 19.080 -11.412 1.00 40.14 541 LEU B CA 1
ATOM 2614 C C . LEU B 2 65 ? 42.608 19.454 -11.361 1.00 46.47 541 LEU B C 1
ATOM 2615 O O . LEU B 2 65 ? 43.041 20.198 -12.228 1.00 46.85 541 LEU B O 1
ATOM 2620 N N . THR B 2 66 ? 43.397 18.892 -10.421 1.00 45.14 542 THR B N 1
ATOM 2621 C CA . THR B 2 66 ? 44.853 19.106 -10.347 1.00 47.28 542 THR B CA 1
ATOM 2622 C C . THR B 2 66 ? 45.493 18.421 -11.558 1.00 53.64 542 THR B C 1
ATOM 2623 O O . THR B 2 66 ? 46.373 19.008 -12.180 1.00 56.31 542 THR B O 1
ATOM 2627 N N . GLU B 2 67 ? 45.002 17.219 -11.929 1.00 48.22 543 GLU B N 1
ATOM 2628 C CA . GLU B 2 67 ? 45.485 16.461 -13.085 1.00 48.12 543 GLU B CA 1
ATOM 2629 C C . GLU B 2 67 ? 45.173 17.175 -14.405 1.00 52.14 543 GLU B C 1
ATOM 2630 O O . GLU B 2 67 ? 46.032 17.254 -15.284 1.00 53.67 543 GLU B O 1
ATOM 2636 N N . VAL B 2 68 ? 43.936 17.655 -14.555 1.00 46.78 544 VAL B N 1
ATOM 2637 C CA . VAL B 2 68 ? 43.459 18.318 -15.769 1.00 46.38 544 VAL B CA 1
ATOM 2638 C C . VAL B 2 68 ? 44.205 19.642 -16.014 1.00 53.81 544 VAL B C 1
ATOM 2639 O O . VAL B 2 68 ? 44.728 19.850 -17.115 1.00 55.17 544 VAL B O 1
ATOM 2643 N N . VAL B 2 69 ? 44.291 20.499 -14.979 1.00 51.95 545 VAL B N 1
ATOM 2644 C CA . VAL B 2 69 ? 44.950 21.811 -15.031 1.00 54.46 545 VAL B CA 1
ATOM 2645 C C . VAL B 2 69 ? 46.473 21.693 -15.285 1.00 61.39 545 VAL B C 1
ATOM 2646 O O . VAL B 2 69 ? 47.035 22.579 -15.924 1.00 63.57 545 VAL B O 1
ATOM 2650 N N . THR B 2 70 ? 47.127 20.603 -14.832 1.00 58.23 546 THR B N 1
ATOM 2651 C CA . THR B 2 70 ? 48.582 20.413 -15.004 1.00 59.95 546 THR B CA 1
ATOM 2652 C C . THR B 2 70 ? 48.956 19.508 -16.205 1.00 63.67 546 THR B C 1
ATOM 2653 O O . THR B 2 70 ? 50.142 19.270 -16.449 1.00 65.42 546 THR B O 1
ATOM 2657 N N . GLY B 2 71 ? 47.955 19.032 -16.941 1.00 58.43 547 GLY B N 1
ATOM 2658 C CA . GLY B 2 71 ? 48.151 18.164 -18.099 1.00 58.68 547 GLY B CA 1
ATOM 2659 C C . GLY B 2 71 ? 48.716 16.800 -17.748 1.00 64.16 547 GLY B C 1
ATOM 2660 O O . GLY B 2 71 ? 49.527 16.249 -18.497 1.00 65.66 547 GLY B O 1
ATOM 2661 N N . THR B 2 72 ? 48.290 16.249 -16.601 1.00 59.70 548 THR B N 1
ATOM 2662 C CA . THR B 2 72 ? 48.733 14.945 -16.089 1.00 59.84 548 THR B CA 1
ATOM 2663 C C . THR B 2 72 ? 47.576 13.931 -15.973 1.00 62.15 548 THR B C 1
ATOM 2664 O O . THR B 2 72 ? 47.763 12.851 -15.416 1.00 61.99 548 THR B O 1
ATOM 2668 N N . PHE B 2 73 ? 46.389 14.274 -16.511 1.00 57.67 549 PHE B N 1
ATOM 2669 C CA . PHE B 2 73 ? 45.207 13.411 -16.474 1.00 55.91 549 PHE B CA 1
ATOM 2670 C C . PHE B 2 73 ? 45.394 12.241 -17.439 1.00 63.24 549 PHE B C 1
ATOM 2671 O O . PHE B 2 73 ? 45.609 12.463 -18.623 1.00 64.03 549 PHE B O 1
ATOM 2679 N N . VAL B 2 74 ? 45.388 11.005 -16.917 1.00 62.09 550 VAL B N 1
ATOM 2680 C CA . VAL B 2 74 ? 45.618 9.780 -17.701 1.00 63.56 550 VAL B CA 1
ATOM 2681 C C . VAL B 2 74 ? 44.551 9.594 -18.802 1.00 67.53 550 VAL B C 1
ATOM 2682 O O . VAL B 2 74 ? 43.362 9.786 -18.558 1.00 65.70 550 VAL B O 1
ATOM 2686 N N . ALA B 2 75 ? 45.010 9.252 -20.017 1.00 66.19 551 ALA B N 1
ATOM 2687 C CA . ALA B 2 75 ? 44.183 9.000 -21.193 1.00 65.58 551 ALA B CA 1
ATOM 2688 C C . ALA B 2 75 ? 44.566 7.635 -21.802 1.00 71.68 551 ALA B C 1
ATOM 2689 O O . ALA B 2 75 ? 45.548 7.528 -22.544 1.00 73.62 551 ALA B O 1
ATOM 2691 N N . ARG B 2 76 ? 43.801 6.589 -21.436 1.00 67.41 552 ARG B N 1
ATOM 2692 C CA . ARG B 2 76 ? 43.974 5.203 -21.881 1.00 68.40 552 ARG B CA 1
ATOM 2693 C C . ARG B 2 76 ? 43.592 5.021 -23.362 1.00 72.00 552 ARG B C 1
ATOM 2694 O O . ARG B 2 76 ? 42.474 5.365 -23.763 1.00 70.26 552 ARG B O 1
ATOM 2702 N N . ASP B 2 77 ? 44.534 4.476 -24.169 1.00 70.18 553 ASP B N 1
ATOM 2703 C CA . ASP B 2 77 ? 44.353 4.210 -25.599 1.00 70.25 553 ASP B CA 1
ATOM 2704 C C . ASP B 2 77 ? 43.265 3.160 -25.815 1.00 73.49 553 ASP B C 1
ATOM 2705 O O . ASP B 2 77 ? 43.288 2.096 -25.195 1.00 73.55 553 ASP B O 1
ATOM 2710 N N . LEU B 2 78 ? 42.303 3.486 -26.678 1.00 69.88 554 LEU B N 1
ATOM 2711 C CA . LEU B 2 78 ? 41.142 2.670 -27.010 1.00 70.28 554 LEU B CA 1
ATOM 2712 C C . LEU B 2 78 ? 41.178 2.225 -28.480 1.00 77.41 554 LEU B C 1
ATOM 2713 O O . LEU B 2 78 ? 41.499 3.022 -29.372 1.00 76.73 554 LEU B O 1
ATOM 2718 N N . LYS B 2 79 ? 40.852 0.944 -28.717 1.00 77.27 555 LYS B N 1
ATOM 2719 C CA . LYS B 2 79 ? 40.843 0.337 -30.050 1.00 80.01 555 LYS B CA 1
ATOM 2720 C C . LYS B 2 79 ? 39.420 0.013 -30.511 1.00 84.79 555 LYS B C 1
ATOM 2721 O O . LYS B 2 79 ? 38.552 -0.252 -29.672 1.00 83.47 555 LYS B O 1
ATOM 2727 N N . ASP B 2 80 ? 39.201 0.021 -31.857 1.00 82.90 556 ASP B N 1
ATOM 2728 C CA . ASP B 2 80 ? 37.948 -0.319 -32.552 1.00 83.65 556 ASP B CA 1
ATOM 2729 C C . ASP B 2 80 ? 36.706 0.327 -31.918 1.00 82.66 556 ASP B C 1
ATOM 2730 O O . ASP B 2 80 ? 35.763 -0.363 -31.506 1.00 82.53 556 ASP B O 1
ATOM 2735 N N . CYS B 2 81 ? 36.745 1.659 -31.806 1.00 75.13 557 CYS B N 1
ATOM 2736 C CA . CYS B 2 81 ? 35.665 2.459 -31.248 1.00 73.07 557 CYS B CA 1
ATOM 2737 C C . CYS B 2 81 ? 35.353 3.584 -32.225 1.00 78.06 557 CYS B C 1
ATOM 2738 O O . CYS B 2 81 ? 35.995 4.640 -32.211 1.00 76.25 557 CYS B O 1
ATOM 2741 N N . CYS B 2 82 ? 34.411 3.304 -33.136 1.00 77.18 558 CYS B N 1
ATOM 2742 C CA . CYS B 2 82 ? 33.955 4.228 -34.167 1.00 77.60 558 CYS B CA 1
ATOM 2743 C C . CYS B 2 82 ? 32.453 4.390 -34.032 1.00 78.15 558 CYS B C 1
ATOM 2744 O O . CYS B 2 82 ? 31.707 3.401 -34.033 1.00 79.31 558 CYS B O 1
ATOM 2747 N N . ILE B 2 83 ? 32.019 5.640 -33.858 1.00 70.41 559 ILE B N 1
ATOM 2748 C CA . ILE B 2 83 ? 30.618 5.982 -33.650 1.00 69.00 559 ILE B CA 1
ATOM 2749 C C . ILE B 2 83 ? 30.053 6.743 -34.847 1.00 72.26 559 ILE B C 1
ATOM 2750 O O . ILE B 2 83 ? 30.650 7.721 -35.301 1.00 70.55 559 ILE B O 1
ATOM 2755 N N . GLU B 2 84 ? 28.895 6.288 -35.352 1.00 70.31 560 GLU B N 1
ATOM 2756 C CA . GLU B 2 84 ? 28.194 6.937 -36.460 1.00 71.14 560 GLU B CA 1
ATOM 2757 C C . GLU B 2 84 ? 27.502 8.182 -35.910 1.00 72.25 560 GLU B C 1
ATOM 2758 O O . GLU B 2 84 ? 26.833 8.114 -34.873 1.00 70.78 560 GLU B O 1
ATOM 2764 N N . VAL B 2 85 ? 27.709 9.325 -36.579 1.00 67.85 561 VAL B N 1
ATOM 2765 C CA . VAL B 2 85 ? 27.150 10.626 -36.192 1.00 66.63 561 VAL B CA 1
ATOM 2766 C C . VAL B 2 85 ? 26.532 11.379 -37.383 1.00 73.45 561 VAL B C 1
ATOM 2767 O O . VAL B 2 85 ? 26.978 11.200 -38.519 1.00 73.06 561 VAL B O 1
ATOM 2771 N N . ASP B 2 86 ? 25.537 12.255 -37.106 1.00 72.56 562 ASP B N 1
ATOM 2772 C CA . ASP B 2 86 ? 24.881 13.144 -38.085 1.00 74.84 562 ASP B CA 1
ATOM 2773 C C . ASP B 2 86 ? 25.879 14.223 -38.532 1.00 77.85 562 ASP B C 1
ATOM 2774 O O . ASP B 2 86 ? 26.890 14.435 -37.853 1.00 75.51 562 ASP B O 1
ATOM 2779 N N . ARG B 2 87 ? 25.568 14.942 -39.631 1.00 75.73 563 ARG B N 1
ATOM 2780 C CA . ARG B 2 87 ? 26.409 16.036 -40.133 1.00 75.11 563 ARG B CA 1
ATOM 2781 C C . ARG B 2 87 ? 26.555 17.146 -39.075 1.00 76.64 563 ARG B C 1
ATOM 2782 O O . ARG B 2 87 ? 27.675 17.588 -38.808 1.00 74.57 563 ARG B O 1
ATOM 2790 N N . THR B 2 88 ? 25.440 17.522 -38.418 1.00 73.12 564 THR B N 1
ATOM 2791 C CA . THR B 2 88 ? 25.421 18.527 -37.353 1.00 72.35 564 THR B CA 1
ATOM 2792 C C . THR B 2 88 ? 26.193 18.032 -36.115 1.00 72.87 564 THR B C 1
ATOM 2793 O O . THR B 2 88 ? 26.889 18.823 -35.475 1.00 71.33 564 THR B O 1
ATOM 2797 N N . GLU B 2 89 ? 26.074 16.724 -35.790 1.00 67.76 565 GLU B N 1
ATOM 2798 C CA . GLU B 2 89 ? 26.773 16.111 -34.658 1.00 64.71 565 GLU B CA 1
ATOM 2799 C C . GLU B 2 89 ? 28.272 16.118 -34.917 1.00 66.72 565 GLU B C 1
ATOM 2800 O O . GLU B 2 89 ? 29.042 16.459 -34.018 1.00 64.61 565 GLU B O 1
ATOM 2806 N N . ALA B 2 90 ? 28.673 15.773 -36.158 1.00 63.50 566 ALA B N 1
ATOM 2807 C CA . ALA B 2 90 ? 30.061 15.738 -36.618 1.00 62.64 566 ALA B CA 1
ATOM 2808 C C . ALA B 2 90 ? 30.694 17.130 -36.562 1.00 66.91 566 ALA B C 1
ATOM 2809 O O . ALA B 2 90 ? 31.846 17.244 -36.149 1.00 65.92 566 ALA B O 1
ATOM 2811 N N . ASP B 2 91 ? 29.934 18.182 -36.950 1.00 64.58 567 ASP B N 1
ATOM 2812 C CA . ASP B 2 91 ? 30.376 19.579 -36.908 1.00 64.87 567 ASP B CA 1
ATOM 2813 C C . ASP B 2 91 ? 30.552 20.033 -35.454 1.00 66.28 567 ASP B C 1
ATOM 2814 O O . ASP B 2 91 ? 31.552 20.681 -35.135 1.00 66.12 567 ASP B O 1
ATOM 2819 N N . LEU B 2 92 ? 29.609 19.638 -34.569 1.00 60.09 568 LEU B N 1
ATOM 2820 C CA . LEU B 2 92 ? 29.625 19.909 -33.129 1.00 57.76 568 LEU B CA 1
ATOM 2821 C C . LEU B 2 92 ? 30.872 19.288 -32.469 1.00 57.88 568 LEU B C 1
ATOM 2822 O O . LEU B 2 92 ? 31.538 19.968 -31.690 1.00 57.05 568 LEU B O 1
ATOM 2827 N N . PHE B 2 93 ? 31.219 18.033 -32.828 1.00 52.54 569 PHE B N 1
ATOM 2828 C CA . PHE B 2 93 ? 32.418 17.364 -32.313 1.00 50.82 569 PHE B CA 1
ATOM 2829 C C . PHE B 2 93 ? 33.706 17.968 -32.873 1.00 56.80 569 PHE B C 1
ATOM 2830 O O . PHE B 2 93 ? 34.694 18.099 -32.143 1.00 55.67 569 PHE B O 1
ATOM 2838 N N . LYS B 2 94 ? 33.676 18.379 -34.153 1.00 56.31 570 LYS B N 1
ATOM 2839 C CA . LYS B 2 94 ? 34.794 19.045 -34.836 1.00 57.33 570 LYS B CA 1
ATOM 2840 C C . LYS B 2 94 ? 35.120 20.357 -34.112 1.00 61.04 570 LYS B C 1
ATOM 2841 O O . LYS B 2 94 ? 36.289 20.633 -33.830 1.00 60.20 570 LYS B O 1
ATOM 2847 N N . HIS B 2 95 ? 34.064 21.118 -33.758 1.00 57.82 571 HIS B N 1
ATOM 2848 C CA . HIS B 2 95 ? 34.114 22.389 -33.045 1.00 58.36 571 HIS B CA 1
ATOM 2849 C C . HIS B 2 95 ? 34.695 22.256 -31.640 1.00 59.50 571 HIS B C 1
ATOM 2850 O O . HIS B 2 95 ? 35.431 23.147 -31.221 1.00 59.75 571 HIS B O 1
ATOM 2857 N N . TYR B 2 96 ? 34.347 21.177 -30.900 1.00 53.49 572 TYR B N 1
ATOM 2858 C CA . TYR B 2 96 ? 34.795 21.010 -29.511 1.00 50.99 572 TYR B CA 1
ATOM 2859 C C . TYR B 2 96 ? 35.879 19.932 -29.291 1.00 53.92 572 TYR B C 1
ATOM 2860 O O . TYR B 2 96 ? 36.121 19.566 -28.143 1.00 51.09 572 TYR B O 1
ATOM 2869 N N . GLN B 2 97 ? 36.582 19.490 -30.361 1.00 52.51 573 GLN B N 1
ATOM 2870 C CA . GLN B 2 97 ? 37.665 18.491 -30.267 1.00 52.35 573 GLN B CA 1
ATOM 2871 C C . GLN B 2 97 ? 38.741 18.865 -29.225 1.00 57.11 573 GLN B C 1
ATOM 2872 O O . GLN B 2 97 ? 39.123 18.032 -28.407 1.00 56.42 573 GLN B O 1
ATOM 2878 N N . SER B 2 98 ? 39.188 20.130 -29.254 1.00 56.21 574 SER B N 1
ATOM 2879 C CA . SER B 2 98 ? 40.183 20.754 -28.370 1.00 56.05 574 SER B CA 1
ATOM 2880 C C . SER B 2 98 ? 39.730 20.711 -26.907 1.00 58.13 574 SER B C 1
ATOM 2881 O O . SER B 2 98 ? 40.538 20.436 -26.009 1.00 58.16 574 SER B O 1
ATOM 2884 N N . GLU B 2 99 ? 38.432 20.969 -26.677 1.00 52.50 575 GLU B N 1
ATOM 2885 C CA . GLU B 2 99 ? 37.815 20.944 -25.354 1.00 50.26 575 GLU B CA 1
ATOM 2886 C C . GLU B 2 99 ? 37.794 19.524 -24.752 1.00 50.32 575 GLU B C 1
ATOM 2887 O O . GLU B 2 99 ? 38.197 19.350 -23.595 1.00 47.83 575 GLU B O 1
ATOM 2893 N N . PHE B 2 100 ? 37.400 18.507 -25.557 1.00 46.06 576 PHE B N 1
ATOM 2894 C CA . PHE B 2 100 ? 37.359 17.105 -25.107 1.00 44.26 576 PHE B CA 1
ATOM 2895 C C . PHE B 2 100 ? 38.737 16.525 -24.786 1.00 49.70 576 PHE B C 1
ATOM 2896 O O . PHE B 2 100 ? 38.818 15.655 -23.925 1.00 48.73 576 PHE B O 1
ATOM 2904 N N . LYS B 2 101 ? 39.819 17.011 -25.458 1.00 48.36 577 LYS B N 1
ATOM 2905 C CA . LYS B 2 101 ? 41.210 16.570 -25.225 1.00 48.27 577 LYS B CA 1
ATOM 2906 C C . LYS B 2 101 ? 41.662 16.866 -23.786 1.00 49.95 577 LYS B C 1
ATOM 2907 O O . LYS B 2 101 ? 42.422 16.083 -23.222 1.00 50.39 577 LYS B O 1
ATOM 2913 N N . LYS B 2 102 ? 41.183 17.971 -23.192 1.00 45.22 578 LYS B N 1
ATOM 2914 C CA . LYS B 2 102 ? 41.504 18.383 -21.812 1.00 44.95 578 LYS B CA 1
ATOM 2915 C C . LYS B 2 102 ? 41.001 17.378 -20.762 1.00 48.10 578 LYS B C 1
ATOM 2916 O O . LYS B 2 102 ? 41.543 17.322 -19.656 1.00 48.37 578 LYS B O 1
ATOM 2922 N N . TRP B 2 103 ? 39.955 16.606 -21.107 1.00 43.37 579 TRP B N 1
ATOM 2923 C CA . TRP B 2 103 ? 39.354 15.595 -20.242 1.00 41.91 579 TRP B CA 1
ATOM 2924 C C . TRP B 2 103 ? 39.778 14.168 -20.613 1.00 46.39 579 TRP B C 1
ATOM 2925 O O . TRP B 2 103 ? 39.164 13.217 -20.146 1.00 45.09 579 TRP B O 1
ATOM 2936 N N . GLY B 2 104 ? 40.825 14.034 -21.428 1.00 44.97 580 GLY B N 1
ATOM 2937 C CA . GLY B 2 104 ? 41.355 12.743 -21.850 1.00 45.52 580 GLY B CA 1
ATOM 2938 C C . GLY B 2 104 ? 40.575 12.057 -22.954 1.00 50.68 580 GLY B C 1
ATOM 2939 O O . GLY B 2 104 ? 40.874 10.908 -23.293 1.00 51.47 580 GLY B O 1
ATOM 2940 N N . ILE B 2 105 ? 39.577 12.750 -23.531 1.00 46.42 581 ILE B N 1
ATOM 2941 C CA . ILE B 2 105 ? 38.741 12.218 -24.607 1.00 46.19 581 ILE B CA 1
ATOM 2942 C C . ILE B 2 105 ? 39.347 12.682 -25.934 1.00 52.71 581 ILE B C 1
ATOM 2943 O O . ILE B 2 105 ? 39.219 13.852 -26.296 1.00 52.68 581 ILE B O 1
ATOM 2948 N N . GLY B 2 106 ? 40.050 11.765 -26.608 1.00 50.86 582 GLY B N 1
ATOM 2949 C CA . GLY B 2 106 ? 40.729 12.032 -27.868 1.00 51.71 582 GLY B CA 1
ATOM 2950 C C . GLY B 2 106 ? 40.045 11.384 -29.048 1.00 57.42 582 GLY B C 1
ATOM 2951 O O . GLY B 2 106 ? 39.892 10.165 -29.074 1.00 57.87 582 GLY B O 1
ATOM 2952 N N . TYR B 2 107 ? 39.611 12.187 -30.026 1.00 54.65 583 TYR B N 1
ATOM 2953 C CA . TYR B 2 107 ? 38.947 11.649 -31.210 1.00 55.48 583 TYR B CA 1
ATOM 2954 C C . TYR B 2 107 ? 39.374 12.332 -32.502 1.00 64.79 583 TYR B C 1
ATOM 2955 O O . TYR B 2 107 ? 40.139 13.303 -32.478 1.00 64.78 583 TYR B O 1
ATOM 2964 N N . GLU B 2 108 ? 38.871 11.798 -33.633 1.00 65.40 584 GLU B N 1
ATOM 2965 C CA . GLU B 2 108 ? 39.049 12.296 -34.998 1.00 67.59 584 GLU B CA 1
ATOM 2966 C C . GLU B 2 108 ? 37.698 12.211 -35.703 1.00 74.75 584 GLU B C 1
ATOM 2967 O O . GLU B 2 108 ? 37.009 11.196 -35.581 1.00 74.23 584 GLU B O 1
ATOM 2973 N N . THR B 2 109 ? 37.307 13.288 -36.407 1.00 74.88 585 THR B N 1
ATOM 2974 C CA . THR B 2 109 ? 36.056 13.358 -37.175 1.00 76.81 585 THR B CA 1
ATOM 2975 C C . THR B 2 109 ? 36.334 12.940 -38.629 1.00 84.01 585 THR B C 1
ATOM 2976 O O . THR B 2 109 ? 37.147 13.576 -39.310 1.00 84.36 585 THR B O 1
ATOM 2980 N N . ILE B 2 110 ? 35.682 11.844 -39.081 1.00 82.18 586 ILE B N 1
ATOM 2981 C CA . ILE B 2 110 ? 35.854 11.248 -40.415 1.00 83.40 586 ILE B CA 1
ATOM 2982 C C . ILE B 2 110 ? 34.594 11.383 -41.298 1.00 88.55 586 ILE B C 1
ATOM 2983 O O . ILE B 2 110 ? 33.484 11.088 -40.843 1.00 87.76 586 ILE B O 1
ATOM 2988 N N . GLU B 2 111 ? 34.801 11.798 -42.575 1.00 86.64 587 GLU B N 1
ATOM 2989 C CA . GLU B 2 111 ? 33.801 11.967 -43.647 1.00 118.58 587 GLU B CA 1
ATOM 2990 C C . GLU B 2 111 ? 32.742 13.017 -43.328 1.00 144.11 587 GLU B C 1
ATOM 2991 O O . GLU B 2 111 ? 31.993 13.423 -44.217 1.00 104.55 587 GLU B O 1
ATOM 2997 N N . THR B 2 116 ? 26.225 10.934 -42.620 1.00 100.37 592 THR B N 1
ATOM 2998 C CA . THR B 2 116 ? 26.587 9.576 -42.200 1.00 99.37 592 THR B CA 1
ATOM 2999 C C . THR B 2 116 ? 28.089 9.463 -41.863 1.00 98.59 592 THR B C 1
ATOM 3000 O O . THR B 2 116 ? 28.738 8.463 -42.198 1.00 98.41 592 THR B O 1
ATOM 3004 N N . SER B 2 117 ? 28.619 10.483 -41.155 1.00 90.87 593 SER B N 1
ATOM 3005 C CA . SER B 2 117 ? 30.022 10.580 -40.731 1.00 87.24 593 SER B CA 1
ATOM 3006 C C . SER B 2 117 ? 30.395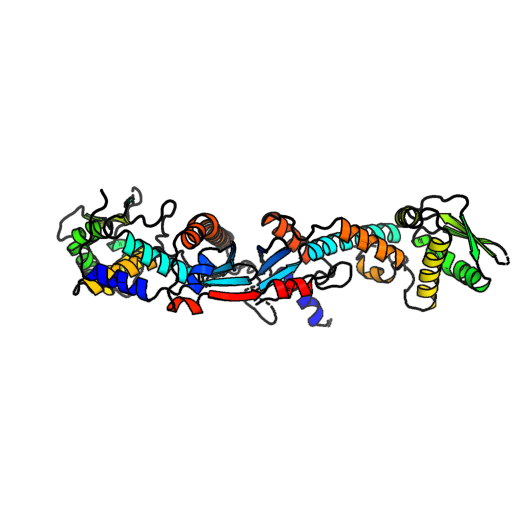 9.580 -39.612 1.00 86.03 593 SER B C 1
ATOM 3007 O O . SER B 2 117 ? 29.531 8.856 -39.103 1.00 85.24 593 SER B O 1
ATOM 3010 N N . LEU B 2 118 ? 31.693 9.536 -39.249 1.00 79.00 594 LEU B N 1
ATOM 3011 C CA . LEU B 2 118 ? 32.205 8.664 -38.196 1.00 76.74 594 LEU B CA 1
ATOM 3012 C C . LEU B 2 118 ? 33.127 9.380 -37.210 1.00 77.60 594 LEU B C 1
ATOM 3013 O O . LEU B 2 118 ? 34.025 10.119 -37.620 1.00 76.99 594 LEU B O 1
ATOM 3018 N N . LEU B 2 119 ? 32.904 9.132 -35.906 1.00 71.30 595 LEU B N 1
ATOM 3019 C CA . LEU B 2 119 ? 33.691 9.657 -34.794 1.00 68.38 595 LEU B CA 1
ATOM 3020 C C . LEU B 2 119 ? 34.564 8.517 -34.265 1.00 70.53 595 LEU B C 1
ATOM 3021 O O . LEU B 2 119 ? 34.052 7.572 -33.660 1.00 69.56 595 LEU B O 1
ATOM 3026 N N . GLU B 2 120 ? 35.872 8.587 -34.538 1.00 66.61 596 GLU B N 1
ATOM 3027 C CA . GLU B 2 120 ? 36.813 7.563 -34.100 1.00 66.27 596 GLU B CA 1
ATOM 3028 C C . GLU B 2 120 ? 37.430 7.987 -32.784 1.00 66.59 596 GLU B C 1
ATOM 3029 O O . GLU B 2 120 ? 38.247 8.908 -32.769 1.00 65.28 596 GLU B O 1
ATOM 3035 N N . ILE B 2 121 ? 37.041 7.322 -31.682 1.00 62.00 597 ILE B N 1
ATOM 3036 C CA . ILE B 2 121 ? 37.590 7.612 -30.360 1.00 60.30 597 ILE B CA 1
ATOM 3037 C C . ILE B 2 121 ? 38.897 6.846 -30.177 1.00 64.17 597 ILE B C 1
ATOM 3038 O O . ILE B 2 121 ? 38.917 5.613 -30.233 1.00 64.94 597 ILE B O 1
ATOM 3043 N N . LYS B 2 122 ? 39.986 7.603 -29.978 1.00 59.38 598 LYS B N 1
ATOM 3044 C CA . LYS B 2 122 ? 41.349 7.118 -29.784 1.00 59.05 598 LYS B CA 1
ATOM 3045 C C . LYS B 2 122 ? 41.704 6.927 -28.310 1.00 61.26 598 LYS B C 1
ATOM 3046 O O . LYS B 2 122 ? 42.276 5.896 -27.961 1.00 62.07 598 LYS B O 1
ATOM 3052 N N . THR B 2 123 ? 41.399 7.915 -27.451 1.00 55.00 599 THR B N 1
ATOM 3053 C CA . THR B 2 123 ? 41.708 7.838 -26.018 1.00 53.69 599 THR B CA 1
ATOM 3054 C C . THR B 2 123 ? 40.504 8.180 -25.156 1.00 53.80 599 THR B C 1
ATOM 3055 O O . THR B 2 123 ? 39.657 8.977 -25.557 1.00 52.07 599 THR B O 1
ATOM 3059 N N . LEU B 2 124 ? 40.457 7.591 -23.952 1.00 49.26 600 LEU B N 1
ATOM 3060 C CA . LEU B 2 124 ? 39.435 7.842 -22.939 1.00 47.15 600 LEU B CA 1
ATOM 3061 C C . LEU B 2 124 ? 40.075 7.837 -21.562 1.00 50.81 600 LEU B C 1
ATOM 3062 O O . LEU B 2 124 ? 40.971 7.029 -21.352 1.00 51.80 600 LEU B O 1
ATOM 3067 N N . PRO B 2 125 ? 39.639 8.674 -20.588 1.00 46.83 601 PRO B N 1
ATOM 3068 C CA . PRO B 2 125 ? 40.224 8.575 -19.236 1.00 46.62 601 PRO B CA 1
ATOM 3069 C C . PRO B 2 125 ? 39.754 7.283 -18.556 1.00 51.95 601 PRO B C 1
ATOM 3070 O O . PRO B 2 125 ? 38.751 6.711 -18.985 1.00 52.45 601 PRO B O 1
ATOM 3074 N N . GLU B 2 126 ? 40.483 6.805 -17.543 1.00 49.53 602 GLU B N 1
ATOM 3075 C CA . GLU B 2 126 ? 40.176 5.550 -16.838 1.00 50.70 602 GLU B CA 1
ATOM 3076 C C . GLU B 2 126 ? 38.732 5.460 -16.290 1.00 52.82 602 GLU B C 1
ATOM 3077 O O . GLU B 2 126 ? 38.104 4.416 -16.450 1.00 52.26 602 GLU B O 1
ATOM 3083 N N . MET B 2 127 ? 38.206 6.546 -15.693 1.00 49.38 603 MET B N 1
ATOM 3084 C CA . MET B 2 127 ? 36.832 6.634 -15.176 1.00 49.77 603 MET B CA 1
ATOM 3085 C C . MET B 2 127 ? 35.843 6.291 -16.280 1.00 52.03 603 MET B C 1
ATOM 3086 O O . MET B 2 127 ? 34.962 5.454 -16.075 1.00 52.88 603 MET B O 1
ATOM 3091 N N . LEU B 2 128 ? 35.966 6.985 -17.431 1.00 46.14 604 LEU B N 1
ATOM 3092 C CA . LEU B 2 128 ? 35.076 6.837 -18.571 1.00 46.17 604 LEU B CA 1
ATOM 3093 C C . LEU B 2 128 ? 35.215 5.481 -19.269 1.00 48.46 604 LEU B C 1
ATOM 3094 O O . LEU B 2 128 ? 34.205 4.941 -19.714 1.00 47.92 604 LEU B O 1
ATOM 3099 N N . THR B 2 129 ? 36.442 4.914 -19.320 1.00 44.70 605 THR B N 1
ATOM 3100 C CA . THR B 2 129 ? 36.704 3.589 -19.896 1.00 45.53 605 THR B CA 1
ATOM 3101 C C . THR B 2 129 ? 35.892 2.545 -19.142 1.00 48.84 605 THR B C 1
ATOM 3102 O O . THR B 2 129 ? 35.244 1.724 -19.782 1.00 49.35 605 THR B O 1
ATOM 3106 N N . SER B 2 130 ? 35.894 2.619 -17.788 1.00 45.40 606 SER B N 1
ATOM 3107 C CA . SER B 2 130 ? 35.180 1.707 -16.885 1.00 46.37 606 SER B CA 1
ATOM 3108 C C . SER B 2 130 ? 33.662 1.793 -17.013 1.00 50.55 606 SER B C 1
ATOM 3109 O O . SER B 2 130 ? 33.001 0.761 -17.115 1.00 51.79 606 SER B O 1
ATOM 3112 N N . LYS B 2 131 ? 33.119 3.019 -17.013 1.00 45.86 607 LYS B N 1
ATOM 3113 C CA . LYS B 2 131 ? 31.685 3.303 -17.114 1.00 45.62 607 LYS B CA 1
ATOM 3114 C C . LYS B 2 131 ? 31.085 2.888 -18.467 1.00 51.60 607 LYS B C 1
ATOM 3115 O O . LYS B 2 131 ? 29.986 2.327 -18.498 1.00 54.18 607 LYS B O 1
ATOM 3121 N N . TYR B 2 132 ? 31.808 3.160 -19.568 1.00 45.85 608 TYR B N 1
ATOM 3122 C CA . TYR B 2 132 ? 31.391 2.873 -20.942 1.00 46.47 608 TYR B CA 1
ATOM 3123 C C . TYR B 2 132 ? 31.261 1.366 -21.196 1.00 53.22 608 TYR B C 1
ATOM 3124 O O . TYR B 2 132 ? 30.309 0.945 -21.863 1.00 54.67 608 TYR B O 1
ATOM 3133 N N . ASN B 2 133 ? 32.200 0.567 -20.652 1.00 49.51 609 ASN B N 1
ATOM 3134 C CA . ASN B 2 133 ? 32.247 -0.897 -20.731 1.00 50.97 609 ASN B CA 1
ATOM 3135 C C . ASN B 2 133 ? 31.881 -1.491 -22.129 1.00 56.57 609 ASN B C 1
ATOM 3136 O O . ASN B 2 133 ? 31.151 -2.487 -22.234 1.00 58.60 609 ASN B O 1
ATOM 3141 N N . GLY B 2 134 ? 32.400 -0.872 -23.183 1.00 52.37 610 GLY B N 1
ATOM 3142 C CA . GLY B 2 134 ? 32.150 -1.318 -24.556 1.00 54.33 610 GLY B CA 1
ATOM 3143 C C . GLY B 2 134 ? 30.838 -0.882 -25.191 1.00 58.84 610 GLY B C 1
ATOM 3144 O O . GLY B 2 134 ? 30.632 -1.125 -26.384 1.00 60.18 610 GLY B O 1
ATOM 3145 N N . ASP B 2 135 ? 29.945 -0.215 -24.414 1.00 54.38 611 ASP B N 1
ATOM 3146 C CA . ASP B 2 135 ? 28.646 0.267 -24.893 1.00 54.87 611 ASP B CA 1
ATOM 3147 C C . ASP B 2 135 ? 28.792 1.586 -25.678 1.00 59.26 611 ASP B C 1
ATOM 3148 O O . ASP B 2 135 ? 28.857 2.665 -25.080 1.00 57.05 611 ASP B O 1
ATOM 3153 N N . LYS B 2 136 ? 28.823 1.478 -27.026 1.00 58.59 612 LYS B N 1
ATOM 3154 C CA . LYS B 2 136 ? 28.968 2.606 -27.959 1.00 58.08 612 LYS B CA 1
ATOM 3155 C C . LYS B 2 136 ? 27.813 3.609 -27.908 1.00 62.84 612 LYS B C 1
ATOM 3156 O O . LYS B 2 136 ? 28.048 4.808 -28.058 1.00 61.48 612 LYS B O 1
ATOM 3162 N N . ASP B 2 137 ? 26.574 3.121 -27.687 1.00 61.49 613 ASP B N 1
ATOM 3163 C CA . ASP B 2 137 ? 25.355 3.935 -27.568 1.00 61.71 613 ASP B CA 1
ATOM 3164 C C . ASP B 2 137 ? 25.419 4.825 -26.315 1.00 62.48 613 ASP B C 1
ATOM 3165 O O . ASP B 2 137 ? 24.941 5.963 -26.337 1.00 62.90 613 ASP B O 1
ATOM 3170 N N . TYR B 2 138 ? 26.008 4.292 -25.226 1.00 55.09 614 TYR B N 1
ATOM 3171 C CA . TYR B 2 138 ? 26.184 5.000 -23.968 1.00 51.30 614 TYR B CA 1
ATOM 3172 C C . TYR B 2 138 ? 27.189 6.154 -24.138 1.00 52.35 614 TYR B C 1
ATOM 3173 O O . TYR B 2 138 ? 26.920 7.271 -23.691 1.00 50.98 614 TYR B O 1
ATOM 3182 N N . LEU B 2 139 ? 28.362 5.853 -24.732 1.00 47.59 615 LEU B N 1
ATOM 3183 C CA . LEU B 2 139 ? 29.461 6.788 -24.932 1.00 45.70 615 LEU B CA 1
ATOM 3184 C C . LEU B 2 139 ? 29.040 7.975 -25.796 1.00 49.69 615 LEU B C 1
ATOM 3185 O O . LEU B 2 139 ? 29.336 9.110 -25.429 1.00 47.47 615 LEU B O 1
ATOM 3190 N N . LYS B 2 140 ? 28.306 7.715 -26.902 1.00 48.09 616 LYS B N 1
ATOM 3191 C CA . LYS B 2 140 ? 27.785 8.757 -27.791 1.00 48.68 616 LYS B CA 1
ATOM 3192 C C . LYS B 2 140 ? 26.883 9.714 -26.988 1.00 54.64 616 LYS B C 1
ATOM 3193 O O . LYS B 2 140 ? 27.096 10.931 -27.036 1.00 53.88 616 LYS B O 1
ATOM 3199 N N . MET B 2 141 ? 25.916 9.156 -26.224 1.00 52.71 617 MET B N 1
ATOM 3200 C CA . MET B 2 141 ? 24.980 9.920 -25.403 1.00 54.24 617 MET B CA 1
ATOM 3201 C C . MET B 2 141 ? 25.703 10.848 -24.424 1.00 55.85 617 MET B C 1
ATOM 3202 O O . MET B 2 141 ? 25.321 12.009 -24.288 1.00 56.73 617 MET B O 1
ATOM 3207 N N . VAL B 2 142 ? 26.757 10.335 -23.778 1.00 49.35 618 VAL B N 1
ATOM 3208 C CA . VAL B 2 142 ? 27.558 11.018 -22.762 1.00 46.36 618 VAL B CA 1
ATOM 3209 C C . VAL B 2 142 ? 28.394 12.163 -23.370 1.00 47.99 618 VAL B C 1
ATOM 3210 O O . VAL B 2 142 ? 28.440 13.240 -22.787 1.00 47.17 618 VAL B O 1
ATOM 3214 N N . LEU B 2 143 ? 28.997 11.949 -24.539 1.00 44.72 619 LEU B N 1
ATOM 3215 C CA . LEU B 2 143 ? 29.785 12.963 -25.245 1.00 44.51 619 LEU B CA 1
ATOM 3216 C C . LEU B 2 143 ? 28.889 14.069 -25.848 1.00 48.53 619 LEU B C 1
ATOM 3217 O O . LEU B 2 143 ? 29.242 15.248 -25.759 1.00 47.31 619 LEU B O 1
ATOM 3222 N N . LEU B 2 144 ? 27.716 13.690 -26.409 1.00 46.13 620 LEU B N 1
ATOM 3223 C CA . LEU B 2 144 ? 26.737 14.632 -26.958 1.00 47.33 620 LEU B CA 1
ATOM 3224 C C . LEU B 2 144 ? 26.192 15.543 -25.872 1.00 50.62 620 LEU B C 1
ATOM 3225 O O . LEU B 2 144 ? 26.048 16.738 -26.117 1.00 52.96 620 LEU B O 1
ATOM 3230 N N . GLN B 2 145 ? 25.886 14.981 -24.684 1.00 43.94 621 GLN B N 1
ATOM 3231 C CA . GLN B 2 145 ? 25.379 15.705 -23.513 1.00 43.14 621 GLN B CA 1
ATOM 3232 C C . GLN B 2 145 ? 26.338 16.860 -23.148 1.00 45.74 621 GLN B C 1
ATOM 3233 O O . GLN B 2 145 ? 25.882 18.003 -23.051 1.00 46.67 621 GLN B O 1
ATOM 3239 N N . HIS B 2 146 ? 27.661 16.576 -23.053 1.00 39.80 622 HIS B N 1
ATOM 3240 C CA . HIS B 2 146 ? 28.666 17.601 -22.789 1.00 39.40 622 HIS B CA 1
ATOM 3241 C C . HIS B 2 146 ? 28.810 18.628 -23.927 1.00 44.42 622 HIS B C 1
ATOM 3242 O O . HIS B 2 146 ? 28.919 19.823 -23.643 1.00 44.20 622 HIS B O 1
ATOM 3249 N N . ALA B 2 147 ? 28.796 18.169 -25.201 1.00 41.79 623 ALA B N 1
ATOM 3250 C CA . ALA B 2 147 ? 28.885 19.030 -26.387 1.00 43.00 623 ALA B CA 1
ATOM 3251 C C . ALA B 2 147 ? 27.713 20.021 -26.421 1.00 51.56 623 ALA B C 1
ATOM 3252 O O . ALA B 2 147 ? 27.916 21.199 -26.734 1.00 52.90 623 ALA B O 1
ATOM 3254 N N . HIS B 2 148 ? 26.490 19.543 -26.086 1.00 50.16 624 HIS B N 1
ATOM 3255 C CA . HIS B 2 148 ? 25.285 20.373 -26.017 1.00 52.20 624 HIS B CA 1
ATOM 3256 C C . HIS B 2 148 ? 25.352 21.294 -24.808 1.00 53.88 624 HIS B C 1
ATOM 3257 O O . HIS B 2 148 ? 24.903 22.428 -24.898 1.00 54.68 624 HIS B O 1
ATOM 3264 N N . ASP B 2 149 ? 25.954 20.833 -23.693 1.00 48.07 625 ASP B N 1
ATOM 3265 C CA . ASP B 2 149 ? 26.132 21.663 -22.501 1.00 47.28 625 ASP B CA 1
ATOM 3266 C C . ASP B 2 149 ? 26.980 22.898 -22.842 1.00 51.21 625 ASP B C 1
ATOM 3267 O O . ASP B 2 149 ? 26.615 24.017 -22.485 1.00 52.40 625 ASP B O 1
ATOM 3272 N N . LEU B 2 150 ? 28.059 22.685 -23.612 1.00 46.67 626 LEU B N 1
ATOM 3273 C CA . LEU B 2 150 ? 28.977 23.721 -24.071 1.00 46.34 626 LEU B CA 1
ATOM 3274 C C . LEU B 2 150 ? 28.319 24.653 -25.057 1.00 54.00 626 LEU B C 1
ATOM 3275 O O . LEU B 2 150 ? 28.411 25.872 -24.889 1.00 55.64 626 LEU B O 1
ATOM 3280 N N . LYS B 2 151 ? 27.625 24.093 -26.065 1.00 51.82 627 LYS B N 1
ATOM 3281 C CA . LYS B 2 151 ? 26.979 24.899 -27.087 1.00 54.45 627 LYS B CA 1
ATOM 3282 C C . LYS B 2 151 ? 25.759 25.674 -26.553 1.00 60.42 627 LYS B C 1
ATOM 3283 O O . LYS B 2 151 ? 25.463 26.746 -27.080 1.00 63.00 627 LYS B O 1
ATOM 3289 N N . ASP B 2 152 ? 25.082 25.161 -25.505 1.00 55.61 628 ASP B N 1
ATOM 3290 C CA . ASP B 2 152 ? 23.894 25.807 -24.946 1.00 57.24 628 ASP B CA 1
ATOM 3291 C C . ASP B 2 152 ? 24.186 26.703 -23.721 1.00 59.67 628 ASP B C 1
ATOM 3292 O O . ASP B 2 152 ? 23.247 27.206 -23.090 1.00 60.14 628 ASP B O 1
ATOM 3297 N N . PHE B 2 153 ? 25.492 26.988 -23.467 1.00 53.25 629 PHE B N 1
ATOM 3298 C CA . PHE B 2 153 ? 26.017 27.872 -22.412 1.00 51.40 629 PHE B CA 1
ATOM 3299 C C . PHE B 2 153 ? 25.591 27.435 -21.013 1.00 54.70 629 PHE B C 1
ATOM 3300 O O . PHE B 2 153 ? 25.401 28.272 -20.132 1.00 55.88 629 PHE B O 1
ATOM 3308 N N . LYS B 2 154 ? 25.445 26.121 -20.818 1.00 49.90 630 LYS B N 1
ATOM 3309 C CA . LYS B 2 154 ? 25.075 25.510 -19.541 1.00 48.30 630 LYS B CA 1
ATOM 3310 C C . LYS B 2 154 ? 26.341 25.057 -18.793 1.00 52.44 630 LYS B C 1
ATOM 3311 O O . LYS B 2 154 ? 26.300 24.785 -17.591 1.00 51.66 630 LYS B O 1
ATOM 3317 N N . LYS B 2 155 ? 27.465 24.972 -19.526 1.00 49.42 631 LYS B N 1
ATOM 3318 C CA . LYS B 2 155 ? 28.807 24.656 -19.036 1.00 47.79 631 LYS B CA 1
ATOM 3319 C C . LYS B 2 155 ? 29.802 25.473 -19.848 1.00 55.27 631 LYS B C 1
ATOM 3320 O O . LYS B 2 155 ? 29.698 25.511 -21.074 1.00 54.36 631 LYS B O 1
ATOM 3326 N N . LEU B 2 156 ? 30.712 26.188 -19.176 1.00 56.23 632 LEU B N 1
ATOM 3327 C CA . LEU B 2 156 ? 31.690 26.993 -19.906 1.00 59.47 632 LEU B CA 1
ATOM 3328 C C . LEU B 2 156 ? 32.982 26.204 -20.101 1.00 62.66 632 LEU B C 1
ATOM 3329 O O . LEU B 2 156 ? 33.182 25.227 -19.375 1.00 59.54 632 LEU B O 1
ATOM 3334 N N . PRO B 2 157 ? 33.824 26.531 -21.118 1.00 61.93 633 PRO B N 1
ATOM 3335 C CA . PRO B 2 157 ? 35.038 25.723 -21.356 1.00 61.53 633 PRO B CA 1
ATOM 3336 C C . PRO B 2 157 ? 36.113 25.840 -20.276 1.00 67.83 633 PRO B C 1
ATOM 3337 O O . PRO B 2 157 ? 36.156 26.832 -19.546 1.00 68.89 633 PRO B O 1
ATOM 3341 N N . MET B 2 158 ? 36.972 24.812 -20.176 1.00 65.58 634 MET B N 1
ATOM 3342 C CA . MET B 2 158 ? 38.072 24.753 -19.214 1.00 66.64 634 MET B CA 1
ATOM 3343 C C . MET B 2 158 ? 39.171 25.725 -19.589 1.00 75.25 634 MET B C 1
ATOM 3344 O O . MET B 2 158 ? 39.898 25.476 -20.549 1.00 75.04 634 MET B O 1
ATOM 3349 N N . ASP B 2 159 ? 39.313 26.825 -18.840 1.00 75.82 635 ASP B N 1
ATOM 3350 C CA . ASP B 2 159 ? 40.384 27.760 -19.149 1.00 79.21 635 ASP B CA 1
ATOM 3351 C C . ASP B 2 159 ? 41.663 27.329 -18.438 1.00 85.90 635 ASP B C 1
ATOM 3352 O O . ASP B 2 159 ? 41.709 27.295 -17.201 1.00 84.65 635 ASP B O 1
ATOM 3357 N N . LEU B 2 160 ? 42.677 26.938 -19.237 1.00 85.24 636 LEU B N 1
ATOM 3358 C CA . LEU B 2 160 ? 43.983 26.474 -18.762 1.00 86.64 636 LEU B CA 1
ATOM 3359 C C . LEU B 2 160 ? 45.078 27.550 -18.915 1.00 98.13 636 LEU B C 1
ATOM 3360 O O . LEU B 2 160 ? 46.239 27.289 -18.580 1.00 98.97 636 LEU B O 1
ATOM 3365 N N . SER B 2 161 ? 44.694 28.770 -19.382 1.00 99.55 637 SER B N 1
ATOM 3366 C CA . SER B 2 161 ? 45.575 29.935 -19.572 1.00 104.00 637 SER B CA 1
ATOM 3367 C C . SER B 2 161 ? 46.192 30.414 -18.255 1.00 113.11 637 SER B C 1
ATOM 3368 O O . SER B 2 161 ? 47.308 30.935 -18.256 1.00 115.20 637 SER B O 1
ATOM 3371 N N . HIS B 2 162 ? 45.457 30.234 -17.142 1.00 111.52 638 HIS B N 1
ATOM 3372 C CA . HIS B 2 162 ? 45.861 30.605 -15.782 1.00 113.93 638 HIS B CA 1
ATOM 3373 C C . HIS B 2 162 ? 46.954 29.662 -15.250 1.00 117.99 638 HIS B C 1
ATOM 3374 O O . HIS B 2 162 ? 46.957 28.469 -15.570 1.00 115.45 638 HIS B O 1
ATOM 3381 N N . PHE B 2 163 ? 47.879 30.208 -14.437 1.00 117.12 639 PHE B N 1
ATOM 3382 C CA . PHE B 2 163 ? 49.001 29.468 -13.848 1.00 145.77 639 PHE B CA 1
ATOM 3383 C C . PHE B 2 163 ? 49.329 29.960 -12.436 1.00 168.66 639 PHE B C 1
ATOM 3384 O O . PHE B 2 163 ? 49.256 29.194 -11.475 1.00 122.27 639 PHE B O 1
ATOM 3392 N N . LYS B 2 171 ? 48.262 28.574 -5.431 1.00 93.90 647 LYS B N 1
ATOM 3393 C CA . LYS B 2 171 ? 47.445 27.402 -5.110 1.00 90.20 647 LYS B CA 1
ATOM 3394 C C . LYS B 2 171 ? 46.248 27.222 -6.051 1.00 91.13 647 LYS B C 1
ATOM 3395 O O . LYS B 2 171 ? 45.676 28.206 -6.534 1.00 91.56 647 LYS B O 1
ATOM 3401 N N . LEU B 2 172 ? 45.880 25.946 -6.302 1.00 83.92 648 LEU B N 1
ATOM 3402 C CA . LEU B 2 172 ? 44.769 25.535 -7.166 1.00 80.29 648 LEU B CA 1
ATOM 3403 C C . LEU B 2 172 ? 43.503 25.368 -6.337 1.00 77.81 648 LEU B C 1
ATOM 3404 O O . LEU B 2 172 ? 43.433 24.474 -5.479 1.00 76.42 648 LEU B O 1
ATOM 3409 N N . TYR B 2 173 ? 42.506 26.228 -6.596 1.00 70.37 649 TYR B N 1
ATOM 3410 C CA . TYR B 2 173 ? 41.215 26.148 -5.927 1.00 67.01 649 TYR B CA 1
ATOM 3411 C C . TYR B 2 173 ? 40.302 25.429 -6.901 1.00 64.05 649 TYR B C 1
ATOM 3412 O O . TYR B 2 173 ? 39.779 26.041 -7.836 1.00 63.38 649 TYR B O 1
ATOM 3421 N N . TRP B 2 174 ? 40.194 24.093 -6.730 1.00 55.49 650 TRP B N 1
ATOM 3422 C CA . TRP B 2 174 ? 39.423 23.199 -7.596 1.00 52.41 650 TRP B CA 1
ATOM 3423 C C . TRP B 2 174 ? 38.012 23.717 -7.871 1.00 54.30 650 TRP B C 1
ATOM 3424 O O . TRP B 2 174 ? 37.528 23.579 -8.993 1.00 54.16 650 TRP B O 1
ATOM 3435 N N . TRP B 2 175 ? 37.378 24.352 -6.857 1.00 48.69 651 TRP B N 1
ATOM 3436 C CA . TRP B 2 175 ? 36.012 24.863 -6.922 1.00 47.83 651 TRP B CA 1
ATOM 3437 C C . TRP B 2 175 ? 35.825 26.063 -7.860 1.00 52.59 651 TRP B C 1
ATOM 3438 O O . TRP B 2 175 ? 34.684 26.392 -8.195 1.00 52.47 651 TRP B O 1
ATOM 3449 N N . LYS B 2 176 ? 36.927 26.680 -8.320 1.00 49.64 652 LYS B N 1
ATOM 3450 C CA . LYS B 2 176 ? 36.872 27.779 -9.279 1.00 51.91 652 LYS B CA 1
ATOM 3451 C C . LYS B 2 176 ? 36.684 27.220 -10.705 1.00 57.14 652 LYS B C 1
ATOM 3452 O O . LYS B 2 176 ? 36.406 27.983 -11.627 1.00 58.82 652 LYS B O 1
ATOM 3458 N N . TYR B 2 177 ? 36.828 25.889 -10.865 1.00 53.07 653 TYR B N 1
ATOM 3459 C CA . TYR B 2 177 ? 36.736 25.143 -12.123 1.00 53.25 653 TYR B CA 1
ATOM 3460 C C . TYR B 2 177 ? 35.672 24.045 -12.052 1.00 55.75 653 TYR B C 1
ATOM 3461 O O . TYR B 2 177 ? 35.434 23.360 -13.046 1.00 54.75 653 TYR B O 1
ATOM 3470 N N . SER B 2 178 ? 35.065 23.861 -10.871 1.00 52.65 654 SER B N 1
ATOM 3471 C CA . SER B 2 178 ? 34.041 22.860 -10.552 1.00 51.51 654 SER B CA 1
ATOM 3472 C C . SER B 2 178 ? 32.866 22.835 -11.550 1.00 55.91 654 SER B C 1
ATOM 3473 O O . SER B 2 178 ? 32.376 21.756 -11.897 1.00 54.90 654 SER B O 1
ATOM 3476 N N . SER B 2 179 ? 32.437 24.019 -12.012 1.00 53.73 655 SER B N 1
ATOM 3477 C CA . SER B 2 179 ? 31.349 24.198 -12.970 1.00 54.49 655 SER B CA 1
ATOM 3478 C C . SER B 2 179 ? 31.623 23.613 -14.383 1.00 58.22 655 SER B C 1
ATOM 3479 O O . SER B 2 179 ? 30.670 23.246 -15.067 1.00 58.97 655 SER B O 1
ATOM 3482 N N . CYS B 2 180 ? 32.906 23.555 -14.814 1.00 53.85 656 CYS B N 1
ATOM 3483 C CA . CYS B 2 180 ? 33.381 23.060 -16.122 1.00 53.38 656 CYS B CA 1
ATOM 3484 C C . CYS B 2 180 ? 33.381 21.555 -16.234 1.00 52.00 656 CYS B C 1
ATOM 3485 O O . CYS B 2 180 ? 33.478 21.024 -17.332 1.00 51.96 656 CYS B O 1
ATOM 3488 N N . VAL B 2 181 ? 33.378 20.871 -15.106 1.00 44.84 657 VAL B N 1
ATOM 3489 C CA . VAL B 2 181 ? 33.448 19.425 -15.065 1.00 42.34 657 VAL B CA 1
ATOM 3490 C C . VAL B 2 181 ? 32.244 18.786 -15.769 1.00 44.11 657 VAL B C 1
ATOM 3491 O O . VAL B 2 181 ? 31.121 19.054 -15.352 1.00 43.70 657 VAL B O 1
ATOM 3495 N N . PRO B 2 182 ? 32.439 17.977 -16.849 1.00 39.06 658 PRO B N 1
ATOM 3496 C CA . PRO B 2 182 ? 31.282 17.335 -17.503 1.00 38.74 658 PRO B CA 1
ATOM 3497 C C . PRO B 2 182 ? 30.412 16.546 -16.514 1.00 40.17 658 PRO B C 1
ATOM 3498 O O . PRO B 2 182 ? 30.945 15.964 -15.575 1.00 36.91 658 PRO B O 1
ATOM 3502 N N . THR B 2 183 ? 29.070 16.568 -16.716 1.00 38.16 659 THR B N 1
ATOM 3503 C CA . THR B 2 183 ? 28.067 15.895 -15.879 1.00 38.07 659 THR B CA 1
ATOM 3504 C C . THR B 2 183 ? 28.420 14.423 -15.606 1.00 40.86 659 THR B C 1
ATOM 3505 O O . THR B 2 183 ? 28.242 13.960 -14.479 1.00 38.39 659 THR B O 1
ATOM 3509 N N . VAL B 2 184 ? 28.945 13.709 -16.624 1.00 38.70 660 VAL B N 1
ATOM 3510 C CA . VAL B 2 184 ? 29.341 12.302 -16.488 1.00 38.58 660 VAL B CA 1
ATOM 3511 C C . VAL B 2 184 ? 30.468 12.127 -15.457 1.00 43.02 660 VAL B C 1
ATOM 3512 O O . VAL B 2 184 ? 30.481 11.122 -14.760 1.00 43.28 660 VAL B O 1
ATOM 3516 N N . PHE B 2 185 ? 31.392 13.101 -15.352 1.00 40.75 661 PHE B N 1
ATOM 3517 C CA . PHE B 2 185 ? 32.485 13.034 -14.393 1.00 40.83 661 PHE B CA 1
ATOM 3518 C C . PHE B 2 185 ? 31.964 13.257 -12.967 1.00 44.56 661 PHE B C 1
ATOM 3519 O O . PHE B 2 185 ? 32.295 12.486 -12.075 1.00 43.60 661 PHE B O 1
ATOM 3527 N N . HIS B 2 186 ? 31.075 14.249 -12.790 1.00 42.13 662 HIS B N 1
ATOM 3528 C CA . HIS B 2 186 ? 30.370 14.593 -11.555 1.00 42.15 662 HIS B CA 1
ATOM 3529 C C . HIS B 2 186 ? 29.659 13.352 -10.993 1.00 44.96 662 HIS B C 1
ATOM 3530 O O . HIS B 2 186 ? 29.852 13.007 -9.826 1.00 44.19 662 HIS B O 1
ATOM 3537 N N . GLU B 2 187 ? 28.869 12.665 -11.854 1.00 41.90 663 GLU B N 1
ATOM 3538 C CA . GLU B 2 187 ? 28.112 11.444 -11.559 1.00 41.46 663 GLU B CA 1
ATOM 3539 C C . GLU B 2 187 ? 29.014 10.330 -11.070 1.00 43.96 663 GLU B C 1
ATOM 3540 O O . GLU B 2 187 ? 28.699 9.708 -10.053 1.00 44.40 663 GLU B O 1
ATOM 3546 N N . ILE B 2 188 ? 30.162 10.112 -11.750 1.00 39.07 664 ILE B N 1
ATOM 3547 C CA . ILE B 2 188 ? 31.143 9.096 -11.351 1.00 38.19 664 ILE B CA 1
ATOM 3548 C C . ILE B 2 188 ? 31.733 9.403 -9.958 1.00 42.57 664 ILE B C 1
ATOM 3549 O O . ILE B 2 188 ? 31.787 8.503 -9.115 1.00 41.95 664 ILE B O 1
ATOM 3554 N N . LEU B 2 189 ? 32.143 10.668 -9.710 1.00 39.39 665 LEU B N 1
ATOM 3555 C CA . LEU B 2 189 ? 32.730 11.067 -8.424 1.00 38.42 665 LEU B CA 1
ATOM 3556 C C . LEU B 2 189 ? 31.706 11.038 -7.295 1.00 41.92 665 LEU B C 1
ATOM 3557 O O . LEU B 2 189 ? 32.057 10.626 -6.195 1.00 41.82 665 LEU B O 1
ATOM 3562 N N . ASN B 2 190 ? 30.435 11.417 -7.579 1.00 37.95 666 ASN B N 1
ATOM 3563 C CA . ASN B 2 190 ? 29.349 11.396 -6.601 1.00 36.51 666 ASN B CA 1
ATOM 3564 C C . ASN B 2 190 ? 29.093 10.004 -6.108 1.00 40.82 666 ASN B C 1
ATOM 3565 O O . ASN B 2 190 ? 28.949 9.823 -4.892 1.00 41.94 666 ASN B O 1
ATOM 3570 N N . SER B 2 191 ? 29.072 9.020 -7.030 1.00 35.96 667 SER B N 1
ATOM 3571 C CA . SER B 2 191 ? 28.816 7.620 -6.705 1.00 36.62 667 SER B CA 1
ATOM 3572 C C . SER B 2 191 ? 29.991 6.926 -6.026 1.00 40.52 667 SER B C 1
ATOM 3573 O O . SER B 2 191 ? 29.750 6.052 -5.201 1.00 41.55 667 SER B O 1
ATOM 3576 N N . LYS B 2 192 ? 31.247 7.282 -6.370 1.00 35.96 668 LYS B N 1
ATOM 3577 C CA . LYS B 2 192 ? 32.440 6.718 -5.715 1.00 35.46 668 LYS B CA 1
ATOM 3578 C C . LYS B 2 192 ? 32.509 7.195 -4.247 1.00 38.88 668 LYS B C 1
ATOM 3579 O O . LYS B 2 192 ? 32.847 6.407 -3.367 1.00 39.51 668 LYS B O 1
ATOM 3585 N N . ALA B 2 193 ? 32.211 8.490 -4.003 1.00 35.06 669 ALA B N 1
ATOM 3586 C CA . ALA B 2 193 ? 32.223 9.122 -2.680 1.00 34.75 669 ALA B CA 1
ATOM 3587 C C . ALA B 2 193 ? 31.133 8.517 -1.798 1.00 40.53 669 ALA B C 1
ATOM 3588 O O . ALA B 2 193 ? 31.418 8.148 -0.657 1.00 41.71 669 ALA B O 1
ATOM 3590 N N . CYS B 2 194 ? 29.908 8.358 -2.352 1.00 37.12 670 CYS B N 1
ATOM 3591 C CA . CYS B 2 194 ? 28.760 7.750 -1.682 1.00 36.84 670 CYS B CA 1
ATOM 3592 C C . CYS B 2 194 ? 29.109 6.333 -1.215 1.00 41.38 670 CYS B C 1
ATOM 3593 O O . CYS B 2 194 ? 28.955 6.024 -0.033 1.00 39.95 670 CYS B O 1
ATOM 3596 N N . ARG B 2 195 ? 29.655 5.511 -2.128 1.00 39.95 671 ARG B N 1
ATOM 3597 C CA . ARG B 2 195 ? 30.057 4.127 -1.863 1.00 41.89 671 ARG B CA 1
ATOM 3598 C C . ARG B 2 195 ? 31.169 3.959 -0.853 1.00 43.84 671 ARG B C 1
ATOM 3599 O O . ARG B 2 195 ? 31.176 2.960 -0.148 1.00 44.58 671 ARG B O 1
ATOM 3607 N N . SER B 2 196 ? 32.141 4.882 -0.833 1.00 38.93 672 SER B N 1
ATOM 3608 C CA . SER B 2 196 ? 33.276 4.787 0.075 1.00 38.76 672 SER B CA 1
ATOM 3609 C C . SER B 2 196 ? 32.939 5.272 1.483 1.00 41.94 672 SER B C 1
ATOM 3610 O O . SER B 2 196 ? 33.615 4.884 2.433 1.00 42.22 672 SER B O 1
ATOM 3613 N N . ALA B 2 197 ? 31.909 6.131 1.603 1.00 37.68 673 ALA B N 1
ATOM 3614 C CA . ALA B 2 197 ? 31.481 6.753 2.844 1.00 36.76 673 ALA B CA 1
ATOM 3615 C C . ALA B 2 197 ? 30.916 5.793 3.854 1.00 43.70 673 ALA B C 1
ATOM 3616 O O . ALA B 2 197 ? 30.356 4.754 3.496 1.00 45.64 673 ALA B O 1
ATOM 3618 N N . VAL B 2 198 ? 31.057 6.162 5.135 1.00 39.64 674 VAL B N 1
ATOM 3619 C CA . VAL B 2 198 ? 30.536 5.442 6.288 1.00 39.54 674 VAL B CA 1
ATOM 3620 C C . VAL B 2 198 ? 29.000 5.458 6.162 1.00 42.98 674 VAL B C 1
ATOM 3621 O O . VAL B 2 198 ? 28.452 6.402 5.589 1.00 40.75 674 VAL B O 1
ATOM 3625 N N . MET B 2 199 ? 28.329 4.392 6.596 1.00 42.13 675 MET B N 1
ATOM 3626 C CA . MET B 2 199 ? 26.876 4.279 6.476 1.00 44.15 675 MET B CA 1
ATOM 3627 C C . MET B 2 199 ? 26.133 4.450 7.814 1.00 47.49 675 MET B C 1
ATOM 3628 O O . MET B 2 199 ? 26.742 4.418 8.881 1.00 45.85 675 MET B O 1
ATOM 3633 N N . PHE B 2 200 ? 24.797 4.588 7.737 1.00 43.64 676 PHE B N 1
ATOM 3634 C CA . PHE B 2 200 ? 23.904 4.609 8.880 1.00 42.58 676 PHE B CA 1
ATOM 3635 C C . PHE B 2 200 ? 23.978 3.214 9.478 1.00 47.53 676 PHE B C 1
ATOM 3636 O O . PHE B 2 200 ? 23.983 2.219 8.736 1.00 49.21 676 PHE B O 1
ATOM 3644 N N . GLY B 2 201 ? 24.140 3.159 10.797 1.00 42.79 677 GLY B N 1
ATOM 3645 C CA . GLY B 2 201 ? 24.280 1.909 11.532 1.00 43.43 677 GLY B CA 1
ATOM 3646 C C . GLY B 2 201 ? 25.708 1.577 11.921 1.00 46.36 677 GLY B C 1
ATOM 3647 O O . GLY B 2 201 ? 25.927 0.705 12.766 1.00 48.29 677 GLY B O 1
ATOM 3648 N N . ASP B 2 202 ? 26.690 2.267 11.311 1.00 40.38 678 ASP B N 1
ATOM 3649 C CA . ASP B 2 202 ? 28.113 2.065 11.574 1.00 39.61 678 ASP B CA 1
ATOM 3650 C C . ASP B 2 202 ? 28.562 2.749 12.878 1.00 42.97 678 ASP B C 1
ATOM 3651 O O . ASP B 2 202 ? 28.177 3.886 13.148 1.00 40.64 678 ASP B O 1
ATOM 3656 N N . GLU B 2 203 ? 29.404 2.051 13.656 1.00 41.01 679 GLU B N 1
ATOM 3657 C CA . GLU B 2 203 ? 29.949 2.539 14.930 1.00 40.39 679 GLU B CA 1
ATOM 3658 C C . GLU B 2 203 ? 31.067 3.532 14.692 1.00 42.76 679 GLU B C 1
ATOM 3659 O O . GLU B 2 203 ? 31.928 3.296 13.849 1.00 43.41 679 GLU B O 1
ATOM 3665 N N . LEU B 2 204 ? 31.058 4.640 15.441 1.00 37.16 680 LEU B N 1
AT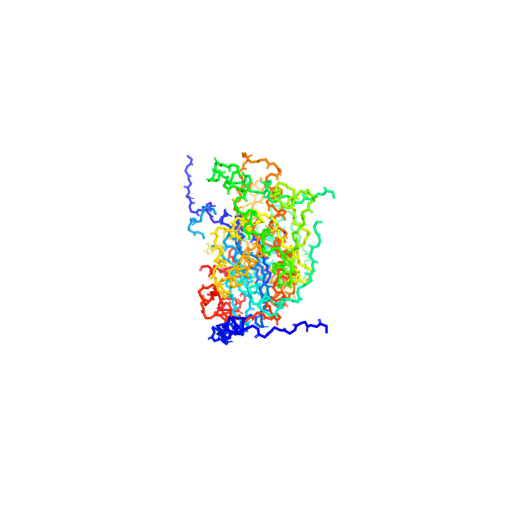OM 3666 C CA . LEU B 2 204 ? 32.111 5.651 15.371 1.00 35.37 680 LEU B CA 1
ATOM 3667 C C . LEU B 2 204 ? 32.479 5.994 16.773 1.00 38.44 680 LEU B C 1
ATOM 3668 O O . LEU B 2 204 ? 31.583 6.175 17.593 1.00 38.43 680 LEU B O 1
ATOM 3673 N N . THR B 2 205 ? 33.789 6.050 17.074 1.00 35.15 681 THR B N 1
ATOM 3674 C CA . THR B 2 205 ? 34.294 6.460 18.391 1.00 34.55 681 THR B CA 1
ATOM 3675 C C . THR B 2 205 ? 34.244 7.996 18.432 1.00 37.84 681 THR B C 1
ATOM 3676 O O . THR B 2 205 ? 34.167 8.609 17.371 1.00 35.48 681 THR B O 1
ATOM 3680 N N . ARG B 2 206 ? 34.282 8.629 19.627 1.00 36.51 682 ARG B N 1
ATOM 3681 C CA . ARG B 2 206 ? 34.268 10.104 19.708 1.00 35.76 682 ARG B CA 1
ATOM 3682 C C . ARG B 2 206 ? 35.450 10.692 18.900 1.00 39.71 682 ARG B C 1
ATOM 3683 O O . ARG B 2 206 ? 35.273 11.685 18.210 1.00 38.59 682 ARG B O 1
ATOM 3691 N N . GLN B 2 207 ? 36.627 10.043 18.960 1.00 38.30 683 GLN B N 1
ATOM 3692 C CA . GLN B 2 207 ? 37.834 10.432 18.238 1.00 39.68 683 GLN B CA 1
ATOM 3693 C C . GLN B 2 207 ? 37.619 10.418 16.709 1.00 43.86 683 GLN B C 1
ATOM 3694 O O . GLN B 2 207 ? 38.026 11.371 16.032 1.00 45.13 683 GLN B O 1
ATOM 3700 N N . GLU B 2 208 ? 36.939 9.384 16.172 1.00 38.16 684 GLU B N 1
ATOM 3701 C CA . GLU B 2 208 ? 36.634 9.317 14.733 1.00 36.23 684 GLU B CA 1
ATOM 3702 C C . GLU B 2 208 ? 35.671 10.443 14.337 1.00 37.22 684 GLU B C 1
ATOM 3703 O O . GLU B 2 208 ? 35.843 11.028 13.272 1.00 37.75 684 GLU B O 1
ATOM 3709 N N . CYS B 2 209 ? 34.684 10.756 15.198 1.00 32.84 685 CYS B N 1
ATOM 3710 C CA . CYS B 2 209 ? 33.709 11.862 15.050 1.00 32.86 685 CYS B CA 1
ATOM 3711 C C . CYS B 2 209 ? 34.421 13.228 15.066 1.00 36.35 685 CYS B C 1
ATOM 3712 O O . CYS B 2 209 ? 34.051 14.118 14.309 1.00 36.93 685 CYS B O 1
ATOM 3715 N N . ILE B 2 210 ? 35.438 13.384 15.932 1.00 32.15 686 ILE B N 1
ATOM 3716 C CA . ILE B 2 210 ? 36.226 14.608 16.030 1.00 31.38 686 ILE B CA 1
ATOM 3717 C C . ILE B 2 210 ? 36.936 14.868 14.699 1.00 35.62 686 ILE B C 1
ATOM 3718 O O . ILE B 2 210 ? 36.823 15.972 14.169 1.00 35.21 686 ILE B O 1
ATOM 3723 N N . ILE B 2 211 ? 37.627 13.840 14.153 1.00 32.76 687 ILE B N 1
ATOM 3724 C CA . ILE B 2 211 ? 38.340 13.882 12.865 1.00 32.66 687 ILE B CA 1
ATOM 3725 C C . ILE B 2 211 ? 37.371 14.213 11.712 1.00 36.71 687 ILE B C 1
ATOM 3726 O O . ILE B 2 211 ? 37.682 15.080 10.883 1.00 37.23 687 ILE B O 1
ATOM 3731 N N . LEU B 2 212 ? 36.211 13.517 11.666 1.00 31.01 688 LEU B N 1
ATOM 3732 C CA . LEU B 2 212 ? 35.186 13.734 10.647 1.00 29.07 688 LEU B CA 1
ATOM 3733 C C . LEU B 2 212 ? 34.694 15.183 10.597 1.00 33.57 688 LEU B C 1
ATOM 3734 O O . LEU B 2 212 ? 34.656 15.753 9.515 1.00 34.34 688 LEU B O 1
ATOM 3739 N N . ILE B 2 213 ? 34.345 15.783 11.752 1.00 29.98 689 ILE B N 1
ATOM 3740 C CA . ILE B 2 213 ? 33.865 17.173 11.806 1.00 29.46 689 ILE B CA 1
ATOM 3741 C C . ILE B 2 213 ? 35.005 18.170 11.511 1.00 32.49 689 ILE B C 1
ATOM 3742 O O . ILE B 2 213 ? 34.765 19.165 10.828 1.00 33.71 689 ILE B O 1
ATOM 3747 N N . SER B 2 214 ? 36.234 17.880 11.963 1.00 28.31 690 SER B N 1
ATOM 3748 C CA . SER B 2 214 ? 37.423 18.706 11.709 1.00 28.83 690 SER B CA 1
ATOM 3749 C C . SER B 2 214 ? 37.661 18.843 10.198 1.00 35.48 690 SER B C 1
ATOM 3750 O O . SER B 2 214 ? 37.879 19.957 9.701 1.00 37.98 690 SER B O 1
ATOM 3753 N N . LYS B 2 215 ? 37.606 17.705 9.477 1.00 29.97 691 LYS B N 1
ATOM 3754 C CA . LYS B 2 215 ? 37.778 17.638 8.033 1.00 29.36 691 LYS B CA 1
ATOM 3755 C C . LYS B 2 215 ? 36.598 18.327 7.328 1.00 33.51 691 LYS B C 1
ATOM 3756 O O . LYS B 2 215 ? 36.836 19.070 6.385 1.00 34.72 691 LYS B O 1
ATOM 3762 N N . LEU B 2 216 ? 35.345 18.116 7.809 1.00 28.49 692 LEU B N 1
ATOM 3763 C CA . LEU B 2 216 ? 34.147 18.739 7.254 1.00 27.60 692 LEU B CA 1
ATOM 3764 C C . LEU B 2 216 ? 34.229 20.260 7.292 1.00 37.22 692 LEU B C 1
ATOM 3765 O O . LEU B 2 216 ? 33.941 20.904 6.283 1.00 40.08 692 LEU B O 1
ATOM 3770 N N . SER B 2 217 ? 34.677 20.827 8.413 1.00 33.62 693 SER B N 1
ATOM 3771 C CA . SER B 2 217 ? 34.830 22.275 8.572 1.00 34.33 693 SER B CA 1
ATOM 3772 C C . SER B 2 217 ? 35.885 22.883 7.628 1.00 38.82 693 SER B C 1
ATOM 3773 O O . SER B 2 217 ? 35.952 24.107 7.507 1.00 40.57 693 SER B O 1
ATOM 3776 N N . ARG B 2 218 ? 36.713 22.038 6.983 1.00 34.19 694 ARG B N 1
ATOM 3777 C CA . ARG B 2 218 ? 37.765 22.487 6.066 1.00 35.31 694 ARG B CA 1
ATOM 3778 C C . ARG B 2 218 ? 37.324 22.423 4.607 1.00 39.45 694 ARG B C 1
ATOM 3779 O O . ARG B 2 218 ? 38.050 22.897 3.727 1.00 39.90 694 ARG B O 1
ATOM 3787 N N . CYS B 2 219 ? 36.114 21.863 4.370 1.00 35.71 695 CYS B N 1
ATOM 3788 C CA . CYS B 2 219 ? 35.471 21.713 3.067 1.00 35.50 695 CYS B CA 1
ATOM 3789 C C . CYS B 2 219 ? 34.983 23.044 2.542 1.00 39.65 695 CYS B C 1
ATOM 3790 O O . CYS B 2 219 ? 34.684 23.944 3.327 1.00 38.79 695 CYS B O 1
ATOM 3793 N N . HIS B 2 220 ? 34.877 23.158 1.205 1.00 37.31 696 HIS B N 1
ATOM 3794 C CA . HIS B 2 220 ? 34.383 24.356 0.538 1.00 37.96 696 HIS B CA 1
ATOM 3795 C C . HIS B 2 220 ? 32.888 24.479 0.781 1.00 39.81 696 HIS B C 1
ATOM 3796 O O . HIS B 2 220 ? 32.424 25.566 1.074 1.00 40.51 696 HIS B O 1
ATOM 3803 N N . ASN B 2 221 ? 32.146 23.367 0.716 1.00 35.48 697 ASN B N 1
ATOM 3804 C CA . ASN B 2 221 ? 30.709 23.377 1.004 1.00 35.32 697 ASN B CA 1
ATOM 3805 C C . ASN B 2 221 ? 30.349 22.277 2.029 1.00 36.02 697 ASN B C 1
ATOM 3806 O O . ASN B 2 221 ? 29.918 21.201 1.645 1.00 34.07 697 ASN B O 1
ATOM 3811 N N . PRO B 2 222 ? 30.496 22.523 3.342 1.00 32.85 698 PRO B N 1
ATOM 3812 C CA . PRO B 2 222 ? 30.167 21.463 4.318 1.00 31.34 698 PRO B CA 1
ATOM 3813 C C . PRO B 2 222 ? 28.682 21.245 4.608 1.00 36.61 698 PRO B C 1
ATOM 3814 O O . PRO B 2 222 ? 28.349 20.350 5.387 1.00 35.33 698 PRO B O 1
ATOM 3818 N N . PHE B 2 223 ? 27.794 22.042 3.987 1.00 34.79 699 PHE B N 1
ATOM 3819 C CA . PHE B 2 223 ? 26.363 22.062 4.292 1.00 33.97 699 PHE B CA 1
ATOM 3820 C C . PHE B 2 223 ? 25.494 21.102 3.499 1.00 36.64 699 PHE B C 1
ATOM 3821 O O . PHE B 2 223 ? 24.309 20.965 3.812 1.00 35.13 699 PHE B O 1
ATOM 3829 N N . GLU B 2 224 ? 26.080 20.367 2.553 1.00 34.87 700 GLU B N 1
ATOM 3830 C CA . GLU B 2 224 ? 25.324 19.361 1.806 1.00 35.82 700 GLU B CA 1
ATOM 3831 C C . GLU B 2 224 ? 26.182 18.169 1.450 1.00 36.80 700 GLU B C 1
ATOM 3832 O O . GLU B 2 224 ? 27.394 18.285 1.474 1.00 35.78 700 GLU B O 1
ATOM 3838 N N . CYS B 2 225 ? 25.556 17.015 1.173 1.00 33.23 701 CYS B N 1
ATOM 3839 C CA . CYS B 2 225 ? 26.233 15.791 0.730 1.00 33.18 701 CYS B CA 1
ATOM 3840 C C . CYS B 2 225 ? 26.644 15.975 -0.753 1.00 37.34 701 CYS B C 1
ATOM 3841 O O . CYS B 2 225 ? 26.398 17.045 -1.336 1.00 37.20 701 CYS B O 1
ATOM 3844 N N . ALA B 2 226 ? 27.216 14.923 -1.376 1.00 34.04 702 ALA B N 1
ATOM 3845 C CA . ALA B 2 226 ? 27.601 14.980 -2.794 1.00 35.10 702 ALA B CA 1
ATOM 3846 C C . ALA B 2 226 ? 26.412 15.259 -3.738 1.00 41.77 702 ALA B C 1
ATOM 3847 O O . ALA B 2 226 ? 26.605 15.966 -4.718 1.00 44.96 702 ALA B O 1
ATOM 3849 N N . HIS B 2 227 ? 25.192 14.765 -3.405 1.00 37.40 703 HIS B N 1
ATOM 3850 C CA . HIS B 2 227 ? 23.952 14.888 -4.189 1.00 38.26 703 HIS B CA 1
ATOM 3851 C C . HIS B 2 227 ? 23.072 16.105 -3.828 1.00 45.31 703 HIS B C 1
ATOM 3852 O O . HIS B 2 227 ? 21.883 16.117 -4.146 1.00 47.12 703 HIS B O 1
ATOM 3859 N N . GLY B 2 228 ? 23.664 17.116 -3.196 1.00 42.55 704 GLY B N 1
ATOM 3860 C CA . GLY B 2 228 ? 22.989 18.363 -2.831 1.00 43.27 704 GLY B CA 1
ATOM 3861 C C . GLY B 2 228 ? 21.982 18.371 -1.691 1.00 47.51 704 GLY B C 1
ATOM 3862 O O . GLY B 2 228 ? 21.328 19.392 -1.480 1.00 47.21 704 GLY B O 1
ATOM 3863 N N . ARG B 2 229 ? 21.848 17.258 -0.938 1.00 44.54 705 ARG B N 1
ATOM 3864 C CA . ARG B 2 229 ? 20.929 17.154 0.208 1.00 44.79 705 ARG B CA 1
ATOM 3865 C C . ARG B 2 229 ? 21.625 17.681 1.499 1.00 46.49 705 ARG B C 1
ATOM 3866 O O . ARG B 2 229 ? 22.835 17.502 1.613 1.00 43.76 705 ARG B O 1
ATOM 3874 N N . PRO B 2 230 ? 20.913 18.334 2.463 1.00 43.37 706 PRO B N 1
ATOM 3875 C CA . PRO B 2 230 ? 21.594 18.860 3.672 1.00 42.00 706 PRO B CA 1
ATOM 3876 C C . PRO B 2 230 ? 22.368 17.829 4.484 1.00 43.74 706 PRO B C 1
ATOM 3877 O O . PRO B 2 230 ? 21.923 16.692 4.611 1.00 43.31 706 PRO B O 1
ATOM 3881 N N . SER B 2 231 ? 23.541 18.232 5.002 1.00 38.48 707 SER B N 1
ATOM 3882 C CA . SER B 2 231 ? 24.423 17.379 5.795 1.00 37.23 707 SER B CA 1
ATOM 3883 C C . SER B 2 231 ? 24.185 17.509 7.307 1.00 43.61 707 SER B C 1
ATOM 3884 O O . SER B 2 231 ? 24.680 16.684 8.080 1.00 43.61 707 SER B O 1
ATOM 3887 N N . MET B 2 232 ? 23.469 18.564 7.729 1.00 41.91 708 MET B N 1
ATOM 3888 C CA . MET B 2 232 ? 23.233 18.856 9.138 1.00 42.55 708 MET B CA 1
ATOM 3889 C C . MET B 2 232 ? 21.940 19.615 9.408 1.00 48.96 708 MET B C 1
ATOM 3890 O O . MET B 2 232 ? 21.420 20.291 8.526 1.00 49.84 708 MET B O 1
ATOM 3895 N N . VAL B 2 233 ? 21.416 19.476 10.633 1.00 46.58 709 VAL B N 1
ATOM 3896 C CA . VAL B 2 233 ? 20.168 20.098 11.079 1.00 48.03 709 VAL B CA 1
ATOM 3897 C C . VAL B 2 233 ? 20.350 20.686 12.486 1.00 51.06 709 VAL B C 1
ATOM 3898 O O . VAL B 2 233 ? 20.808 19.978 13.390 1.00 49.38 709 VAL B O 1
ATOM 3902 N N . PRO B 2 234 ? 20.011 21.978 12.695 1.00 48.96 710 PRO B N 1
ATOM 3903 C CA . PRO B 2 234 ? 20.094 22.523 14.061 1.00 48.57 710 PRO B CA 1
ATOM 3904 C C . PRO B 2 234 ? 18.917 21.967 14.866 1.00 54.60 710 PRO B C 1
ATOM 3905 O O . PRO B 2 234 ? 17.806 21.847 14.335 1.00 55.64 710 PRO B O 1
ATOM 3909 N N . ILE B 2 235 ? 19.162 21.558 16.113 1.00 51.22 711 ILE B N 1
ATOM 3910 C CA . ILE B 2 235 ? 18.078 21.002 16.921 1.00 51.66 711 ILE B CA 1
ATOM 3911 C C . ILE B 2 235 ? 17.756 21.891 18.139 1.00 59.29 711 ILE B C 1
ATOM 3912 O O . ILE B 2 235 ? 16.690 21.729 18.740 1.00 61.00 711 ILE B O 1
ATOM 3917 N N . ALA B 2 236 ? 18.656 22.841 18.475 1.00 56.44 712 ALA B N 1
ATOM 3918 C CA . ALA B 2 236 ? 18.505 23.756 19.613 1.00 82.78 712 ALA B CA 1
ATOM 3919 C C . ALA B 2 236 ? 17.331 24.727 19.428 1.00 127.23 712 ALA B C 1
ATOM 3920 O O . ALA B 2 236 ? 16.188 24.393 19.744 1.00 85.99 712 ALA B O 1
#

InterPro domains:
  IPR002099 DNA mismatch repair protein MutL/Mlh/PMS [TIGR00585] (5-632)
  IPR013507 DNA mismatch repair protein, S5 domain 2-like [PF01119] (213-334)
  IPR013507 DNA mismatch repair protein, S5 domain 2-like [SM01340] (213-335)
  IPR014721 Small ribosomal subunit protein uS5 domain 2-type fold, subgroup [G3DSA:3.30.230.10] (218-347)
  IPR014762 DNA mismatch repair, conserved site [PS00058] (95-101)
  IPR020568 Ribosomal protein uS5 domain 2-type superfamily [SSF54211] (195-334)
  IPR032189 DNA mismatch repair protein Mlh1, C-terminal [PF16413] (510-769)
  IPR036890 Histidine kinase/HSP90-like ATPase superfamily [G3DSA:3.30.565.10] (4-217)
  IPR036890 Histidine kinase/HSP90-like ATPase superfamily [SSF55874] (3-218)
  IPR038973 DNA mismatch repair protein MutL/Mlh/Pms-like [PTHR10073] (4-696)

Secondary structure (DSSP, 8-state):
-------HHHHHHHHHHHHHB-HHHHHHHHT-EEEEEEETTTTEEEEEETTEEEEEEHHHHHHHHHHHHHHHTTT--EEEE-----BHHHHGGG-SS--SHHHHHHHHHHHHTTHHHHHHHH--EEEE-S-SS--TTEEEEEEEE-STT----GGGHHHHHHHHHHTS-TTSHHHHHHHHHHHHHHHHSPPP-----SS-TTS-HHHHHHHHHHHHHHHHHIIIIIHHHHHHH---BGGGGGGEEEEEEHHHHHHHTS--/----HHHHHHHHHHHT-EEEEEETTTEEEEE----S---EEEEEHHHHHHHHHHHHHHHHHHHHHHTT----EE--S-EEEE-HHHHHHHHHHHHHHHTTT-EEEEE--EEEEEEEE-HHHHHHHTT-HHHHHHHHHHHHHHHHTTSS-----------GGGSGGGS-HHHHHHHHHHHHHHS--TT----HHHHHHHHHHHTTSS-TTB-TTS-BSEEE--

Sequence (482 aa):
ERVNVNLTSIKKLREKVDDSIHRELTDIFANLNYVGVVDEERRLAAIQHDLKLFLIDYGSVCYELFYQIGLTDFANFGKINLSDDIVLYNLLSEFDELNDDASKEKIISKIWDMSSMLNEYYSIELVNDGLDNDLKSVKLKSLPLLLKGYIPSLVKLPFFIYRLGKEVDWEDEQECLDGILREIALLYIPDMVPKVDTSDASLSEDEKAQFINRKEHISSLLEHVLFPCIKRRFLAPRHILKDVVEIANLPDLYKVFERCGKTITDFSISRSVLAKYEVINQVDKKFILIRCSIHNCPLLVLVDQHACDERIRLEELFYSLLTEVVTGTFVARDLKDCCIEVDRTEADLFKHYQSEFKKWGIGYETIETSLLEIKTLPEMLTSKYNGDKDYLKMVLLQHAHDLKDFKKLPMDLSHFKLYWWKYSSCVPTVFHEILNSKACRSAVMFGDELTRQECIILISKLSRCHNPFECAHGRPSMVPIA

Nearest PDB structures (foldseek):
  6rmn-assembly1_A  TM=1.004E+00  e=6.937E-48  Saccharomyces cerevisiae S288C
  4e4w-assembly1_A  TM=9.824E-01  e=1.091E-42  Saccharomyces cerevisiae S288C
  3rbn-assembly1_B  TM=8.646E-01  e=1.501E-19  Homo sapiens
  3rbn-assembly1_A  TM=8.486E-01  e=6.474E-19  Homo sapiens
  3gab-assembly1_A-2  TM=4.287E-01  e=1.634E-03  Bacillus subtilis

Foldseek 3Di:
DQDDDPDPLLVVVLVVQVVQFDPVVLLQLLQWAFDFFDAQQQQWGWIDRPQFIKIFNLLLQLLQLLLNLLSVCWQPFDKDFDVPFAALLVLLPVDVVQVDSVSSQQLLVQCLVCQVVCCRGFVFHWDADDDSSDRRRITTGIGGDSFPPDDFDCPCVNVLSVCLRVVQDPPDDNSNSSSNSSSSSNRRRHDGQDDDPPVDPPDDPVVNVVSVVSSVVVRCCVVPTNSVSSNVDNGDGPVSVVRMDTPDRNVVVCVVPVDD/DDDDPVVVVVLVQLVQKDWDQDDQLFWTWIAGVVQDPHGIKTFGQLLLQLQLQLLVVLLVQQVCLLVVNQDWAFDPDQKAQDDPVLLVLCVVCQVQCVSQNFHWDWADVTIIGTTTHGPLCCVVCVVPNVVNSVQVVQLSCCPVVVVADGDDSVDDVPDSVVCVRNDRPSSLVSSSVVSSVVGDDRPDDDGSVNSRVSSVSLSVGPDSQGGSVRHGRMDGDD

Organism: Saccharomyces cerevisiae (strain ATCC 204508 / S288c) (NCBI:txid559292)